Protein AF-0000000087671933 (afdb_homodimer)

Foldseek 3Di:
DFDALVRQLVLQQLLLVLLVQDNVLSNQLSCLQSLCQLLPNNVLHLVCSVQVSLLSVVVLEDRYDLWDWDDPDLAEIATERCRHEQRSNLVVVVVVNVVRCVVVQKHKYKYWLYADNRFPLVNQQVLVVVVWKKKKWKFAAFAAAAQVGQFGFGGLTKMWIWHAAPVGIFIDIGGQFPDDLVVLVVCQVVVHFADWQQAHFLVRHTGRHSVRRNNGHGYGPPGNVSSVVRVVSQCVSCVRNVFDGYNVADDHPHSPDNGGMMMMMMIGHDDPDPNPRVVVVVVQVVQQPDDDPDPVDTDHGHPPSSVVSSVVCNVGGGDDDPVSVVVSVVSSVVSVCVVVVVVD/DFDALVRQLVLQQLLLVLLVQDNVLSNQQSCLQSLCQLLPNNVLHLVCSVQVSLLSVVVLEDRYDLWDWDDPDLAEIATERCRHEQRSNLVVVVVVNVVRCVVVQKHKYKYWLYADNRFPLVNQQVLVVVVWKKKKWWFAAFAAAAQVGQFGFGGQTKMWIWHAAPVGIFIDIGGQFPDDLVVLVVCQVVVHFADWQQAHFLVRHTGRHSVRRNNGHGYGPPGNVSSVVRVVSQCVSCVRNVFDGYNVADDHPHSPDNGGMMMMMMIGHDDPDPNPRVVVVVVQVVQQPDDDPDPVDTDHGHPVSSVVSSVVCNVGGGDDDPVSVVVSVVSSVVSVVVVVVVVD

Nearest PDB structures (foldseek):
  3uoe-assembly1_A  TM=9.727E-01  e=7.923E-49  Sinorhizobium meliloti 1021
  2x06-assembly1_G  TM=9.371E-01  e=5.639E-37  Methanocaldococcus jannaschii
  1xrh-assembly1_B  TM=9.366E-01  e=4.216E-31  Escherichia coli
  4h8a-assembly1_A  TM=9.351E-01  e=3.284E-30  Escherichia coli
  1v9n-assembly1_A-2  TM=9.067E-01  e=2.152E-30  Pyrococcus horikoshii OT3

Structure (mmCIF, N/CA/C/O backbone):
data_AF-0000000087671933-model_v1
#
loop_
_entity.id
_entity.type
_entity.pdbx_description
1 polymer Dehydrogenase
#
loop_
_atom_site.group_PDB
_atom_site.id
_atom_site.type_symbol
_atom_site.label_atom_id
_atom_site.label_alt_id
_atom_site.label_comp_id
_atom_site.label_asym_id
_atom_site.label_entity_id
_atom_site.label_seq_id
_atom_site.pdbx_PDB_ins_code
_atom_site.Cartn_x
_atom_site.Cartn_y
_atom_site.Cartn_z
_atom_site.occupancy
_atom_site.B_iso_or_equiv
_atom_site.auth_seq_id
_atom_site.auth_comp_id
_atom_site.auth_asym_id
_atom_site.auth_atom_id
_atom_site.pdbx_PDB_model_num
ATOM 1 N N . MET A 1 1 ? 15.758 26.234 19.922 1 92 1 MET A N 1
ATOM 2 C CA . MET A 1 1 ? 15.648 26.047 21.359 1 92 1 MET A CA 1
ATOM 3 C C . MET A 1 1 ? 15.008 24.688 21.672 1 92 1 MET A C 1
ATOM 5 O O . MET A 1 1 ? 14.359 24.094 20.812 1 92 1 MET A O 1
ATOM 9 N N . ARG A 1 2 ? 15.109 24.281 22.906 1 95 2 ARG A N 1
ATOM 10 C CA . ARG A 1 2 ? 14.508 23.031 23.344 1 95 2 ARG A CA 1
ATOM 11 C C . ARG A 1 2 ? 13.195 23.297 24.078 1 95 2 ARG A C 1
ATOM 13 O O . ARG A 1 2 ? 13.141 24.109 25 1 95 2 ARG A O 1
ATOM 20 N N . VAL A 1 3 ? 12.203 22.641 23.641 1 97.25 3 VAL A N 1
ATOM 21 C CA . VAL A 1 3 ? 10.859 22.828 24.172 1 97.25 3 VAL A CA 1
ATOM 22 C C . VAL A 1 3 ? 10.328 21.516 24.719 1 97.25 3 VAL A C 1
ATOM 24 O O . VAL A 1 3 ? 10.531 20.453 24.125 1 97.25 3 VAL A O 1
ATOM 27 N N . SER A 1 4 ? 9.617 21.594 25.859 1 97.94 4 SER A N 1
ATOM 28 C CA . SER A 1 4 ? 9.023 20.391 26.422 1 97.94 4 SER A CA 1
ATOM 29 C C . SER A 1 4 ? 7.664 20.094 25.797 1 97.94 4 SER A C 1
ATOM 31 O O . SER A 1 4 ? 7.027 21 25.234 1 97.94 4 SER A O 1
ATOM 33 N N . GLU A 1 5 ? 7.281 18.844 25.922 1 98.25 5 GLU A N 1
ATOM 34 C CA . GLU A 1 5 ? 5.961 18.438 25.453 1 98.25 5 GLU A CA 1
ATOM 35 C C . GLU A 1 5 ? 4.863 19.281 26.094 1 98.25 5 GLU A C 1
ATOM 37 O O . GLU A 1 5 ? 3.969 19.766 25.406 1 98.25 5 GLU A O 1
ATOM 42 N N . ALA A 1 6 ? 4.91 19.547 27.344 1 98.12 6 ALA A N 1
ATOM 43 C CA . ALA A 1 6 ? 3.893 20.281 28.109 1 98.12 6 ALA A CA 1
ATOM 44 C C . ALA A 1 6 ? 3.809 21.719 27.641 1 98.12 6 ALA A C 1
ATOM 46 O O . ALA A 1 6 ? 2.713 22.266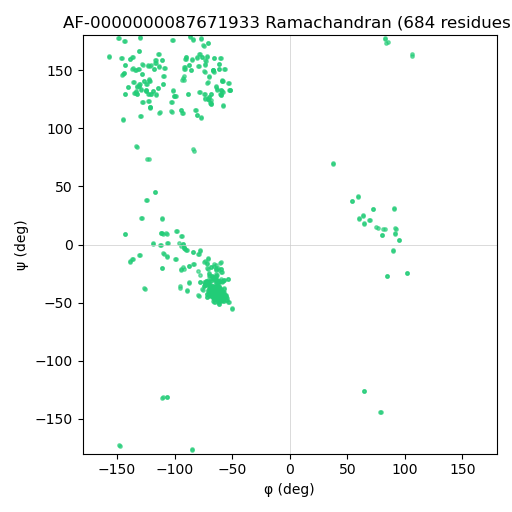 27.469 1 98.12 6 ALA A O 1
ATOM 47 N N . SER A 1 7 ? 4.961 22.375 27.453 1 97.69 7 SER A N 1
ATOM 48 C CA . SER A 1 7 ? 4.992 23.766 27.016 1 97.69 7 SER A CA 1
ATOM 49 C C . SER A 1 7 ? 4.383 23.906 25.625 1 97.69 7 SER A C 1
ATOM 51 O O . SER A 1 7 ? 3.652 24.875 25.359 1 97.69 7 SER A O 1
ATOM 53 N N . ALA A 1 8 ? 4.711 22.953 24.797 1 98.38 8 ALA A N 1
ATOM 54 C CA . ALA A 1 8 ? 4.18 22.984 23.438 1 98.38 8 ALA A CA 1
ATOM 55 C C . ALA A 1 8 ? 2.666 22.797 23.438 1 98.38 8 ALA A C 1
ATOM 57 O O . ALA A 1 8 ? 1.943 23.531 22.75 1 98.38 8 ALA A O 1
ATOM 58 N N . MET A 1 9 ? 2.195 21.828 24.203 1 98.38 9 MET A N 1
ATOM 59 C CA . MET A 1 9 ? 0.764 21.547 24.297 1 98.38 9 MET A CA 1
ATOM 60 C C . MET A 1 9 ? 0.011 22.781 24.797 1 98.38 9 MET A C 1
ATOM 62 O O . MET A 1 9 ? -1.054 23.125 24.266 1 98.38 9 MET A O 1
ATOM 66 N N . THR A 1 10 ? 0.555 23.438 25.734 1 97.81 10 THR A N 1
ATOM 67 C CA . THR A 1 10 ? -0.069 24.625 26.328 1 97.81 10 THR A CA 1
ATOM 68 C C . THR A 1 10 ? -0.134 25.75 25.312 1 97.81 10 THR A C 1
ATOM 70 O O . THR A 1 10 ? -1.18 26.391 25.156 1 97.81 10 THR A O 1
ATOM 73 N N . LEU A 1 11 ? 0.971 26.016 24.656 1 97.56 11 LEU A N 1
ATOM 74 C CA . LEU A 1 11 ? 1.036 27.109 23.688 1 97.56 11 LEU A CA 1
ATOM 75 C C . LEU A 1 11 ? 0.05 26.875 22.547 1 97.56 11 LEU A C 1
ATOM 77 O O . LEU A 1 11 ? -0.712 27.781 22.203 1 97.56 11 LEU A O 1
ATOM 81 N N . VAL A 1 12 ? 0.072 25.672 21.969 1 98.38 12 VAL A N 1
ATOM 82 C CA . VAL A 1 12 ? -0.807 25.359 20.844 1 98.38 12 VAL A CA 1
ATOM 83 C C . VAL A 1 12 ? -2.266 25.469 21.281 1 98.38 12 VAL A C 1
ATOM 85 O O . VAL A 1 12 ? -3.094 26.047 20.578 1 98.38 12 VAL A O 1
ATOM 88 N N . GLY A 1 13 ? -2.607 24.875 22.438 1 98.12 13 GLY A N 1
ATOM 89 C CA . GLY A 1 13 ? -3.961 24.953 22.953 1 98.12 13 GLY A CA 1
ATOM 90 C C . GLY A 1 13 ? -4.469 26.375 23.109 1 98.12 13 GLY A C 1
ATOM 91 O O . GLY A 1 13 ? -5.59 26.672 22.688 1 98.12 13 GLY A O 1
ATOM 92 N N . LYS A 1 14 ? -3.654 27.266 23.656 1 97.38 14 LYS A N 1
ATOM 93 C CA . LYS A 1 14 ? -4.02 28.672 23.875 1 97.38 14 LYS A CA 1
ATOM 94 C C . LYS A 1 14 ? -4.309 29.359 22.547 1 97.38 14 LYS A C 1
ATOM 96 O O . LYS A 1 14 ? -5.277 30.125 22.438 1 97.38 14 LYS A O 1
ATOM 101 N N . LEU A 1 15 ? -3.453 29.156 21.609 1 98.06 15 LEU A N 1
ATOM 102 C CA . LEU A 1 15 ? -3.592 29.797 20.312 1 98.06 15 LEU A CA 1
ATOM 103 C C . LEU A 1 15 ? -4.871 29.344 19.625 1 98.06 15 LEU A C 1
ATOM 105 O O . LEU A 1 15 ? -5.574 30.156 19.016 1 98.06 15 LEU A O 1
ATOM 109 N N . LEU A 1 16 ? -5.195 28.047 19.703 1 98.44 16 LEU A N 1
ATOM 110 C CA . LEU A 1 16 ? -6.391 27.516 19.062 1 98.44 16 LEU A CA 1
ATOM 111 C C . LEU A 1 16 ? -7.648 27.969 19.797 1 98.44 16 LEU A C 1
ATOM 113 O O . LEU A 1 16 ? -8.625 28.375 19.172 1 98.44 16 LEU A O 1
ATOM 117 N N . GLU A 1 17 ? -7.617 27.891 21.094 1 97.94 17 GLU A N 1
ATOM 118 C CA . GLU A 1 17 ? -8.766 28.328 21.891 1 97.94 17 GLU A CA 1
ATOM 119 C C . GLU A 1 17 ? -9.031 29.812 21.688 1 97.94 17 GLU A C 1
ATOM 121 O O . GLU A 1 17 ? -10.188 30.25 21.703 1 97.94 17 GLU A O 1
ATOM 126 N N . GLY A 1 18 ? -7.965 30.578 21.531 1 96.62 18 GLY A N 1
ATOM 127 C CA . GLY A 1 18 ? -8.094 31.984 21.234 1 96.62 18 GLY A CA 1
ATOM 128 C C . GLY A 1 18 ? -8.82 32.25 19.938 1 96.62 18 GLY A C 1
ATOM 129 O O . GLY A 1 18 ? -9.281 33.375 19.688 1 96.62 18 GLY A O 1
ATOM 130 N N . ARG A 1 19 ? -8.945 31.281 19.141 1 96.88 19 ARG A N 1
ATOM 131 C CA . ARG A 1 19 ? -9.656 31.375 17.859 1 96.88 19 ARG A CA 1
ATOM 132 C C . ARG A 1 19 ? -10.945 30.562 17.891 1 96.88 19 ARG A C 1
ATOM 134 O O . ARG A 1 19 ? -11.383 30.031 16.859 1 96.88 19 ARG A O 1
ATOM 141 N N . ASN A 1 20 ? -11.43 30.328 19.094 1 96.75 20 ASN A N 1
ATOM 142 C CA . ASN A 1 20 ? -12.742 29.766 19.375 1 96.75 20 ASN A CA 1
ATOM 143 C C . ASN A 1 20 ? -12.781 28.266 19.125 1 96.75 20 ASN A C 1
ATOM 145 O O . ASN A 1 20 ? -13.852 27.688 18.938 1 96.75 20 ASN A O 1
ATOM 149 N N . VAL A 1 21 ? -11.688 27.625 18.984 1 98.62 21 VAL A N 1
ATOM 150 C CA . VAL A 1 21 ? -11.68 26.156 18.984 1 98.62 21 VAL A CA 1
ATOM 151 C C . VAL A 1 21 ? -12.023 25.641 20.375 1 98.62 21 VAL A C 1
ATOM 153 O O . VAL A 1 21 ? -11.383 26.016 21.359 1 98.62 21 VAL A O 1
ATOM 156 N N . PRO A 1 22 ? -13.055 24.812 20.422 1 98.69 22 PRO A N 1
ATOM 157 C CA . PRO A 1 22 ? -13.367 24.25 21.75 1 98.69 22 PRO A CA 1
ATOM 158 C C . PRO A 1 22 ? -12.18 23.5 22.359 1 98.69 22 PRO A C 1
ATOM 160 O O . PRO A 1 22 ? -11.398 22.875 21.641 1 98.69 22 PRO A O 1
ATOM 163 N N . SER A 1 23 ? -12.062 23.453 23.641 1 98.38 23 SER A N 1
ATOM 164 C CA . SER A 1 23 ? -10.898 22.969 24.375 1 98.38 23 SER A CA 1
ATOM 165 C C . SER A 1 23 ? -10.562 21.531 24.016 1 98.38 23 SER A C 1
ATOM 167 O O . SER A 1 23 ? -9.391 21.203 23.797 1 98.38 23 SER A O 1
ATOM 169 N N . ARG A 1 24 ? -11.539 20.703 23.984 1 98.25 24 ARG A N 1
ATOM 170 C CA . ARG A 1 24 ? -11.312 19.297 23.656 1 98.25 24 ARG A CA 1
ATOM 171 C C . ARG A 1 24 ? -10.742 19.156 22.25 1 98.25 24 ARG A C 1
ATOM 173 O O . ARG A 1 24 ? -9.82 18.375 22.016 1 98.25 24 ARG A O 1
ATOM 180 N N . GLN A 1 25 ? -11.32 19.859 21.312 1 98.62 25 GLN A N 1
ATOM 181 C CA . GLN A 1 25 ? -10.867 19.844 19.938 1 98.62 25 GLN A CA 1
ATOM 182 C C . GLN A 1 25 ? -9.477 20.453 19.797 1 98.62 25 GLN A C 1
ATOM 184 O O . GLN A 1 25 ? -8.648 19.953 19.031 1 98.62 25 GLN A O 1
ATOM 189 N N . ALA A 1 26 ? -9.25 21.5 20.531 1 98.75 26 ALA A N 1
ATOM 190 C CA . ALA A 1 26 ? -7.926 22.125 20.547 1 98.75 26 ALA A CA 1
ATOM 191 C C . ALA A 1 26 ? -6.859 21.141 21.016 1 98.75 26 ALA A C 1
ATOM 193 O O . ALA A 1 26 ? -5.758 21.094 20.453 1 98.75 26 ALA A O 1
ATOM 194 N N . ARG A 1 27 ? -7.195 20.406 22.016 1 98.56 27 ARG A N 1
ATOM 195 C CA . ARG A 1 27 ? -6.266 19.406 22.516 1 98.56 27 ARG A CA 1
ATOM 196 C C . ARG A 1 27 ? -5.98 18.344 21.469 1 98.56 27 ARG A C 1
ATOM 198 O O . ARG A 1 27 ? -4.836 17.906 21.312 1 98.56 27 ARG A O 1
ATOM 205 N N . GLN A 1 28 ? -6.988 17.859 20.75 1 98.5 28 GLN A N 1
ATOM 206 C CA . GLN A 1 28 ? -6.816 16.859 19.688 1 98.5 28 GLN A CA 1
ATOM 207 C C . GLN A 1 28 ? -5.875 17.359 18.609 1 98.5 28 GLN A C 1
ATOM 209 O O . GLN A 1 28 ? -4.969 16.641 18.172 1 98.5 28 GLN A O 1
ATOM 214 N N . GLN A 1 29 ? -6.078 18.562 18.141 1 98.69 29 GLN A N 1
ATOM 215 C CA . GLN A 1 29 ? -5.211 19.172 17.141 1 98.69 29 GLN A CA 1
ATOM 216 C C . GLN A 1 29 ? -3.793 19.344 17.672 1 98.69 29 GLN A C 1
ATOM 218 O O . GLN A 1 29 ? -2.822 19.078 16.969 1 98.69 29 GLN A O 1
ATOM 223 N N . ALA A 1 30 ? -3.691 19.797 18.922 1 98.69 30 ALA A N 1
ATOM 224 C CA . ALA A 1 30 ? -2.385 20 19.547 1 98.69 30 ALA A CA 1
ATOM 225 C C . ALA A 1 30 ? -1.612 18.688 19.641 1 98.69 30 ALA A C 1
ATOM 227 O O . ALA A 1 30 ? -0.407 18.641 19.375 1 98.69 30 ALA A O 1
ATOM 228 N N . LEU A 1 31 ? -2.295 17.672 20.016 1 98.38 31 LEU A N 1
ATOM 229 C CA . LEU A 1 31 ? -1.663 16.359 20.203 1 98.38 31 LEU A CA 1
ATOM 230 C C . LEU A 1 31 ? -1.011 15.883 18.922 1 98.38 31 LEU A C 1
ATOM 232 O O . LEU A 1 31 ? 0.11 15.375 18.938 1 98.38 31 LEU A O 1
ATOM 236 N N . VAL A 1 32 ? -1.68 16.016 17.797 1 98.06 32 VAL A N 1
ATOM 237 C CA . VAL A 1 32 ? -1.145 15.531 16.531 1 98.06 32 VAL A CA 1
ATOM 238 C C . VAL A 1 32 ? 0.117 16.312 16.172 1 98.06 32 VAL A C 1
ATOM 240 O O . VAL A 1 32 ? 1.105 15.742 15.711 1 98.06 32 VAL A O 1
ATOM 243 N N . LEU A 1 33 ? 0.132 17.609 16.375 1 98.19 33 LEU A N 1
ATOM 244 C CA . LEU A 1 33 ? 1.284 18.438 16.062 1 98.19 33 LEU A CA 1
ATOM 245 C C . LEU A 1 33 ? 2.459 18.125 16.984 1 98.19 33 LEU A C 1
ATOM 247 O O . LEU A 1 33 ? 3.59 17.969 16.516 1 98.19 33 LEU A O 1
ATOM 251 N N . VAL A 1 34 ? 2.158 18 18.25 1 98.44 34 VAL A N 1
ATOM 252 C CA . VAL A 1 34 ? 3.211 17.781 19.234 1 98.44 34 VAL A CA 1
ATOM 253 C C . VAL A 1 34 ? 3.777 16.375 19.078 1 98.44 34 VAL A C 1
ATOM 255 O O . VAL A 1 34 ? 4.988 16.172 19.203 1 98.44 34 VAL A O 1
ATOM 258 N N . GLU A 1 35 ? 2.943 15.383 18.828 1 98.25 35 GLU A N 1
ATOM 259 C CA . GLU A 1 35 ? 3.406 14.023 18.578 1 98.25 35 GLU A CA 1
ATOM 260 C C . GLU A 1 35 ? 4.355 13.977 17.391 1 98.25 35 GLU A C 1
ATOM 262 O O . GLU A 1 35 ? 5.332 13.219 17.391 1 98.25 35 GLU A O 1
ATOM 267 N N . ALA A 1 36 ? 4.035 14.727 16.359 1 97.44 36 ALA A N 1
ATOM 268 C CA . ALA A 1 36 ? 4.926 14.789 15.203 1 97.44 36 ALA A CA 1
ATOM 269 C C . ALA A 1 36 ? 6.305 15.305 15.602 1 97.44 36 ALA A C 1
ATOM 271 O O . ALA A 1 36 ? 7.324 14.766 15.164 1 97.44 36 ALA A O 1
ATOM 272 N N . GLU A 1 37 ? 6.324 16.344 16.453 1 97.31 37 GLU A N 1
ATOM 273 C CA . GLU A 1 37 ? 7.59 16.844 16.969 1 97.31 37 GLU A CA 1
ATOM 274 C C . GLU A 1 37 ? 8.336 15.781 17.75 1 97.31 37 GLU A C 1
ATOM 276 O O . GLU A 1 37 ? 9.531 15.57 17.547 1 97.31 37 GLU A O 1
ATOM 281 N N . LEU A 1 38 ? 7.637 15.117 18.641 1 98.25 38 LEU A N 1
ATOM 282 C CA . LEU A 1 38 ? 8.234 14.109 19.5 1 98.25 38 LEU A CA 1
ATOM 283 C C . LEU A 1 38 ? 8.82 12.961 18.688 1 98.25 38 LEU A C 1
ATOM 285 O O . LEU A 1 38 ? 9.859 12.406 19.047 1 98.25 38 LEU A O 1
ATOM 289 N N . LYS A 1 39 ? 8.227 12.648 17.562 1 97.75 39 LYS A N 1
ATOM 290 C CA . LYS A 1 39 ? 8.648 11.523 16.734 1 97.75 39 LYS A CA 1
ATOM 291 C C . LYS A 1 39 ? 9.68 11.961 15.688 1 97.75 39 LYS A C 1
ATOM 293 O O . LYS A 1 39 ? 10.133 11.148 14.883 1 97.75 39 LYS A O 1
ATOM 298 N N . GLY A 1 40 ? 9.969 13.227 15.625 1 94.62 40 GLY A N 1
ATOM 299 C CA . GLY A 1 40 ? 11.031 13.727 14.766 1 94.62 40 GLY A CA 1
ATOM 300 C C . GLY A 1 40 ? 10.547 14.102 13.383 1 94.62 40 GLY A C 1
ATOM 301 O O . GLY A 1 40 ? 11.273 13.93 12.398 1 94.62 40 GLY A O 1
ATOM 302 N N . HIS A 1 41 ? 9.305 14.539 13.289 1 93.69 41 HIS A N 1
ATOM 303 C CA . HIS A 1 41 ? 8.742 14.984 12.016 1 93.69 41 HIS A CA 1
ATOM 304 C C . HIS A 1 41 ? 8.242 16.422 12.109 1 93.69 41 HIS A C 1
ATOM 306 O O . HIS A 1 41 ? 7.039 16.672 11.992 1 93.69 41 HIS A O 1
ATOM 312 N N . PRO A 1 42 ? 9.133 17.375 12.148 1 91.69 42 PRO A N 1
ATOM 313 C CA . PRO A 1 42 ? 8.734 18.781 12.367 1 91.69 42 PRO A CA 1
ATOM 314 C C . PRO A 1 42 ? 7.863 19.328 11.242 1 91.69 42 PRO A C 1
ATOM 316 O O . PRO A 1 42 ? 7.047 20.219 11.469 1 91.69 42 PRO A O 1
ATOM 319 N N . SER A 1 43 ? 7.984 18.797 10.008 1 88.44 43 SER A N 1
ATOM 320 C CA . SER A 1 43 ? 7.176 19.25 8.875 1 88.44 43 SER A CA 1
ATOM 321 C C . SER A 1 43 ? 5.691 19.016 9.133 1 88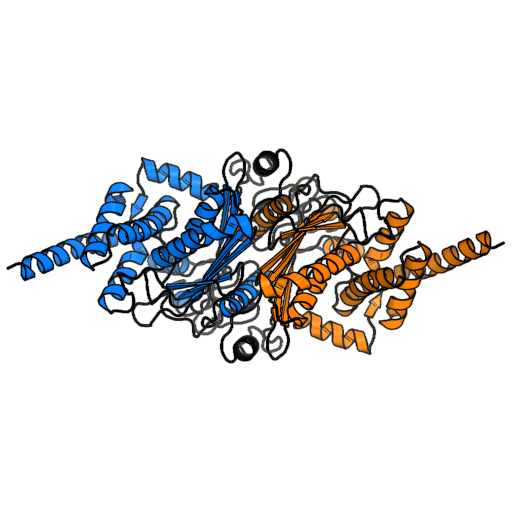.44 43 SER A C 1
ATOM 323 O O . SER A 1 43 ? 4.844 19.672 8.523 1 88.44 43 SER A O 1
ATOM 325 N N . HIS A 1 44 ? 5.367 18.109 10.031 1 93.62 44 HIS A N 1
ATOM 326 C CA . HIS A 1 44 ? 3.988 17.812 10.406 1 93.62 44 HIS A CA 1
ATOM 327 C C . HIS A 1 44 ? 3.689 18.297 11.828 1 93.62 44 HIS A C 1
ATOM 329 O O . HIS A 1 44 ? 2.648 17.953 12.391 1 93.62 44 HIS A O 1
ATOM 335 N N . GLY A 1 45 ? 4.621 19.047 12.383 1 95.44 45 GLY A N 1
ATOM 336 C CA . GLY A 1 45 ? 4.504 19.516 13.758 1 95.44 45 GLY A CA 1
ATOM 337 C C . GLY A 1 45 ? 4.172 20.984 13.852 1 95.44 45 GLY A C 1
ATOM 338 O O . GLY A 1 45 ? 3.262 21.469 13.172 1 95.44 45 GLY A O 1
ATOM 339 N N . LEU A 1 46 ? 4.918 21.703 14.672 1 96.25 46 LEU A N 1
ATOM 340 C CA . LEU A 1 46 ? 4.617 23.094 15.023 1 96.25 46 LEU A CA 1
ATOM 341 C C . LEU A 1 46 ? 4.812 24.016 13.828 1 96.25 46 LEU A C 1
ATOM 343 O O . LEU A 1 46 ? 4.258 25.109 13.789 1 96.25 46 LEU A O 1
ATOM 347 N N . GLN A 1 47 ? 5.555 23.562 12.844 1 93 47 GLN A N 1
ATOM 348 C CA . GLN A 1 47 ? 5.762 24.359 11.641 1 93 47 GLN A CA 1
ATOM 349 C C . GLN A 1 47 ? 4.453 24.547 10.875 1 93 47 GLN A C 1
ATOM 351 O O . GLN A 1 47 ? 4.324 25.5 10.094 1 93 47 GLN A O 1
ATOM 356 N N . ARG A 1 48 ? 3.506 23.734 11.148 1 94.75 48 ARG A N 1
ATOM 357 C CA . ARG A 1 48 ? 2.223 23.812 10.453 1 94.75 48 ARG A CA 1
ATOM 358 C C . ARG A 1 48 ? 1.276 24.781 11.156 1 94.75 48 ARG A C 1
ATOM 360 O O . ARG A 1 48 ? 0.28 25.219 10.578 1 94.75 48 ARG A O 1
ATOM 367 N N . LEU A 1 49 ? 1.519 25.109 12.359 1 96.94 49 LEU A N 1
ATOM 368 C CA . LEU A 1 49 ? 0.57 25.812 13.227 1 96.94 49 LEU A CA 1
ATOM 369 C C . LEU A 1 49 ? 0.245 27.188 12.68 1 96.94 49 LEU A C 1
ATOM 371 O O . LEU A 1 49 ? -0.921 27.594 12.633 1 96.94 49 LEU A O 1
ATOM 375 N N . PRO A 1 50 ? 1.233 28.047 12.188 1 95.75 50 PRO A N 1
ATOM 376 C CA . PRO A 1 50 ? 0.882 29.359 11.641 1 95.75 50 PRO A CA 1
ATOM 377 C C . PRO A 1 50 ? -0.113 29.266 10.484 1 95.75 50 PRO A C 1
ATOM 379 O O . PRO A 1 50 ? -1.028 30.094 10.383 1 95.75 50 PRO A O 1
ATOM 382 N N . ARG A 1 51 ? 0.016 28.297 9.672 1 95.69 51 ARG A N 1
ATOM 383 C CA . ARG A 1 51 ? -0.901 28.109 8.547 1 95.69 51 ARG A CA 1
ATOM 384 C C . ARG A 1 51 ? -2.293 27.719 9.039 1 95.69 51 ARG A C 1
ATOM 386 O O . ARG A 1 51 ? -3.299 28.203 8.516 1 95.69 51 ARG A O 1
ATOM 393 N N . ILE A 1 52 ? -2.328 26.828 9.992 1 97.81 52 ILE A N 1
ATOM 394 C CA . ILE A 1 52 ? -3.609 26.422 10.555 1 97.81 52 ILE A CA 1
ATOM 395 C C . ILE A 1 52 ? -4.328 27.641 11.133 1 97.81 52 ILE A C 1
ATOM 397 O O . ILE A 1 52 ? -5.512 27.859 10.867 1 97.81 52 ILE A O 1
ATOM 401 N N . LEU A 1 53 ? -3.619 28.453 11.883 1 97.75 53 LEU A N 1
ATOM 402 C CA . LEU A 1 53 ? -4.195 29.656 12.492 1 97.75 53 LEU A CA 1
ATOM 403 C C . LEU A 1 53 ? -4.68 30.625 11.422 1 97.75 53 LEU A C 1
ATOM 405 O O . LEU A 1 53 ? -5.781 31.172 11.516 1 97.75 53 LEU A O 1
ATOM 409 N N . ALA A 1 54 ? -3.877 30.844 10.391 1 97.44 54 ALA A N 1
ATOM 410 C CA . ALA A 1 54 ? -4.254 31.719 9.297 1 97.44 54 ALA A CA 1
ATOM 411 C C . ALA A 1 54 ? -5.523 31.234 8.602 1 97.44 54 ALA A C 1
ATOM 413 O O . ALA A 1 54 ? -6.379 32.031 8.219 1 97.44 54 ALA A O 1
ATOM 414 N N . ARG A 1 55 ? -5.625 29.953 8.453 1 98.38 55 ARG A N 1
ATOM 415 C CA . ARG A 1 55 ? -6.789 29.391 7.789 1 98.38 55 ARG A CA 1
ATOM 416 C C . ARG A 1 55 ? -8.039 29.547 8.641 1 98.38 55 ARG A C 1
ATOM 418 O O . ARG A 1 55 ? -9.141 29.75 8.117 1 98.38 55 ARG A O 1
ATOM 425 N N . ILE A 1 56 ? -7.934 29.453 9.945 1 98.25 56 ILE A N 1
ATOM 426 C CA . ILE A 1 56 ? -9.055 29.719 10.836 1 98.25 56 ILE A CA 1
ATOM 427 C C . ILE A 1 56 ? -9.461 31.188 10.719 1 98.25 56 ILE A C 1
ATOM 429 O O . ILE A 1 56 ? -10.641 31.5 10.523 1 98.25 56 ILE A O 1
ATOM 433 N N . ASP A 1 57 ? -8.5 32.062 10.742 1 97.38 57 ASP A N 1
ATOM 434 C CA . ASP A 1 57 ? -8.75 33.5 10.719 1 97.38 57 ASP A CA 1
ATOM 435 C C . ASP A 1 57 ? -9.43 33.906 9.414 1 97.38 57 ASP A C 1
ATOM 437 O O . ASP A 1 57 ? -10.234 34.844 9.398 1 97.38 57 ASP A O 1
ATOM 441 N N . ARG A 1 58 ? -9.148 33.188 8.367 1 97.81 58 ARG A N 1
ATOM 442 C CA . ARG A 1 58 ? -9.664 33.531 7.047 1 97.81 58 ARG A CA 1
ATOM 443 C C . ARG A 1 58 ? -10.953 32.781 6.75 1 97.81 58 ARG A C 1
ATOM 445 O O . ARG A 1 58 ? -11.484 32.875 5.641 1 97.81 58 ARG A O 1
ATOM 452 N N . GLY A 1 59 ? -11.383 31.953 7.66 1 97.94 59 GLY A N 1
ATOM 453 C CA . GLY A 1 59 ? -12.641 31.234 7.512 1 97.94 59 GLY A CA 1
ATOM 454 C C . GLY A 1 59 ? -12.531 29.984 6.664 1 97.94 59 GLY A C 1
ATOM 455 O O . GLY A 1 59 ? -13.539 29.406 6.262 1 97.94 59 GLY A O 1
ATOM 456 N N . LEU A 1 60 ? -11.352 29.516 6.367 1 98.62 60 LEU A N 1
ATOM 457 C CA . LEU A 1 60 ? -11.102 28.312 5.566 1 98.62 60 LEU A CA 1
ATOM 458 C C . LEU A 1 60 ? -11.188 27.062 6.422 1 98.62 60 LEU A C 1
ATOM 460 O O . LEU A 1 60 ? -11.32 25.953 5.895 1 98.62 60 LEU A O 1
ATOM 464 N N . ILE A 1 61 ? -11.125 27.25 7.762 1 98.75 61 ILE A N 1
ATOM 465 C CA . ILE A 1 61 ? -11.367 26.203 8.75 1 98.75 61 ILE A CA 1
ATOM 466 C C . ILE A 1 61 ? -12.492 26.641 9.688 1 98.75 61 ILE A C 1
ATOM 468 O O . ILE A 1 61 ? -12.477 27.75 10.227 1 98.75 61 ILE A O 1
ATOM 472 N N . ASP A 1 62 ? -13.508 25.844 9.773 1 98.69 62 ASP A N 1
ATOM 473 C CA . ASP A 1 62 ? -14.477 26.016 10.844 1 98.69 62 ASP A CA 1
ATOM 474 C C . ASP A 1 62 ? -13.938 25.469 12.164 1 98.69 62 ASP A C 1
ATOM 476 O O . ASP A 1 62 ? -13.828 24.25 12.344 1 98.69 62 ASP A O 1
ATOM 480 N N . PRO A 1 63 ? -13.625 26.297 13.094 1 98.06 63 PRO A N 1
ATOM 481 C CA . PRO A 1 63 ? -12.922 25.859 14.305 1 98.06 63 PRO A CA 1
ATOM 482 C C . PRO A 1 63 ? -13.812 25.031 15.234 1 98.06 63 PRO A C 1
ATOM 484 O O . PRO A 1 63 ? -13.305 24.359 16.141 1 98.06 63 PRO A O 1
ATOM 487 N N . THR A 1 64 ? -15.07 24.984 15.031 1 98.31 64 THR A N 1
ATOM 488 C CA . THR A 1 64 ? -15.945 24.438 16.062 1 98.31 64 THR A CA 1
ATOM 489 C C . THR A 1 64 ? -16.547 23.109 15.625 1 98.31 64 THR A C 1
ATOM 491 O O . THR A 1 64 ? -17 22.328 16.453 1 98.31 64 THR A O 1
ATOM 494 N N . THR A 1 65 ? -16.578 22.828 14.344 1 98.56 65 THR A N 1
ATOM 495 C CA . THR A 1 65 ? -17.297 21.656 13.859 1 98.56 65 THR A CA 1
ATOM 496 C C . THR A 1 65 ? -16.469 20.391 14.078 1 98.56 65 THR A C 1
ATOM 498 O O . THR A 1 65 ? -15.234 20.453 14.148 1 98.56 65 THR A O 1
ATOM 501 N N . MET A 1 66 ? -17.078 19.25 14.211 1 98.56 66 MET A N 1
ATOM 502 C CA . MET A 1 66 ? -16.453 17.938 14.211 1 98.56 66 MET A CA 1
ATOM 503 C C . MET A 1 66 ? -16.844 17.156 12.961 1 98.56 66 MET A C 1
ATOM 505 O O . MET A 1 66 ? -16.562 15.953 12.867 1 98.56 66 MET A O 1
ATOM 509 N N . GLY A 1 67 ? -17.469 17.844 12.062 1 98.5 67 GLY A N 1
ATOM 510 C CA . GLY A 1 67 ? -18 17.203 10.867 1 98.5 67 GLY A CA 1
ATOM 511 C C . GLY A 1 67 ? -19.344 16.547 11.086 1 98.5 67 GLY A C 1
ATOM 512 O O . GLY A 1 67 ? -19.938 16.688 12.156 1 98.5 67 GLY A O 1
ATOM 513 N N . SER A 1 68 ? -19.875 16.016 10.008 1 98.5 68 SER A N 1
ATOM 514 C CA . SER A 1 68 ? -21.094 15.227 10.008 1 98.5 68 SER A CA 1
ATOM 515 C C . SER A 1 68 ? -20.906 13.914 9.25 1 98.5 68 SER A C 1
ATOM 517 O O . SER A 1 68 ? -20.203 13.867 8.242 1 98.5 68 SER A O 1
ATOM 519 N N . SER A 1 69 ? -21.484 12.852 9.867 1 97.31 69 SER A N 1
ATOM 520 C CA . SER A 1 69 ? -21.281 11.555 9.227 1 97.31 69 SER A CA 1
ATOM 521 C C . SER A 1 69 ? -22.578 10.75 9.203 1 97.31 69 SER A C 1
ATOM 523 O O . SER A 1 69 ? -23.484 10.992 10.008 1 97.31 69 SER A O 1
ATOM 525 N N . HIS A 1 70 ? -22.734 9.906 8.242 1 96.69 70 HIS A N 1
ATOM 526 C CA . HIS A 1 70 ? -23.812 8.914 8.172 1 96.69 70 HIS A CA 1
ATOM 527 C C . HIS A 1 70 ? -23.297 7.609 7.566 1 96.69 70 HIS A C 1
ATOM 529 O O . HIS A 1 70 ? -22.328 7.605 6.809 1 96.69 70 HIS A O 1
ATOM 535 N N . TRP A 1 71 ? -23.984 6.531 7.945 1 95.31 71 TRP A N 1
ATOM 536 C CA . TRP A 1 71 ? -23.625 5.23 7.387 1 95.31 71 TRP A CA 1
ATOM 537 C C . TRP A 1 71 ? -24.219 5.059 5.992 1 95.31 71 TRP A C 1
ATOM 539 O O . TRP A 1 71 ? -25.438 4.922 5.848 1 95.31 71 TRP A O 1
ATOM 549 N N . ARG A 1 72 ? -23.359 5.047 4.984 1 92.88 72 ARG A N 1
ATOM 550 C CA . ARG A 1 72 ? -23.781 4.824 3.604 1 92.88 72 ARG A CA 1
ATOM 551 C C . ARG A 1 72 ? -24.172 3.367 3.383 1 92.88 72 ARG A C 1
ATOM 553 O O . ARG A 1 72 ? -25 3.07 2.518 1 92.88 72 ARG A O 1
ATOM 560 N N . SER A 1 73 ? -23.562 2.506 4.062 1 93.25 73 SER A N 1
ATOM 561 C CA . SER A 1 73 ? -23.797 1.067 4.086 1 93.25 73 SER A CA 1
ATOM 562 C C . SER A 1 73 ? -23.5 0.479 5.461 1 93.25 73 SER A C 1
ATOM 564 O O . SER A 1 73 ? -23.312 1.217 6.43 1 93.25 73 SER A O 1
ATOM 566 N N . GLY A 1 74 ? -23.562 -0.852 5.535 1 93.25 74 GLY A N 1
ATOM 567 C CA . GLY A 1 74 ? -23.375 -1.503 6.82 1 93.25 74 GLY A CA 1
ATOM 568 C C . GLY A 1 74 ? -22 -1.307 7.402 1 93.25 74 GLY A C 1
ATOM 569 O O . GLY A 1 74 ? -21.797 -1.421 8.617 1 93.25 74 GLY A O 1
ATOM 570 N N . ALA A 1 75 ? -21 -0.894 6.559 1 96.06 75 ALA A N 1
ATOM 571 C CA . ALA A 1 75 ? -19.641 -0.867 7.066 1 96.06 75 ALA A CA 1
ATOM 572 C C . ALA A 1 75 ? -18.859 0.33 6.512 1 96.06 75 ALA A C 1
ATOM 574 O O . ALA A 1 75 ? -17.656 0.438 6.699 1 96.06 75 ALA A O 1
ATOM 575 N N . VAL A 1 76 ? -19.562 1.251 5.832 1 96.56 76 VAL A N 1
ATOM 576 C CA . VAL A 1 76 ? -18.891 2.418 5.262 1 96.56 76 VAL A CA 1
ATOM 577 C C . VAL A 1 76 ? -19.5 3.693 5.84 1 96.56 76 VAL A C 1
ATOM 579 O O . VAL A 1 76 ? -20.688 3.959 5.66 1 96.56 76 VAL A O 1
ATOM 582 N N . LEU A 1 77 ? -18.719 4.422 6.504 1 97.38 77 LEU A N 1
ATOM 583 C CA . LEU A 1 77 ? -19.094 5.707 7.082 1 97.38 77 LEU A CA 1
ATOM 584 C C . LEU A 1 77 ? -18.734 6.852 6.141 1 97.38 77 LEU A C 1
ATOM 586 O O . LEU A 1 77 ? -17.562 7.078 5.855 1 97.38 77 LEU A O 1
ATOM 590 N N . GLU A 1 78 ? -19.703 7.57 5.641 1 97.81 78 GLU A N 1
ATOM 591 C CA . GLU A 1 78 ? -19.484 8.781 4.859 1 97.81 78 GLU A CA 1
ATOM 592 C C . GLU A 1 78 ? -19.391 10.016 5.758 1 97.81 78 GLU A C 1
ATOM 594 O O . GLU A 1 78 ? -20.266 10.234 6.598 1 97.81 78 GLU A O 1
ATOM 599 N N . VAL A 1 79 ? -18.344 10.812 5.562 1 98.62 79 VAL A N 1
ATOM 600 C CA . VAL A 1 79 ? -18.109 11.922 6.473 1 98.62 79 VAL A CA 1
ATOM 601 C C . VAL A 1 79 ? -17.938 13.219 5.68 1 98.62 79 VAL A C 1
ATOM 603 O O . VAL A 1 79 ? -17.078 13.305 4.793 1 98.62 79 VAL A O 1
ATOM 606 N N . ASP A 1 80 ? -18.75 14.18 5.957 1 98.69 80 ASP A N 1
ATOM 607 C CA . ASP A 1 80 ? -18.516 15.578 5.578 1 98.69 80 ASP A CA 1
ATOM 608 C C . ASP A 1 80 ? -17.812 16.344 6.695 1 98.69 80 ASP A C 1
ATOM 610 O O . ASP A 1 80 ? -18.391 16.578 7.754 1 98.69 80 ASP A O 1
ATOM 614 N N . GLY A 1 81 ? -16.594 16.734 6.406 1 98.81 81 GLY A N 1
ATOM 615 C CA . GLY A 1 81 ? -15.797 17.359 7.449 1 98.81 81 GLY A CA 1
ATOM 616 C C . GLY A 1 81 ? -16.266 18.766 7.793 1 98.81 81 GLY A C 1
ATOM 617 O O . GLY A 1 81 ? -15.898 19.312 8.836 1 98.81 81 GLY A O 1
ATOM 618 N N . LYS A 1 82 ? -17.094 19.391 6.91 1 98.75 82 LYS A N 1
ATOM 619 C CA . LYS A 1 82 ? -17.625 20.719 7.109 1 98.75 82 LYS A CA 1
ATOM 620 C C . LYS A 1 82 ? -16.516 21.734 7.379 1 98.75 82 LYS A C 1
ATOM 622 O O . LYS A 1 82 ? -16.625 22.547 8.289 1 98.75 82 LYS A O 1
ATOM 627 N N . LYS A 1 83 ? -15.398 21.578 6.711 1 98.69 83 LYS A N 1
ATOM 628 C CA . LYS A 1 83 ? -14.219 22.438 6.785 1 98.69 83 LYS A CA 1
ATOM 629 C C . LYS A 1 83 ? -13.602 22.406 8.18 1 98.69 83 LYS A C 1
ATOM 631 O O . LYS A 1 83 ? -12.969 23.375 8.602 1 98.69 83 LYS A O 1
ATOM 636 N N . GLY A 1 84 ? -13.805 21.375 8.922 1 98.81 84 GLY A N 1
ATOM 637 C CA . GLY A 1 84 ? -13.25 21.297 10.258 1 98.81 84 GLY A CA 1
ATOM 638 C C . GLY A 1 84 ? -11.758 21.016 10.273 1 98.81 84 GLY A C 1
ATOM 639 O O . GLY A 1 84 ? -11.164 20.75 9.227 1 98.81 84 GLY A O 1
ATOM 640 N N . LEU A 1 85 ? -11.188 21.125 11.516 1 98.81 85 LEU A N 1
ATOM 641 C CA . LEU A 1 85 ? -9.812 20.672 11.727 1 98.81 85 LEU A CA 1
ATOM 642 C C . LEU A 1 85 ? -9.68 19.188 11.398 1 98.81 85 LEU A C 1
ATOM 644 O O . LEU A 1 85 ? -10.438 18.359 11.906 1 98.81 85 LEU A O 1
ATOM 648 N N . GLY A 1 86 ? -8.68 18.828 10.547 1 98.69 86 GLY A N 1
ATOM 649 C CA . GLY A 1 86 ? -8.5 17.469 10.07 1 98.69 86 GLY A CA 1
ATOM 650 C C . GLY A 1 86 ? -8.492 16.438 11.188 1 98.69 86 GLY A C 1
ATOM 651 O O . GLY A 1 86 ? -9.281 15.492 11.172 1 98.69 86 GLY A O 1
ATOM 652 N N . PRO A 1 87 ? -7.633 16.625 12.164 1 98.75 87 PRO A N 1
ATOM 653 C CA . PRO A 1 87 ? -7.547 15.672 13.266 1 98.75 87 PRO A CA 1
ATOM 654 C C . PRO A 1 87 ? -8.867 15.531 14.031 1 98.75 87 PRO A C 1
ATOM 656 O O . PRO A 1 87 ? -9.25 14.414 14.406 1 98.75 87 PRO A O 1
ATOM 659 N N . VAL A 1 88 ? -9.586 16.594 14.242 1 98.88 88 VAL A N 1
ATOM 660 C CA . VAL A 1 88 ? -10.852 16.578 14.977 1 98.88 88 VAL A CA 1
ATOM 661 C C . VAL A 1 88 ? -11.883 15.758 14.195 1 98.88 88 VAL A C 1
ATOM 663 O O . VAL A 1 88 ? -12.547 14.883 14.758 1 98.88 88 VAL A O 1
ATOM 666 N N . VAL A 1 89 ? -11.984 16 12.914 1 98.88 89 VAL A N 1
ATOM 667 C CA . VAL A 1 89 ? -12.945 15.32 12.055 1 98.88 89 VAL A CA 1
ATOM 668 C C . VAL A 1 89 ? -12.594 13.836 11.977 1 98.88 89 VAL A C 1
ATOM 670 O O . VAL A 1 89 ? -13.469 12.977 12.109 1 98.88 89 VAL A O 1
ATOM 673 N N . ALA A 1 90 ? -11.344 13.5 11.75 1 98.88 90 ALA A N 1
ATOM 674 C CA . ALA A 1 90 ? -10.898 12.117 11.594 1 98.88 90 ALA A CA 1
ATOM 675 C C . ALA A 1 90 ? -11.117 11.32 12.875 1 98.88 90 ALA A C 1
ATOM 677 O O . ALA A 1 90 ? -11.562 10.164 12.828 1 98.88 90 ALA A O 1
ATOM 678 N N . LEU A 1 91 ? -10.797 11.914 14 1 98.44 91 LEU A N 1
ATOM 679 C CA . LEU A 1 91 ? -10.953 11.219 15.273 1 98.44 91 LEU A CA 1
ATOM 680 C C . LEU A 1 91 ? -12.43 11.016 15.602 1 98.44 91 LEU A C 1
ATOM 682 O O . LEU A 1 91 ? -12.805 10 16.188 1 98.44 91 LEU A O 1
ATOM 686 N N . ALA A 1 92 ? -13.25 11.992 15.258 1 98.31 92 ALA A N 1
ATOM 687 C CA . ALA A 1 92 ? -14.688 11.812 15.406 1 98.31 92 ALA A CA 1
ATOM 688 C C . ALA A 1 92 ? -15.188 10.641 14.562 1 98.31 92 ALA A C 1
ATOM 690 O O . ALA A 1 92 ? -16.016 9.844 15.023 1 98.31 92 ALA A O 1
ATOM 691 N N . ALA A 1 93 ? -14.68 10.531 13.383 1 98.19 93 ALA A N 1
ATOM 692 C CA . ALA A 1 93 ? -15.039 9.422 12.5 1 98.19 93 ALA A CA 1
ATOM 693 C C . ALA A 1 93 ? -14.609 8.086 13.102 1 98.19 93 ALA A C 1
ATOM 695 O O . ALA A 1 93 ? -15.375 7.125 13.109 1 98.19 93 ALA A O 1
ATOM 696 N N . LEU A 1 94 ? -13.414 8.031 13.609 1 97.38 94 LEU A N 1
ATOM 697 C CA . LEU A 1 94 ? -12.898 6.812 14.219 1 97.38 94 LEU A CA 1
ATOM 698 C C . LEU A 1 94 ? -13.766 6.391 15.406 1 97.38 94 LEU A C 1
ATOM 700 O O . LEU A 1 94 ? -14.039 5.203 15.586 1 97.38 94 LEU A O 1
ATOM 704 N N . ASN A 1 95 ? -14.078 7.375 16.172 1 96.19 95 ASN A N 1
ATOM 705 C CA . ASN A 1 95 ? -14.93 7.074 17.312 1 96.19 95 ASN A CA 1
ATOM 706 C C . ASN A 1 95 ? -16.281 6.492 16.875 1 96.19 95 ASN A C 1
ATOM 708 O O . ASN A 1 95 ? -16.781 5.547 17.5 1 96.19 95 ASN A O 1
ATOM 712 N N . ARG A 1 96 ? -16.844 7.066 15.867 1 95.75 96 ARG A N 1
ATOM 713 C CA . ARG A 1 96 ? -18.109 6.582 15.352 1 95.75 96 ARG A CA 1
ATOM 714 C C . ARG A 1 96 ? -17.969 5.172 14.789 1 95.75 96 ARG A C 1
ATOM 716 O O . ARG A 1 96 ? -18.891 4.355 14.914 1 95.75 96 ARG A O 1
ATOM 723 N N . MET A 1 97 ? -16.891 4.844 14.18 1 95.62 97 MET A N 1
ATOM 724 C CA . MET A 1 97 ? -16.641 3.543 13.562 1 95.62 97 MET A CA 1
ATOM 725 C C . MET A 1 97 ? -16.578 2.443 14.617 1 95.62 97 MET A C 1
ATOM 727 O O . MET A 1 97 ? -16.859 1.281 14.328 1 95.62 97 MET A O 1
ATOM 731 N N . ARG A 1 98 ? -16.172 2.77 15.789 1 89.88 98 ARG A N 1
ATOM 732 C CA . ARG A 1 98 ? -15.992 1.786 16.844 1 89.88 98 ARG A CA 1
ATOM 733 C C . ARG A 1 98 ? -17.297 1.044 17.141 1 89.88 98 ARG A C 1
ATOM 735 O O . ARG A 1 98 ? -17.281 -0.136 17.484 1 89.88 98 ARG A O 1
ATOM 742 N N . SER A 1 99 ? -18.375 1.72 16.969 1 82.5 99 SER A N 1
ATOM 743 C CA . SER A 1 99 ? -19.688 1.154 17.297 1 82.5 99 SER A CA 1
ATOM 744 C C . SER A 1 99 ? -20.031 0.001 16.359 1 82.5 99 SER A C 1
ATOM 746 O O . SER A 1 99 ? -20.719 -0.941 16.766 1 82.5 99 SER A O 1
ATOM 748 N N . GLU A 1 100 ? -19.5 0.093 15.133 1 84.44 100 GLU A N 1
ATOM 749 C CA . GLU A 1 100 ? -19.859 -0.917 14.141 1 84.44 100 GLU A CA 1
ATOM 750 C C . GLU A 1 100 ? -18.688 -1.88 13.891 1 84.44 100 GLU A C 1
ATOM 752 O O . GLU A 1 100 ? -18.859 -2.896 13.219 1 84.44 100 GLU A O 1
ATOM 757 N N . ALA A 1 101 ? -17.641 -1.574 14.375 1 75.62 101 ALA A N 1
ATOM 758 C CA . ALA A 1 101 ? -16.406 -2.262 13.992 1 75.62 101 ALA A CA 1
ATOM 759 C C . ALA A 1 101 ? -16.453 -3.729 14.414 1 75.62 101 ALA A C 1
ATOM 761 O O . ALA A 1 101 ? -16.078 -4.613 13.633 1 75.62 101 ALA A O 1
ATOM 762 N N . THR A 1 102 ? -17 -3.922 15.492 1 76.25 102 THR A N 1
ATOM 763 C CA . THR A 1 102 ? -17.016 -5.289 16 1 76.25 102 THR A CA 1
ATOM 764 C C . THR A 1 102 ? -18.031 -6.133 15.234 1 76.25 102 THR A C 1
ATOM 766 O O . THR A 1 102 ? -17.75 -7.273 14.859 1 76.25 102 THR A O 1
ATOM 769 N N . ALA A 1 103 ? -19.078 -5.559 14.883 1 87.44 103 ALA A N 1
ATOM 770 C CA . ALA A 1 103 ? -20.141 -6.285 14.195 1 87.44 103 ALA A CA 1
ATOM 771 C C . ALA A 1 103 ? -19.766 -6.547 12.734 1 87.44 103 ALA A C 1
ATOM 773 O O . ALA A 1 103 ? -19.969 -7.652 12.227 1 87.44 103 ALA A O 1
ATOM 774 N N . ALA A 1 104 ? -19.172 -5.672 12.109 1 93.38 104 ALA A N 1
ATOM 775 C CA . ALA A 1 104 ? -18.859 -5.781 10.688 1 93.38 104 ALA A CA 1
ATOM 776 C C . ALA A 1 104 ? -17.516 -6.488 10.469 1 93.38 104 ALA A C 1
ATOM 778 O O . ALA A 1 104 ? -17.328 -7.18 9.469 1 93.38 104 ALA A O 1
ATOM 779 N N . GLY A 1 105 ? -16.547 -6.324 11.383 1 95.94 105 GLY A N 1
ATOM 780 C CA . GLY A 1 105 ? -15.211 -6.902 11.281 1 95.94 105 GLY A CA 1
ATOM 781 C C . GLY A 1 105 ? -14.258 -6.062 10.461 1 95.94 105 GLY A C 1
ATOM 782 O O . GLY A 1 105 ? -13.039 -6.184 10.594 1 95.94 105 GLY A O 1
ATOM 783 N N . ILE A 1 106 ? -14.805 -5.289 9.523 1 97 106 ILE A N 1
ATOM 784 C CA . ILE A 1 106 ? -14.078 -4.289 8.75 1 97 106 ILE A CA 1
ATOM 785 C C . ILE A 1 106 ? -14.969 -3.07 8.516 1 97 106 ILE A C 1
ATOM 787 O O . ILE A 1 106 ? -16.141 -3.207 8.141 1 97 106 ILE A O 1
ATOM 791 N N . THR A 1 107 ? -14.43 -1.866 8.82 1 97.38 107 THR A N 1
ATOM 792 C CA . THR A 1 107 ? -15.156 -0.616 8.609 1 97.38 107 THR A CA 1
ATOM 793 C C . THR A 1 107 ? -14.258 0.421 7.941 1 97.38 107 THR A C 1
ATOM 795 O O . THR A 1 107 ? -13.031 0.36 8.055 1 97.38 107 THR A O 1
ATOM 798 N N . LEU A 1 108 ? -14.867 1.298 7.18 1 97.88 108 LEU A N 1
ATOM 799 C CA . LEU A 1 108 ? -14.18 2.33 6.414 1 97.88 108 LEU A CA 1
ATOM 800 C C . LEU A 1 108 ? -14.844 3.688 6.602 1 97.88 108 LEU A C 1
ATOM 802 O O . LEU A 1 108 ? -16.078 3.785 6.566 1 97.88 108 LEU A O 1
ATOM 806 N N . ALA A 1 109 ? -14.086 4.676 6.918 1 98.5 109 ALA A N 1
ATOM 807 C CA . ALA A 1 109 ? -14.547 6.062 6.863 1 98.5 109 ALA A CA 1
ATOM 808 C C . ALA A 1 109 ? -14.008 6.77 5.625 1 98.5 109 ALA A C 1
ATOM 810 O O . ALA A 1 109 ? -12.797 6.785 5.387 1 98.5 109 ALA A O 1
ATOM 811 N N . ALA A 1 110 ? -14.883 7.285 4.824 1 98.75 110 ALA A N 1
ATOM 812 C CA . ALA A 1 110 ? -14.539 8.141 3.686 1 98.75 110 ALA A CA 1
ATOM 813 C C . ALA A 1 110 ? -14.805 9.609 4.004 1 98.75 110 ALA A C 1
ATOM 815 O O . ALA A 1 110 ? -15.953 10.016 4.16 1 98.75 110 ALA A O 1
ATOM 816 N N . ILE A 1 111 ? -13.766 10.391 4.055 1 98.81 111 ILE A N 1
ATOM 817 C CA . ILE A 1 111 ? -13.844 11.75 4.57 1 98.81 111 ILE A CA 1
ATOM 818 C C . ILE A 1 111 ? -13.531 12.742 3.457 1 98.81 111 ILE A C 1
ATOM 820 O O . ILE A 1 111 ? -12.539 12.594 2.744 1 98.81 111 ILE A O 1
ATOM 824 N N . HIS A 1 112 ? -14.336 13.719 3.24 1 98.25 112 HIS A N 1
ATOM 825 C CA . HIS A 1 112 ? -14.094 14.852 2.355 1 98.25 112 HIS A CA 1
ATOM 826 C C . HIS A 1 112 ? -14.406 16.172 3.051 1 98.25 112 HIS A C 1
ATOM 828 O O . HIS A 1 112 ? -14.977 16.188 4.145 1 98.25 112 HIS A O 1
ATOM 834 N N . ASN A 1 113 ? -13.969 17.266 2.447 1 98.31 113 ASN A N 1
ATOM 835 C CA . ASN A 1 113 ? -14.266 18.594 2.977 1 98.31 113 ASN A CA 1
ATOM 836 C C . ASN A 1 113 ? -13.734 18.766 4.398 1 98.31 113 ASN A C 1
ATOM 838 O O . ASN A 1 113 ? -14.438 19.25 5.273 1 98.31 113 ASN A O 1
ATOM 842 N N . SER A 1 114 ? -12.531 18.234 4.582 1 98.38 114 SER A N 1
ATOM 843 C CA . SER A 1 114 ? -11.797 18.297 5.844 1 98.38 114 SER A CA 1
ATOM 844 C C . SER A 1 114 ? -10.359 18.766 5.625 1 98.38 114 SER A C 1
ATOM 846 O O . SER A 1 114 ? -9.789 18.562 4.555 1 98.38 114 SER A O 1
ATOM 848 N N . ASN A 1 115 ? -9.766 19.406 6.605 1 98.5 115 ASN A N 1
ATOM 849 C CA . ASN A 1 115 ? -8.43 19.984 6.449 1 98.5 115 ASN A CA 1
ATOM 850 C C . ASN A 1 115 ? -7.344 18.953 6.75 1 98.5 115 ASN A C 1
ATOM 852 O O . ASN A 1 115 ? -7.629 17.766 6.926 1 98.5 115 ASN A O 1
ATOM 856 N N . HIS A 1 116 ? -6.117 19.297 6.637 1 97.62 116 HIS A N 1
ATOM 857 C CA . HIS A 1 116 ? -4.926 18.469 6.68 1 97.62 116 HIS A CA 1
ATOM 858 C C . HIS A 1 116 ? -4.902 17.594 7.934 1 97.62 116 HIS A C 1
ATOM 860 O O . HIS A 1 116 ? -5.191 18.078 9.031 1 97.62 116 HIS A O 1
ATOM 866 N N . LEU A 1 117 ? -4.504 16.359 7.836 1 98.06 117 LEU A N 1
ATOM 867 C CA . LEU A 1 117 ? -4.582 15.391 8.93 1 98.06 117 LEU A CA 1
ATOM 868 C C . LEU A 1 117 ? -3.291 15.375 9.734 1 98.06 117 LEU A C 1
ATOM 870 O O . LEU A 1 117 ? -3.264 14.875 10.867 1 98.06 117 LEU A O 1
ATOM 874 N N . GLY A 1 118 ? -2.209 15.852 9.211 1 96.31 118 GLY A N 1
ATOM 875 C CA . GLY A 1 118 ? -0.913 15.609 9.828 1 96.31 118 GLY A CA 1
ATOM 876 C C . GLY A 1 118 ? -0.371 14.219 9.547 1 96.31 118 GLY A C 1
ATOM 877 O O . GLY A 1 118 ? -0.492 13.719 8.43 1 96.31 118 GLY A O 1
ATOM 878 N N . MET A 1 119 ? 0.313 13.656 10.539 1 96.44 119 MET A N 1
ATOM 879 C CA . MET A 1 119 ? 0.854 12.305 10.391 1 96.44 119 MET A CA 1
ATOM 880 C C . MET A 1 119 ? -0.263 11.266 10.398 1 96.44 119 MET A C 1
ATOM 882 O O . MET A 1 119 ? -1.026 11.18 11.367 1 96.44 119 MET A O 1
ATOM 886 N N . LEU A 1 120 ? -0.297 10.477 9.398 1 98.31 120 LEU A N 1
ATOM 887 C CA . LEU A 1 120 ? -1.332 9.445 9.328 1 98.31 120 LEU A CA 1
ATOM 888 C C . LEU A 1 120 ? -1.098 8.367 10.375 1 98.31 120 LEU A C 1
ATOM 890 O O . LEU A 1 120 ? -2.047 7.734 10.844 1 98.31 120 LEU A O 1
ATOM 894 N N . GLY A 1 121 ? 0.19 8.203 10.758 1 98.38 121 GLY A N 1
ATOM 895 C CA . GLY A 1 121 ? 0.534 7.223 11.773 1 98.38 121 GLY A CA 1
ATOM 896 C C . GLY A 1 121 ? -0.262 7.387 13.055 1 98.38 121 GLY A C 1
ATOM 897 O O . GLY A 1 121 ? -0.552 6.406 13.742 1 98.38 121 GLY A O 1
ATOM 898 N N . HIS A 1 122 ? -0.652 8.617 13.344 1 98 122 HIS A N 1
ATOM 899 C CA . HIS A 1 122 ? -1.401 8.938 14.555 1 98 122 HIS A CA 1
ATOM 900 C C . HIS A 1 122 ? -2.736 8.203 14.586 1 98 122 HIS A C 1
ATOM 902 O O . HIS A 1 122 ? -3.115 7.641 15.617 1 98 122 HIS A O 1
ATOM 908 N N . TYR A 1 123 ? -3.396 8.133 13.562 1 98.62 123 TYR A N 1
ATOM 909 C CA . TYR A 1 123 ? -4.742 7.578 13.492 1 98.62 123 TYR A CA 1
ATOM 910 C C . TYR A 1 123 ? -4.703 6.055 13.469 1 98.62 123 TYR A C 1
ATOM 912 O O . TYR A 1 123 ? -5.484 5.395 14.156 1 98.62 123 TYR A O 1
ATOM 920 N N . VAL A 1 124 ? -3.775 5.484 12.656 1 98.75 124 VAL A N 1
ATOM 921 C CA . VAL A 1 124 ? -3.723 4.031 12.562 1 98.75 124 VAL A CA 1
ATOM 922 C C . VAL A 1 124 ? -3.195 3.443 13.867 1 98.75 124 VAL A C 1
ATOM 924 O O . VAL A 1 124 ? -3.588 2.346 14.266 1 98.75 124 VAL A O 1
ATOM 927 N N . GLU A 1 125 ? -2.354 4.148 14.539 1 98.19 125 GLU A N 1
ATOM 928 C CA . GLU A 1 125 ? -1.91 3.707 15.859 1 98.19 125 GLU A CA 1
ATOM 929 C C . GLU A 1 125 ? -3.082 3.619 16.828 1 98.19 125 GLU A C 1
ATOM 931 O O . GLU A 1 125 ? -3.143 2.705 17.656 1 98.19 125 GLU A O 1
ATOM 936 N N . GLN A 1 126 ? -3.967 4.562 16.781 1 97.44 126 GLN A N 1
ATOM 937 C CA . GLN A 1 126 ? -5.145 4.531 17.641 1 97.44 126 GLN A CA 1
ATOM 938 C C . GLN A 1 126 ? -6.023 3.324 17.328 1 97.44 126 GLN A C 1
ATOM 940 O O . GLN A 1 126 ? -6.555 2.686 18.234 1 97.44 126 GLN A O 1
ATOM 945 N N . ILE A 1 127 ? -6.164 3.01 16.078 1 97.38 127 ILE A N 1
ATOM 946 C CA . ILE A 1 127 ? -6.906 1.817 15.688 1 97.38 127 ILE A CA 1
ATOM 947 C C . ILE A 1 127 ? -6.219 0.574 16.25 1 97.38 127 ILE A C 1
ATOM 949 O O . ILE A 1 127 ? -6.875 -0.309 16.797 1 97.38 127 ILE A O 1
ATOM 953 N N . ALA A 1 128 ? -4.914 0.519 16.109 1 97.88 128 ALA A N 1
ATOM 954 C CA . ALA A 1 128 ? -4.141 -0.632 16.578 1 97.88 128 ALA A CA 1
ATOM 955 C C . ALA A 1 128 ? -4.234 -0.792 18.094 1 97.88 128 ALA A C 1
ATOM 957 O O . ALA A 1 128 ? -4.215 -1.913 18.594 1 97.88 128 ALA A O 1
ATOM 958 N N . GLU A 1 129 ? -4.281 0.318 18.781 1 96.06 129 GLU A N 1
ATOM 959 C CA . GLU A 1 129 ? -4.414 0.286 20.234 1 96.06 129 GLU A CA 1
ATOM 960 C C . GLU A 1 129 ? -5.699 -0.422 20.656 1 96.06 129 GLU A C 1
ATOM 962 O O . GLU A 1 129 ? -5.793 -0.942 21.766 1 96.06 129 GLU A O 1
ATOM 967 N N . ARG A 1 130 ? -6.602 -0.486 19.797 1 92.69 130 ARG A N 1
ATOM 968 C CA . ARG A 1 130 ? -7.867 -1.163 20.062 1 92.69 130 ARG A CA 1
ATOM 969 C C . ARG A 1 130 ? -7.816 -2.619 19.609 1 92.69 130 ARG A C 1
ATOM 971 O O . ARG A 1 130 ? -8.828 -3.322 19.641 1 92.69 130 ARG A O 1
ATOM 978 N N . GLY A 1 131 ? -6.723 -3.021 19.094 1 94.25 131 GLY A N 1
ATOM 979 C CA . GLY A 1 131 ? -6.531 -4.414 18.719 1 94.25 131 GLY A CA 1
ATOM 980 C C . GLY A 1 131 ? -6.902 -4.703 17.281 1 94.25 131 GLY A C 1
ATOM 981 O O . GLY A 1 131 ? -7.09 -5.859 16.906 1 94.25 131 GLY A O 1
ATOM 982 N N . GLN A 1 132 ? -7.086 -3.68 16.484 1 96.81 132 GLN A N 1
ATOM 983 C CA . GLN A 1 132 ? -7.449 -3.84 15.07 1 96.81 132 GLN A CA 1
ATOM 984 C C . GLN A 1 132 ? -6.328 -3.363 14.156 1 96.81 132 GLN A C 1
ATOM 986 O O . GLN A 1 132 ? -5.512 -2.527 14.547 1 96.81 132 GLN A O 1
ATOM 991 N N . ILE A 1 133 ? -6.273 -3.906 12.977 1 98.38 133 ILE A N 1
ATOM 992 C CA . ILE A 1 133 ? -5.371 -3.393 11.953 1 98.38 133 ILE A CA 1
ATOM 993 C C . ILE A 1 133 ? -5.922 -2.084 11.391 1 98.38 133 ILE A C 1
ATOM 995 O O . ILE A 1 133 ? -7.109 -1.987 11.07 1 98.38 133 ILE A O 1
ATOM 999 N N . GLY A 1 134 ? -5.051 -1.064 11.359 1 98.62 134 GLY A N 1
ATOM 1000 C CA . GLY A 1 134 ? -5.445 0.223 10.805 1 98.62 134 GLY A CA 1
ATOM 1001 C C . GLY A 1 134 ? -4.77 0.538 9.484 1 98.62 134 GLY A C 1
ATOM 1002 O O . GLY A 1 134 ? -3.586 0.246 9.305 1 98.62 134 GLY A O 1
ATOM 1003 N N . ILE A 1 135 ? -5.516 1.101 8.5 1 98.94 135 ILE A N 1
ATOM 1004 C CA . ILE A 1 135 ? -5 1.631 7.242 1 98.94 135 ILE A CA 1
ATOM 1005 C C . ILE A 1 135 ? -5.527 3.047 7.023 1 98.94 135 ILE A C 1
ATOM 1007 O O . ILE A 1 135 ? -6.711 3.314 7.238 1 98.94 135 ILE A O 1
ATOM 1011 N N . ALA A 1 136 ? -4.66 3.922 6.664 1 98.94 136 ALA A N 1
ATOM 1012 C CA . ALA A 1 136 ? -5.051 5.289 6.332 1 98.94 136 ALA A CA 1
ATOM 1013 C C . ALA A 1 136 ? -4.445 5.727 5 1 98.94 136 ALA A C 1
ATOM 1015 O O . ALA A 1 136 ? -3.289 5.422 4.707 1 98.94 136 ALA A O 1
ATOM 1016 N N . LEU A 1 137 ? -5.215 6.352 4.191 1 98.88 137 LEU A N 1
ATOM 1017 C CA . LEU A 1 137 ? -4.816 6.945 2.918 1 98.88 137 LEU A CA 1
ATOM 1018 C C . LEU A 1 137 ? -5.27 8.398 2.83 1 98.88 137 LEU A C 1
ATOM 1020 O O . LEU A 1 137 ? -6.312 8.766 3.377 1 98.88 137 LEU A O 1
ATOM 1024 N N . SER A 1 138 ? -4.5 9.195 2.174 1 98.69 138 SER A N 1
ATOM 1025 C CA . SER A 1 138 ? -4.875 10.586 1.95 1 98.69 138 SER A CA 1
ATOM 1026 C C . SER A 1 138 ? -4.371 11.078 0.599 1 98.69 138 SER A C 1
ATOM 1028 O O . SER A 1 138 ? -3.549 10.422 -0.043 1 98.69 138 SER A O 1
ATOM 1030 N N . SER A 1 139 ? -4.973 12.156 0.103 1 98.31 139 SER A N 1
ATOM 1031 C CA . SER A 1 139 ? -4.512 12.828 -1.108 1 98.31 139 SER A CA 1
ATOM 1032 C C . SER A 1 139 ? -3.99 14.234 -0.802 1 98.31 139 SER A C 1
ATOM 1034 O O . SER A 1 139 ? -4.195 14.75 0.299 1 98.31 139 SER A O 1
ATOM 1036 N N . SER A 1 140 ? -3.283 14.797 -1.698 1 96.75 140 SER A N 1
ATOM 1037 C CA . SER A 1 140 ? -2.744 16.141 -1.541 1 96.75 140 SER A CA 1
ATOM 1038 C C . SER A 1 140 ? -2.633 16.859 -2.885 1 96.75 140 SER A C 1
ATOM 1040 O O . SER A 1 140 ? -2.992 16.297 -3.922 1 96.75 140 SER A O 1
ATOM 1042 N N . GLU A 1 141 ? -2.201 18.109 -2.84 1 97.44 141 GLU A N 1
ATOM 1043 C CA . GLU A 1 141 ? -1.928 18.859 -4.055 1 97.44 141 GLU A CA 1
ATOM 1044 C C . GLU A 1 141 ? -0.851 18.188 -4.898 1 97.44 141 GLU A C 1
ATOM 1046 O O . GLU A 1 141 ? -0.064 17.391 -4.387 1 97.44 141 GLU A O 1
ATOM 1051 N N . ALA A 1 142 ? -0.842 18.562 -6.152 1 98.19 142 ALA A N 1
ATOM 1052 C CA . ALA A 1 142 ? 0.115 17.984 -7.09 1 98.19 142 ALA A CA 1
ATOM 1053 C C . ALA A 1 142 ? 1.54 18.422 -6.762 1 98.19 142 ALA A C 1
ATOM 1055 O O . ALA A 1 142 ? 1.841 19.625 -6.746 1 98.19 142 ALA A O 1
ATOM 1056 N N . LEU A 1 143 ? 2.393 17.422 -6.496 1 98.38 143 LEU A N 1
ATOM 1057 C CA . LEU A 1 143 ? 3.793 17.688 -6.195 1 98.38 143 LEU A CA 1
ATOM 1058 C C . LEU A 1 143 ? 4.703 16.672 -6.875 1 98.38 143 LEU A C 1
ATOM 1060 O O . LEU A 1 143 ? 5.914 16.875 -6.969 1 98.38 143 LEU A O 1
ATOM 1064 N N . VAL A 1 144 ? 4.188 15.586 -7.355 1 98.75 144 VAL A N 1
ATOM 1065 C CA . VAL A 1 144 ? 4.98 14.453 -7.824 1 98.75 144 VAL A CA 1
ATOM 1066 C C . VAL A 1 144 ? 4.797 14.281 -9.328 1 98.75 144 VAL A C 1
ATOM 1068 O O . VAL A 1 144 ? 3.674 14.336 -9.836 1 98.75 144 VAL A O 1
ATOM 1071 N N . HIS A 1 145 ? 5.871 14.078 -10.078 1 98.69 145 HIS A N 1
ATOM 1072 C CA . HIS A 1 145 ? 5.762 13.75 -11.492 1 98.69 145 HIS A CA 1
ATOM 1073 C C . HIS A 1 145 ? 5.574 12.25 -11.695 1 98.69 145 HIS A C 1
ATOM 1075 O O . HIS A 1 145 ? 6.031 11.445 -10.875 1 98.69 145 HIS A O 1
ATOM 1081 N N . PRO A 1 146 ? 4.875 11.797 -12.766 1 98.56 146 PRO A N 1
ATOM 1082 C CA . PRO A 1 146 ? 4.789 10.367 -13.062 1 98.56 146 PRO A CA 1
ATOM 1083 C C . PRO A 1 146 ? 6.141 9.758 -13.445 1 98.56 146 PRO A C 1
ATOM 1085 O O . PRO A 1 146 ? 7.094 10.492 -13.711 1 98.56 146 PRO A O 1
ATOM 1088 N N . TYR A 1 147 ? 6.238 8.406 -13.336 1 98.44 147 TYR A N 1
ATOM 1089 C CA . TYR A 1 147 ? 7.387 7.734 -13.93 1 98.44 147 TYR A CA 1
ATOM 1090 C C . TYR A 1 147 ? 7.469 8.023 -15.43 1 98.44 147 TYR A C 1
ATOM 1092 O O . TYR A 1 147 ? 6.512 7.785 -16.172 1 98.44 147 TYR A O 1
ATOM 1100 N N . GLY A 1 148 ? 8.547 8.617 -15.82 1 97.81 148 GLY A N 1
ATOM 1101 C CA . GLY A 1 148 ? 8.719 8.992 -17.219 1 97.81 148 GLY A CA 1
ATOM 1102 C C . GLY A 1 148 ? 8.188 10.375 -17.531 1 97.81 148 GLY A C 1
ATOM 1103 O O . GLY A 1 148 ? 8.32 10.859 -18.656 1 97.81 148 GLY A O 1
ATOM 1104 N N . GLY A 1 149 ? 7.551 11.039 -16.609 1 98.38 149 GLY A N 1
ATOM 1105 C CA . GLY A 1 149 ? 7.031 12.391 -16.781 1 98.38 149 GLY A CA 1
ATOM 1106 C C . GLY A 1 149 ? 7.906 13.453 -16.156 1 98.38 149 GLY A C 1
ATOM 1107 O O . GLY A 1 149 ? 8.875 13.141 -15.461 1 98.38 149 GLY A O 1
ATOM 1108 N N . THR A 1 150 ? 7.5 14.766 -16.375 1 98.06 150 THR A N 1
ATOM 1109 C CA . THR A 1 150 ? 8.414 15.82 -15.945 1 98.06 150 THR A CA 1
ATOM 1110 C C . THR A 1 150 ? 7.68 16.859 -15.109 1 98.06 150 THR A C 1
ATOM 1112 O O . THR A 1 150 ? 8.305 17.75 -14.516 1 98.06 150 THR A O 1
ATOM 1115 N N . ARG A 1 151 ? 6.359 16.797 -15.039 1 98 151 ARG A N 1
ATOM 1116 C CA . ARG A 1 151 ? 5.562 17.797 -14.328 1 98 151 ARG A CA 1
ATOM 1117 C C . ARG A 1 151 ? 4.797 17.156 -13.172 1 98 151 ARG A C 1
ATOM 1119 O O . ARG A 1 151 ? 4.422 15.984 -13.242 1 98 151 ARG A O 1
ATOM 1126 N N . ALA A 1 152 ? 4.562 17.984 -12.156 1 98.38 152 ALA A N 1
ATOM 1127 C CA . ALA A 1 152 ? 3.779 17.5 -11.023 1 98.38 152 ALA A CA 1
ATOM 1128 C C . ALA A 1 152 ? 2.324 17.281 -11.414 1 98.38 152 ALA A C 1
ATOM 1130 O O . ALA A 1 152 ? 1.635 18.219 -11.836 1 98.38 152 ALA A O 1
ATOM 1131 N N . VAL A 1 153 ? 1.841 16.016 -11.227 1 98.12 153 VAL A N 1
ATOM 1132 C CA . VAL A 1 153 ? 0.453 15.742 -11.586 1 98.12 153 VAL A CA 1
ATOM 1133 C C . VAL A 1 153 ? -0.203 14.898 -10.492 1 98.12 153 VAL A C 1
ATOM 1135 O O . VAL A 1 153 ? -1.427 14.75 -10.469 1 98.12 153 VAL A O 1
ATOM 1138 N N . LEU A 1 154 ? 0.553 14.336 -9.562 1 98.31 154 LEU A N 1
ATOM 1139 C CA . LEU A 1 154 ? 0.048 13.539 -8.453 1 98.31 154 LEU A CA 1
ATOM 1140 C C . LEU A 1 154 ? 0.352 14.211 -7.117 1 98.31 154 LEU A C 1
ATOM 1142 O O . LEU A 1 154 ? 1.308 14.984 -7.008 1 98.31 154 LEU A O 1
ATOM 1146 N N . GLY A 1 155 ? -0.421 13.891 -6.125 1 98.19 155 GLY A N 1
ATOM 1147 C CA . GLY A 1 155 ? -0.028 14.227 -4.766 1 98.19 155 GLY A CA 1
ATOM 1148 C C . GLY A 1 155 ? 1.036 13.305 -4.207 1 98.19 155 GLY A C 1
ATOM 1149 O O . GLY A 1 155 ? 1.463 12.359 -4.883 1 98.19 155 GLY A O 1
ATOM 1150 N N . THR A 1 156 ? 1.47 13.633 -2.965 1 97.69 156 THR A N 1
ATOM 1151 C CA . THR A 1 156 ? 2.375 12.727 -2.268 1 97.69 156 THR A CA 1
ATOM 1152 C C . THR A 1 156 ? 1.63 11.492 -1.771 1 97.69 156 THR A C 1
ATOM 1154 O O . THR A 1 156 ? 2.25 10.516 -1.349 1 97.69 156 THR A O 1
ATOM 1157 N N . ASN A 1 157 ? 0.299 11.461 -1.729 1 98.12 157 ASN A N 1
ATOM 1158 C CA . ASN A 1 157 ? -0.642 10.359 -1.553 1 98.12 157 ASN A CA 1
ATOM 1159 C C . ASN A 1 157 ? -0.118 9.328 -0.557 1 98.12 157 ASN A C 1
ATOM 1161 O O . ASN A 1 157 ? 0.14 8.18 -0.923 1 98.12 157 ASN A O 1
ATOM 1165 N N . PRO A 1 158 ? -0.059 9.703 0.742 1 98.38 158 PRO A N 1
ATOM 1166 C CA . PRO A 1 158 ? 0.542 8.844 1.768 1 98.38 158 PRO A CA 1
ATOM 1167 C C . PRO A 1 158 ? -0.331 7.641 2.119 1 98.38 158 PRO A C 1
ATOM 1169 O O . PRO A 1 158 ? -1.542 7.664 1.887 1 98.38 158 PRO A O 1
ATOM 1172 N N . ILE A 1 159 ? 0.306 6.633 2.664 1 98.88 159 ILE A N 1
ATOM 1173 C CA . ILE A 1 159 ? -0.326 5.449 3.24 1 98.88 159 ILE A CA 1
ATOM 1174 C C . ILE A 1 159 ? 0.279 5.156 4.609 1 98.88 159 ILE A C 1
ATOM 1176 O O . ILE A 1 159 ? 1.491 5.285 4.801 1 98.88 159 ILE A O 1
ATOM 1180 N N . ALA A 1 160 ? -0.531 4.863 5.531 1 98.88 160 ALA A N 1
ATOM 1181 C CA . ALA A 1 160 ? -0.109 4.375 6.844 1 98.88 160 ALA A CA 1
ATOM 1182 C C . ALA A 1 160 ? -0.806 3.064 7.191 1 98.88 160 ALA A C 1
ATOM 1184 O O . ALA A 1 160 ? -1.983 2.877 6.875 1 98.88 160 ALA A O 1
ATOM 1185 N N . ILE A 1 161 ? -0.085 2.139 7.805 1 98.94 161 ILE A N 1
ATOM 1186 C CA . ILE A 1 161 ? -0.583 0.844 8.258 1 98.94 161 ILE A CA 1
ATOM 1187 C C . ILE A 1 161 ? -0.088 0.565 9.672 1 98.94 161 ILE A C 1
ATOM 1189 O O . ILE A 1 161 ? 1.092 0.759 9.977 1 98.94 161 ILE A O 1
ATOM 1193 N N . ALA A 1 162 ? -0.95 0.2 10.5 1 98.88 162 ALA A N 1
ATOM 1194 C CA . ALA A 1 162 ? -0.554 -0.272 11.828 1 98.88 162 ALA A CA 1
ATOM 1195 C C . ALA A 1 162 ? -1.114 -1.665 12.102 1 98.88 162 ALA A C 1
ATOM 1197 O O . ALA A 1 162 ? -2.293 -1.928 11.844 1 98.88 162 ALA A O 1
ATOM 1198 N N . VAL A 1 163 ? -0.311 -2.557 12.57 1 98.88 163 VAL A N 1
ATOM 1199 C CA . VAL A 1 163 ? -0.695 -3.91 12.953 1 98.88 163 VAL A CA 1
ATOM 1200 C C . VAL A 1 163 ? -0.354 -4.148 14.422 1 98.88 163 VAL A C 1
ATOM 1202 O O . VAL A 1 163 ? 0.815 -4.094 14.812 1 98.88 163 VAL A O 1
ATOM 1205 N N . PRO A 1 164 ? -1.334 -4.414 15.203 1 98.44 164 PRO A N 1
ATOM 1206 C CA . PRO A 1 164 ? -1.045 -4.664 16.609 1 98.44 164 PRO A CA 1
ATOM 1207 C C . PRO A 1 164 ? -0.348 -6 16.844 1 98.44 164 PRO A C 1
ATOM 1209 O O . PRO A 1 164 ? -0.661 -6.988 16.172 1 98.44 164 PRO A O 1
ATOM 1212 N N . THR A 1 165 ? 0.606 -6.051 17.703 1 98.5 165 THR A N 1
ATOM 1213 C CA . THR A 1 165 ? 1.275 -7.262 18.156 1 98.5 165 THR A CA 1
ATOM 1214 C C . THR A 1 165 ? 1.332 -7.301 19.688 1 98.5 165 THR A C 1
ATOM 1216 O O . THR A 1 165 ? 0.858 -6.379 20.359 1 98.5 165 THR A O 1
ATOM 1219 N N . ALA A 1 166 ? 1.898 -8.406 20.266 1 97.94 166 ALA A N 1
ATOM 1220 C CA . ALA A 1 166 ? 1.944 -8.586 21.719 1 97.94 166 ALA A CA 1
ATOM 1221 C C . ALA A 1 166 ? 2.936 -7.625 22.359 1 97.94 166 ALA A C 1
ATOM 1223 O O . ALA A 1 166 ? 2.854 -7.348 23.562 1 97.94 166 ALA A O 1
ATOM 1224 N N . ARG A 1 167 ? 3.898 -7.086 21.594 1 97.06 167 ARG A N 1
ATOM 1225 C CA . ARG A 1 167 ? 4.945 -6.23 22.141 1 97.06 167 ARG A CA 1
ATOM 1226 C C . ARG A 1 167 ? 4.977 -4.879 21.438 1 97.06 167 ARG A C 1
ATOM 1228 O O . ARG A 1 167 ? 6.051 -4.355 21.125 1 97.06 167 ARG A O 1
ATOM 1235 N N . GLY A 1 168 ? 3.73 -4.383 21.125 1 96.62 168 GLY A N 1
ATOM 1236 C CA . GLY A 1 168 ? 3.627 -3.105 20.438 1 96.62 168 GLY A CA 1
ATOM 1237 C C . GLY A 1 168 ? 3.242 -3.244 18.984 1 96.62 168 GLY A C 1
ATOM 1238 O O . GLY A 1 168 ? 3.373 -4.324 18.406 1 96.62 168 GLY A O 1
ATOM 1239 N N . SER A 1 169 ? 2.82 -2.156 18.391 1 98.25 169 SER A N 1
ATOM 1240 C CA . SER A 1 169 ? 2.328 -2.213 17.016 1 98.25 169 SER A CA 1
ATOM 1241 C C . SER A 1 169 ? 3.436 -1.895 16.016 1 98.25 169 SER A C 1
ATOM 1243 O O . SER A 1 169 ? 4.324 -1.092 16.297 1 98.25 169 SER A O 1
ATOM 1245 N N . LEU A 1 170 ? 3.449 -2.586 14.906 1 98.81 170 LEU A N 1
ATOM 1246 C CA . LEU A 1 170 ? 4.129 -2.062 13.727 1 98.81 170 LEU A CA 1
ATOM 1247 C C . LEU A 1 170 ? 3.395 -0.85 13.172 1 98.81 170 LEU A C 1
ATOM 1249 O O . LEU A 1 170 ? 2.18 -0.893 12.969 1 98.81 170 LEU A O 1
ATOM 1253 N N . VAL A 1 171 ? 4.074 0.228 12.938 1 98.75 171 VAL A N 1
ATOM 1254 C CA . VAL A 1 171 ? 3.453 1.429 12.391 1 98.75 171 VAL A CA 1
ATOM 1255 C C . VAL A 1 171 ? 4.258 1.925 11.188 1 98.75 171 VAL A C 1
ATOM 1257 O O . VAL A 1 171 ? 5.402 2.363 11.336 1 98.75 171 VAL A O 1
ATOM 1260 N N . LEU A 1 172 ? 3.693 1.805 10.062 1 98.75 172 LEU A N 1
ATOM 1261 C CA . LEU A 1 172 ? 4.223 2.354 8.82 1 98.75 172 LEU A CA 1
ATOM 1262 C C . LEU A 1 172 ? 3.498 3.641 8.438 1 98.75 172 LEU A C 1
ATOM 1264 O O . LEU A 1 172 ? 2.268 3.701 8.484 1 98.75 172 LEU A O 1
ATOM 1268 N N . ASP A 1 173 ? 4.156 4.641 8.102 1 98.25 173 ASP A N 1
ATOM 1269 C CA . ASP A 1 173 ? 3.631 5.91 7.609 1 98.25 173 ASP A CA 1
ATOM 1270 C C . ASP A 1 173 ? 4.559 6.516 6.559 1 98.25 173 ASP A C 1
ATOM 1272 O O . ASP A 1 173 ? 5.645 7 6.883 1 98.25 173 ASP A O 1
ATOM 1276 N N . LEU A 1 174 ? 4.141 6.48 5.277 1 97.94 174 LEU A N 1
ATOM 1277 C CA . LEU A 1 174 ? 5.047 6.965 4.242 1 97.94 174 LEU A CA 1
ATOM 1278 C C . LEU A 1 174 ? 4.273 7.68 3.137 1 97.94 174 LEU A C 1
ATOM 1280 O O . LEU A 1 174 ? 3.141 7.305 2.824 1 97.94 174 LEU A O 1
ATOM 1284 N N . ALA A 1 175 ? 4.891 8.664 2.559 1 98 175 ALA A N 1
ATOM 1285 C CA . ALA A 1 175 ? 4.438 9.234 1.294 1 98 175 ALA A CA 1
ATOM 1286 C C . ALA A 1 175 ? 4.895 8.383 0.113 1 98 175 ALA A C 1
ATOM 1288 O O . ALA A 1 175 ? 5.82 7.582 0.239 1 98 175 ALA A O 1
ATOM 1289 N N . THR A 1 176 ? 4.262 8.531 -1.048 1 98.38 176 THR A N 1
ATOM 1290 C CA . THR A 1 176 ? 4.68 7.777 -2.225 1 98.38 176 THR A CA 1
ATOM 1291 C C . THR A 1 176 ? 5.66 8.594 -3.068 1 98.38 176 THR A C 1
ATOM 1293 O O . THR A 1 176 ? 5.938 8.242 -4.215 1 98.38 176 THR A O 1
ATOM 1296 N N . SER A 1 177 ? 6.082 9.719 -2.561 1 98.31 177 SER A N 1
ATOM 1297 C CA . SER A 1 177 ? 7.203 10.461 -3.125 1 98.31 177 SER A CA 1
ATOM 1298 C C . SER A 1 177 ? 8.523 10.031 -2.494 1 98.31 177 SER A C 1
ATOM 1300 O O . SER A 1 177 ? 8.539 9.5 -1.382 1 98.31 177 SER A O 1
ATOM 1302 N N . ILE A 1 178 ? 9.602 10.305 -3.17 1 97.44 178 ILE A N 1
ATOM 1303 C CA . ILE A 1 178 ? 10.922 9.883 -2.717 1 97.44 178 ILE A CA 1
ATOM 1304 C C . ILE A 1 178 ? 11.359 10.734 -1.525 1 97.44 178 ILE A C 1
ATOM 1306 O O . ILE A 1 178 ? 11.977 10.227 -0.585 1 97.44 178 ILE A O 1
ATOM 1310 N N . VAL A 1 179 ? 10.961 11.961 -1.58 1 95 179 VAL A N 1
ATOM 1311 C CA . VAL A 1 179 ? 11.195 12.922 -0.509 1 95 179 VAL A CA 1
ATOM 1312 C C . VAL A 1 179 ? 9.953 13.773 -0.295 1 95 179 VAL A C 1
ATOM 1314 O O . VAL A 1 179 ? 9.062 13.812 -1.147 1 95 179 VAL A O 1
ATOM 1317 N N . SER A 1 180 ? 9.875 14.367 0.865 1 91.19 180 SER A N 1
ATOM 1318 C CA . SER A 1 180 ? 8.766 15.281 1.099 1 91.19 180 SER A CA 1
ATOM 1319 C C . SER A 1 180 ? 9.109 16.703 0.638 1 91.19 180 SER A C 1
ATOM 1321 O O . SER A 1 180 ? 10.281 17.078 0.589 1 91.19 180 SER A O 1
ATOM 1323 N N . MET A 1 181 ? 8.117 17.453 0.31 1 90.31 181 MET A N 1
ATOM 1324 C CA . MET A 1 181 ? 8.344 18.859 -0.029 1 90.31 181 MET A CA 1
ATOM 1325 C C . MET A 1 181 ? 8.883 19.625 1.174 1 90.31 181 MET A C 1
ATOM 1327 O O . MET A 1 181 ? 9.688 20.547 1.021 1 90.31 181 MET A O 1
ATOM 1331 N N . GLY A 1 182 ? 8.461 19.25 2.367 1 87.25 182 GLY A N 1
ATOM 1332 C CA . GLY A 1 182 ? 9.023 19.828 3.574 1 87.25 182 GLY A CA 1
ATOM 1333 C C . GLY A 1 182 ? 10.531 19.656 3.666 1 87.25 182 GLY A C 1
ATOM 1334 O O . GLY A 1 182 ? 11.242 20.594 4.07 1 87.25 182 GLY A O 1
ATOM 1335 N N . LYS A 1 183 ? 10.977 18.5 3.283 1 90 183 LYS A N 1
ATOM 1336 C CA . LYS A 1 183 ? 12.414 18.25 3.275 1 90 183 LYS A CA 1
ATOM 1337 C C . LYS A 1 183 ? 13.109 19.109 2.217 1 90 183 LYS A C 1
ATOM 1339 O O . LYS A 1 183 ? 14.211 19.609 2.441 1 90 183 LYS A O 1
ATOM 1344 N N . VAL A 1 184 ? 12.508 19.266 1.103 1 94.62 184 VAL A N 1
ATOM 1345 C CA . VAL A 1 184 ? 13.055 20.125 0.057 1 94.62 184 VAL A CA 1
ATOM 1346 C C . VAL A 1 184 ? 13.188 21.547 0.58 1 94.62 184 VAL A C 1
ATOM 1348 O O . VAL A 1 184 ? 14.227 22.188 0.4 1 94.62 184 VAL A O 1
ATOM 1351 N N . HIS A 1 185 ? 12.188 22.016 1.22 1 91.81 185 HIS A N 1
ATOM 1352 C CA . HIS A 1 185 ? 12.211 23.359 1.793 1 91.81 185 HIS A CA 1
ATOM 1353 C C . HIS A 1 185 ? 13.305 23.484 2.85 1 91.81 185 HIS A C 1
ATOM 1355 O O . HIS A 1 185 ? 13.984 24.516 2.922 1 91.81 185 HIS A O 1
ATOM 1361 N N . HIS A 1 186 ? 13.406 22.484 3.668 1 88.62 186 HIS A N 1
ATOM 1362 C CA . HIS A 1 186 ? 14.461 22.453 4.676 1 88.62 186 HIS A CA 1
ATOM 1363 C C . HIS A 1 186 ? 15.836 22.562 4.035 1 88.62 186 HIS A C 1
ATOM 1365 O O . HIS A 1 186 ? 16.688 23.312 4.492 1 88.62 186 HIS A O 1
ATOM 1371 N N . HIS A 1 187 ? 16.078 21.75 2.998 1 94.31 187 HIS A N 1
ATOM 1372 C CA . HIS A 1 187 ? 17.328 21.781 2.266 1 94.31 187 HIS A CA 1
ATOM 1373 C C . HIS A 1 187 ? 17.578 23.172 1.672 1 94.31 187 HIS A C 1
ATOM 1375 O O . HIS A 1 187 ? 18.703 23.688 1.735 1 94.31 187 HIS A O 1
ATOM 1381 N N . ALA A 1 188 ? 16.547 23.75 1.151 1 95 188 ALA A N 1
ATOM 1382 C CA . ALA A 1 188 ? 16.672 25.078 0.562 1 95 188 ALA A CA 1
ATOM 1383 C C . ALA A 1 188 ? 17.047 26.125 1.619 1 95 188 ALA A C 1
ATOM 1385 O O . ALA A 1 188 ? 17.922 26.953 1.396 1 95 188 ALA A O 1
ATOM 1386 N N . ALA A 1 189 ? 16.422 26.062 2.738 1 90.12 189 ALA A N 1
ATOM 1387 C CA . ALA A 1 189 ? 16.656 27 3.826 1 90.12 189 ALA A CA 1
ATOM 1388 C C . ALA A 1 189 ? 18.078 26.891 4.363 1 90.12 189 ALA A C 1
ATOM 1390 O O . ALA A 1 189 ? 18.641 27.875 4.859 1 90.12 189 ALA A O 1
ATOM 1391 N N . ASN A 1 190 ? 18.672 25.75 4.195 1 92.56 190 ASN A N 1
ATOM 1392 C CA . ASN A 1 190 ? 19.969 25.5 4.805 1 92.56 190 ASN A CA 1
ATOM 1393 C C . ASN A 1 190 ? 21.062 25.375 3.748 1 92.56 190 ASN A C 1
ATOM 1395 O O . ASN A 1 190 ? 22.219 25.062 4.07 1 92.56 190 ASN A O 1
ATOM 1399 N N . GLY A 1 191 ? 20.719 25.484 2.576 1 94.25 191 GLY A N 1
ATOM 1400 C CA . GLY A 1 191 ? 21.688 25.469 1.488 1 94.25 191 GLY A CA 1
ATOM 1401 C C . GLY A 1 191 ? 22.281 24.094 1.248 1 94.25 191 GLY A C 1
ATOM 1402 O O . GLY A 1 191 ? 23.453 23.969 0.92 1 94.25 191 GLY A O 1
ATOM 1403 N N . ILE A 1 192 ? 21.578 23.062 1.485 1 96.69 192 ILE A N 1
ATOM 1404 C CA . ILE A 1 192 ? 22.016 21.688 1.29 1 96.69 192 ILE A CA 1
ATOM 1405 C C . ILE A 1 192 ? 21.469 21.156 -0.035 1 96.69 192 ILE A C 1
ATOM 1407 O O . ILE A 1 192 ? 20.266 21.219 -0.288 1 96.69 192 ILE A O 1
ATOM 1411 N N . PRO A 1 193 ? 22.328 20.625 -0.855 1 97.88 193 PRO A N 1
ATOM 1412 C CA . PRO A 1 193 ? 21.844 20.078 -2.121 1 97.88 193 PRO A CA 1
ATOM 1413 C C . PRO A 1 193 ? 20.953 18.859 -1.925 1 97.88 193 PRO A C 1
ATOM 1415 O O . PRO A 1 193 ? 21.094 18.141 -0.935 1 97.88 193 PRO A O 1
ATOM 1418 N N . LEU A 1 194 ? 20.047 18.703 -2.854 1 98.19 194 LEU A N 1
ATOM 1419 C CA . LEU A 1 194 ? 19.266 17.469 -2.889 1 98.19 194 LEU A CA 1
ATOM 1420 C C . LEU A 1 194 ? 20.094 16.312 -3.467 1 98.19 194 LEU A C 1
ATOM 1422 O O . LEU A 1 194 ? 21.109 16.547 -4.109 1 98.19 194 LEU A O 1
ATOM 1426 N N . GLN A 1 195 ? 19.703 15.133 -3.244 1 97 195 GLN A N 1
ATOM 1427 C CA . GLN A 1 195 ? 20.297 13.984 -3.926 1 97 195 GLN A CA 1
ATOM 1428 C C . GLN A 1 195 ? 19.844 13.922 -5.383 1 97 195 GLN A C 1
ATOM 1430 O O . GLN A 1 195 ? 18.75 14.383 -5.723 1 97 195 GLN A O 1
ATOM 1435 N N . PRO A 1 196 ? 20.656 13.297 -6.18 1 96.38 196 PRO A N 1
ATOM 1436 C CA . PRO A 1 196 ? 20.219 13.117 -7.57 1 96.38 196 PRO A CA 1
ATOM 1437 C C . PRO A 1 196 ? 18.906 12.344 -7.688 1 96.38 196 PRO A C 1
ATOM 1439 O O . PRO A 1 196 ? 18.656 11.43 -6.906 1 96.38 196 PRO A O 1
ATOM 1442 N N . ASN A 1 197 ? 18.031 12.734 -8.625 1 95.56 197 ASN A N 1
ATOM 1443 C CA . ASN A 1 197 ? 16.812 12.055 -9.039 1 95.56 197 ASN A CA 1
ATOM 1444 C C . ASN A 1 197 ? 15.664 12.328 -8.062 1 95.56 197 ASN A C 1
ATOM 1446 O O . ASN A 1 197 ? 14.562 11.805 -8.234 1 95.56 197 ASN A O 1
ATOM 1450 N N . TRP A 1 198 ? 15.938 13.266 -7.117 1 97.88 198 TRP A N 1
ATOM 1451 C CA . TRP A 1 198 ? 14.883 13.57 -6.152 1 97.88 198 TRP A CA 1
ATOM 1452 C C . TRP A 1 198 ? 13.836 14.484 -6.766 1 97.88 198 TRP A C 1
ATOM 1454 O O . TRP A 1 198 ? 12.656 14.406 -6.418 1 97.88 198 TRP A O 1
ATOM 1464 N N . ALA A 1 199 ? 14.359 15.359 -7.695 1 98.56 199 ALA A N 1
ATOM 1465 C CA . ALA A 1 199 ? 13.422 16.406 -8.094 1 98.56 199 ALA A CA 1
ATOM 1466 C C . ALA A 1 199 ? 13.781 16.969 -9.469 1 98.56 199 ALA A C 1
ATOM 1468 O O . ALA A 1 199 ? 14.867 16.719 -9.984 1 98.56 199 ALA A O 1
ATOM 1469 N N . ARG A 1 200 ? 12.828 17.594 -10.023 1 98.31 200 ARG A N 1
ATOM 1470 C CA . ARG A 1 200 ? 12.961 18.375 -11.25 1 98.31 200 ARG A CA 1
ATOM 1471 C C . ARG A 1 200 ? 12.578 19.828 -11.016 1 98.31 200 ARG A C 1
ATOM 1473 O O . ARG A 1 200 ? 11.781 20.125 -10.125 1 98.31 200 ARG A O 1
ATOM 1480 N N . ASP A 1 201 ? 13.148 20.719 -11.852 1 98.12 201 ASP A N 1
ATOM 1481 C CA . ASP A 1 201 ? 12.797 22.125 -11.742 1 98.12 201 ASP A CA 1
ATOM 1482 C C . ASP A 1 201 ? 11.523 22.438 -12.523 1 98.12 201 ASP A C 1
ATOM 1484 O O . ASP A 1 201 ? 10.883 21.531 -13.062 1 98.12 201 ASP A O 1
ATOM 1488 N N . ALA A 1 202 ? 11.133 23.734 -12.562 1 97.38 202 ALA A N 1
ATOM 1489 C CA . ALA A 1 202 ? 9.875 24.156 -13.164 1 97.38 202 ALA A CA 1
ATOM 1490 C C . ALA A 1 202 ? 9.859 23.875 -14.656 1 97.38 202 ALA A C 1
ATOM 1492 O O . ALA A 1 202 ? 8.789 23.734 -15.258 1 97.38 202 ALA A O 1
ATOM 1493 N N . SER A 1 203 ? 11.031 23.719 -15.273 1 97 203 SER A N 1
ATOM 1494 C CA . SER A 1 203 ? 11.141 23.453 -16.703 1 97 203 SER A CA 1
ATOM 1495 C C . SER A 1 203 ? 11.18 21.953 -16.984 1 97 203 SER A C 1
ATOM 1497 O O . SER A 1 203 ? 11.242 21.531 -18.141 1 97 203 SER A O 1
ATOM 1499 N N . GLY A 1 204 ? 11.18 21.125 -15.906 1 97.31 204 GLY A N 1
ATOM 1500 C CA . GLY A 1 204 ? 11.148 19.688 -16.062 1 97.31 204 GLY A CA 1
ATOM 1501 C C . GLY A 1 204 ? 12.523 19.047 -16.109 1 97.31 204 GLY A C 1
ATOM 1502 O O . GLY A 1 204 ? 12.664 17.859 -16.406 1 97.31 204 GLY A O 1
ATOM 1503 N N . ASN A 1 205 ? 13.562 19.812 -15.828 1 97.62 205 ASN A N 1
ATOM 1504 C CA . ASN A 1 205 ? 14.922 19.281 -15.828 1 97.62 205 ASN A CA 1
ATOM 1505 C C . ASN A 1 205 ? 15.328 18.781 -14.445 1 97.62 205 ASN A C 1
ATOM 1507 O O . ASN A 1 205 ? 14.953 19.375 -13.43 1 97.62 205 ASN A O 1
ATOM 1511 N N . PRO A 1 206 ? 16.125 17.688 -14.484 1 97.88 206 PRO A N 1
ATOM 1512 C CA . PRO A 1 206 ? 16.625 17.234 -13.18 1 97.88 206 PRO A CA 1
ATOM 1513 C C . PRO A 1 206 ? 17.438 18.312 -12.461 1 97.88 206 PRO A C 1
ATOM 1515 O O . PRO A 1 206 ? 18.172 19.062 -13.102 1 97.88 206 PRO A O 1
ATOM 1518 N N . THR A 1 207 ? 17.266 18.406 -11.164 1 98.38 207 THR A N 1
ATOM 1519 C CA . THR A 1 207 ? 18.031 19.406 -10.414 1 98.38 207 THR A CA 1
ATOM 1520 C C . THR A 1 207 ? 18.391 18.875 -9.031 1 98.38 207 THR A C 1
ATOM 1522 O O . THR A 1 207 ? 17.641 18.109 -8.438 1 98.38 207 THR A O 1
ATOM 1525 N N . THR A 1 208 ? 19.531 19.266 -8.539 1 98.38 208 THR A N 1
ATOM 1526 C CA . THR A 1 208 ? 19.922 19.016 -7.156 1 98.38 208 THR A CA 1
ATOM 1527 C C . THR A 1 208 ? 19.844 20.297 -6.34 1 98.38 208 THR A C 1
ATOM 1529 O O . THR A 1 208 ? 20.219 20.312 -5.164 1 98.38 208 THR A O 1
ATOM 1532 N N . ASP A 1 209 ? 19.422 21.375 -7.031 1 98.25 209 ASP A N 1
ATOM 1533 C CA . ASP A 1 209 ? 19.203 22.656 -6.359 1 98.25 209 ASP A CA 1
ATOM 1534 C C . ASP A 1 209 ? 17.844 22.688 -5.68 1 98.25 209 ASP A C 1
ATOM 1536 O O . ASP A 1 209 ? 16.812 22.734 -6.352 1 98.25 209 ASP A O 1
ATOM 1540 N N . PRO A 1 210 ? 17.828 22.781 -4.367 1 97.94 210 PRO A N 1
ATOM 1541 C CA . PRO A 1 210 ? 16.547 22.734 -3.676 1 97.94 210 PRO A CA 1
ATOM 1542 C C . PRO A 1 210 ? 15.672 23.969 -3.967 1 97.94 210 PRO A C 1
ATOM 1544 O O . PRO A 1 210 ? 14.438 23.875 -3.928 1 97.94 210 PRO A O 1
ATOM 1547 N N . THR A 1 211 ? 16.188 25.047 -4.27 1 97.69 211 THR A N 1
ATOM 1548 C CA . THR A 1 211 ? 15.414 26.25 -4.566 1 97.69 211 THR A CA 1
ATOM 1549 C C . THR A 1 211 ? 14.672 26.109 -5.887 1 97.69 211 THR A C 1
ATOM 1551 O O . THR A 1 211 ? 13.508 26.516 -6 1 97.69 211 THR A O 1
ATOM 1554 N N . LEU A 1 212 ? 15.328 25.5 -6.797 1 97.69 212 LEU A N 1
ATOM 1555 C CA . LEU A 1 212 ? 14.68 25.266 -8.086 1 97.69 212 LEU A CA 1
ATOM 1556 C C . LEU A 1 212 ? 13.617 24.188 -7.965 1 97.69 212 LEU A C 1
ATOM 1558 O O . LEU A 1 212 ? 12.602 24.219 -8.672 1 97.69 212 LEU A O 1
ATOM 1562 N N . ALA A 1 213 ? 13.875 23.312 -7.105 1 97.75 213 ALA A N 1
ATOM 1563 C CA . ALA A 1 213 ? 12.977 22.172 -6.93 1 97.75 213 ALA A CA 1
ATOM 1564 C C . ALA A 1 213 ? 11.656 22.594 -6.297 1 97.75 213 ALA A C 1
ATOM 1566 O O . ALA A 1 213 ? 10.625 21.969 -6.508 1 97.75 213 ALA A O 1
ATOM 1567 N N . LYS A 1 214 ? 11.609 23.672 -5.559 1 95.75 214 LYS A N 1
ATOM 1568 C CA . LYS A 1 214 ? 10.422 24.125 -4.852 1 95.75 214 LYS A CA 1
ATOM 1569 C C . LYS A 1 214 ? 9.266 24.391 -5.82 1 95.75 214 LYS A C 1
ATOM 1571 O O . LYS A 1 214 ? 8.102 24.25 -5.457 1 95.75 214 LYS A O 1
ATOM 1576 N N . ASN A 1 215 ? 9.617 24.766 -7.035 1 94.31 215 ASN A N 1
ATOM 1577 C CA . ASN A 1 215 ? 8.602 25.141 -8.016 1 94.31 215 ASN A CA 1
ATOM 1578 C C . ASN A 1 215 ? 8.453 24.062 -9.094 1 94.31 215 ASN A C 1
ATOM 1580 O O . ASN A 1 215 ? 7.84 24.297 -10.133 1 94.31 215 ASN A O 1
ATOM 1584 N N . GLY A 1 216 ? 9.055 22.953 -8.883 1 97.44 216 GLY A N 1
ATOM 1585 C CA . GLY A 1 216 ? 9.016 21.859 -9.852 1 97.44 216 GLY A CA 1
ATOM 1586 C C . GLY A 1 216 ? 8.211 20.672 -9.375 1 97.44 216 GLY A C 1
ATOM 1587 O O . GLY A 1 216 ? 7.066 20.812 -8.945 1 97.44 216 GLY A O 1
ATOM 1588 N N . ALA A 1 217 ? 8.875 19.469 -9.539 1 98.38 217 ALA A N 1
ATOM 1589 C CA . ALA A 1 217 ? 8.203 18.234 -9.164 1 98.38 217 ALA A CA 1
ATOM 1590 C C . ALA A 1 217 ? 9.18 17.266 -8.492 1 98.38 217 ALA A C 1
ATOM 1592 O O . ALA A 1 217 ? 10.328 17.141 -8.914 1 98.38 217 ALA A O 1
ATOM 1593 N N . ILE A 1 218 ? 8.719 16.688 -7.426 1 98.56 218 ILE A N 1
ATOM 1594 C CA . ILE A 1 218 ? 9.539 15.664 -6.785 1 98.56 218 ILE A CA 1
ATOM 1595 C C . ILE A 1 218 ? 9.203 14.297 -7.375 1 98.56 218 ILE A C 1
ATOM 1597 O O . ILE A 1 218 ? 8.148 14.109 -7.984 1 98.56 218 ILE A O 1
ATOM 1601 N N . ALA A 1 219 ? 10.062 13.312 -7.223 1 98.69 219 ALA A N 1
ATOM 1602 C CA . ALA A 1 219 ? 9.969 12.008 -7.875 1 98.69 219 ALA A CA 1
ATOM 1603 C C . ALA A 1 219 ? 9.195 11.016 -7.008 1 98.69 219 ALA A C 1
ATOM 1605 O O . ALA A 1 219 ? 9.156 11.148 -5.785 1 98.69 219 ALA A O 1
ATOM 1606 N N . PRO A 1 220 ? 8.508 10.016 -7.68 1 98.56 220 PRO A N 1
ATOM 1607 C CA . PRO A 1 220 ? 7.996 8.898 -6.895 1 98.56 220 PRO A CA 1
ATOM 1608 C C . PRO A 1 220 ? 9.109 8.031 -6.305 1 98.56 220 PRO A C 1
ATOM 1610 O O . PRO A 1 220 ? 10.18 7.91 -6.902 1 98.56 220 PRO A O 1
ATOM 1613 N N . PHE A 1 221 ? 8.828 7.434 -5.164 1 98.19 221 PHE A N 1
ATOM 1614 C CA . PHE A 1 221 ? 9.836 6.512 -4.641 1 98.19 221 PHE A CA 1
ATOM 1615 C C . PHE A 1 221 ? 9.852 5.219 -5.445 1 98.19 221 PHE A C 1
ATOM 1617 O O . PHE A 1 221 ? 8.828 4.816 -6.008 1 98.19 221 PHE A O 1
ATOM 1624 N N . GLY A 1 222 ? 10.992 4.602 -5.559 1 97.5 222 GLY A N 1
ATOM 1625 C CA . GLY A 1 222 ? 11.031 3.285 -6.176 1 97.5 222 GLY A CA 1
ATOM 1626 C C . GLY A 1 222 ? 10.625 3.297 -7.637 1 97.5 222 GLY A C 1
ATOM 1627 O O . GLY A 1 222 ? 10.094 2.309 -8.148 1 97.5 222 GLY A O 1
ATOM 1628 N N . ASP A 1 223 ? 10.641 4.422 -8.297 1 96.44 223 ASP A N 1
ATOM 1629 C CA . ASP A 1 223 ? 10.43 4.547 -9.734 1 96.44 223 ASP A CA 1
ATOM 1630 C C . ASP A 1 223 ? 9.008 4.125 -10.109 1 96.44 223 ASP A C 1
ATOM 1632 O O . ASP A 1 223 ? 8.039 4.59 -9.516 1 96.44 223 ASP A O 1
ATOM 1636 N N . ALA A 1 224 ? 8.883 3.223 -11.023 1 97.81 224 ALA A N 1
ATOM 1637 C CA . ALA A 1 224 ? 7.586 2.855 -11.586 1 97.81 224 ALA A CA 1
ATOM 1638 C C . ALA A 1 224 ? 6.676 2.256 -10.516 1 97.81 224 ALA A C 1
ATOM 1640 O O . ALA A 1 224 ? 5.457 2.461 -10.539 1 97.81 224 ALA A O 1
ATOM 1641 N N . LYS A 1 225 ? 7.258 1.526 -9.633 1 98.25 225 LYS A N 1
ATOM 1642 C CA . LYS A 1 225 ? 6.434 0.848 -8.633 1 98.25 225 LYS A CA 1
ATOM 1643 C C . LYS A 1 225 ? 5.84 1.845 -7.641 1 98.25 225 LYS A C 1
ATOM 1645 O O . LYS A 1 225 ? 4.645 1.79 -7.34 1 98.25 225 LYS A O 1
ATOM 1650 N N . GLY A 1 226 ? 6.672 2.791 -7.184 1 98.56 226 GLY A N 1
ATOM 1651 C CA . GLY A 1 226 ? 6.145 3.832 -6.316 1 98.56 226 GLY A CA 1
ATOM 1652 C C . GLY A 1 226 ? 5.164 4.754 -7.016 1 98.56 226 GLY A C 1
ATOM 1653 O O . GLY A 1 226 ? 4.156 5.16 -6.434 1 98.56 226 GLY A O 1
ATOM 1654 N N . TYR A 1 227 ? 5.465 5.086 -8.328 1 98.75 227 TYR A N 1
ATOM 1655 C CA . TYR A 1 227 ? 4.52 5.832 -9.148 1 98.75 227 TYR A CA 1
ATOM 1656 C C . TYR A 1 227 ? 3.186 5.098 -9.25 1 98.75 227 TYR A C 1
ATOM 1658 O O . TYR A 1 227 ? 2.125 5.695 -9.055 1 98.75 227 TYR A O 1
ATOM 1666 N N . GLY A 1 228 ? 3.23 3.799 -9.508 1 98.88 228 GLY A N 1
ATOM 1667 C CA . GLY A 1 228 ? 2.025 2.992 -9.594 1 98.88 228 GLY A CA 1
ATOM 1668 C C . GLY A 1 228 ? 1.194 3.014 -8.328 1 98.88 228 GLY A C 1
ATOM 1669 O O . GLY A 1 228 ? -0.027 3.174 -8.383 1 98.88 228 GLY A O 1
ATOM 1670 N N . LEU A 1 229 ? 1.864 2.854 -7.191 1 98.81 229 LEU A N 1
ATOM 1671 C CA . LEU A 1 229 ? 1.165 2.9 -5.91 1 98.81 229 LEU A CA 1
ATOM 1672 C C . LEU A 1 229 ? 0.531 4.27 -5.688 1 98.81 229 LEU A C 1
ATOM 1674 O O . LEU A 1 229 ? -0.628 4.359 -5.277 1 98.81 229 LEU A O 1
ATOM 1678 N N . GLY A 1 230 ? 1.289 5.328 -6.008 1 98.81 230 GLY A N 1
ATOM 1679 C CA . GLY A 1 230 ? 0.813 6.688 -5.809 1 98.81 230 GLY A CA 1
ATOM 1680 C C . GLY A 1 230 ? -0.444 7 -6.598 1 98.81 230 GLY A C 1
ATOM 1681 O O . GLY A 1 230 ? -1.39 7.582 -6.062 1 98.81 230 GLY A O 1
ATOM 1682 N N . ILE A 1 231 ? -0.457 6.645 -7.832 1 98.88 231 ILE A N 1
ATOM 1683 C CA . ILE A 1 231 ? -1.605 6.984 -8.664 1 98.88 231 ILE A CA 1
ATOM 1684 C C . ILE A 1 231 ? -2.787 6.086 -8.305 1 98.88 231 ILE A C 1
ATOM 1686 O O . ILE A 1 231 ? -3.941 6.52 -8.344 1 98.88 231 ILE A O 1
ATOM 1690 N N . ALA A 1 232 ? -2.533 4.824 -7.898 1 98.88 232 ALA A N 1
ATOM 1691 C CA . ALA A 1 232 ? -3.615 3.971 -7.41 1 98.88 232 ALA A CA 1
ATOM 1692 C C . ALA A 1 232 ? -4.277 4.578 -6.176 1 98.88 232 ALA A C 1
ATOM 1694 O O . ALA A 1 232 ? -5.504 4.594 -6.066 1 98.88 232 ALA A O 1
ATOM 1695 N N . ILE A 1 233 ? -3.492 5.09 -5.27 1 98.88 233 ILE A N 1
ATOM 1696 C CA . ILE A 1 233 ? -4.023 5.707 -4.055 1 98.88 233 ILE A CA 1
ATOM 1697 C C . ILE A 1 233 ? -4.801 6.969 -4.414 1 98.88 233 ILE A C 1
ATOM 1699 O O . ILE A 1 233 ? -5.852 7.242 -3.836 1 98.88 233 ILE A O 1
ATOM 1703 N N . GLU A 1 234 ? -4.301 7.766 -5.406 1 98.88 234 GLU A N 1
ATOM 1704 C CA . GLU A 1 234 ? -5.004 8.953 -5.887 1 98.88 234 GLU A CA 1
ATOM 1705 C C . GLU A 1 234 ? -6.434 8.617 -6.297 1 98.88 234 GLU A C 1
ATOM 1707 O O . GLU A 1 234 ? -7.383 9.25 -5.828 1 98.88 234 GLU A O 1
ATOM 1712 N N . LEU A 1 235 ? -6.574 7.602 -7.082 1 98.88 235 LEU A N 1
ATOM 1713 C CA . LEU A 1 235 ? -7.887 7.215 -7.582 1 98.88 235 LEU A CA 1
ATOM 1714 C C . LEU A 1 235 ? -8.734 6.598 -6.473 1 98.88 235 LEU A C 1
ATOM 1716 O O . LEU A 1 235 ? -9.938 6.836 -6.395 1 98.88 235 LEU A O 1
ATOM 1720 N N . LEU A 1 236 ? -8.102 5.758 -5.684 1 98.81 236 LEU A N 1
ATOM 1721 C CA . LEU A 1 236 ? -8.805 5.078 -4.598 1 98.81 236 LEU A CA 1
ATOM 1722 C C . LEU A 1 236 ? -9.422 6.086 -3.639 1 98.81 236 LEU A C 1
ATOM 1724 O O . LEU A 1 236 ? -10.602 5.98 -3.295 1 98.81 236 LEU A O 1
ATOM 1728 N N . VAL A 1 237 ? -8.664 7.07 -3.246 1 98.81 237 VAL A N 1
ATOM 1729 C CA . VAL A 1 237 ? -9.141 8.07 -2.299 1 98.81 237 VAL A CA 1
ATOM 1730 C C . VAL A 1 237 ? -10.281 8.875 -2.93 1 98.81 237 VAL A C 1
ATOM 1732 O O . VAL A 1 237 ? -11.344 9.039 -2.328 1 98.81 237 VAL A O 1
ATOM 1735 N N . ALA A 1 238 ? -10.047 9.359 -4.141 1 98.69 238 ALA A N 1
ATOM 1736 C CA . ALA A 1 238 ? -11.094 10.102 -4.828 1 98.69 238 ALA A CA 1
ATOM 1737 C C . ALA A 1 238 ? -12.32 9.234 -5.062 1 98.69 238 ALA A C 1
ATOM 1739 O O . ALA A 1 238 ? -13.453 9.703 -4.934 1 98.69 238 ALA A O 1
ATOM 1740 N N . GLY A 1 239 ? -12.125 7.992 -5.418 1 98.62 239 GLY A N 1
ATOM 1741 C CA . GLY A 1 239 ? -13.211 7.059 -5.68 1 98.62 239 GLY A CA 1
ATOM 1742 C C . GLY A 1 239 ? -14.055 6.766 -4.453 1 98.62 239 GLY A C 1
ATOM 1743 O O . GLY A 1 239 ? -15.258 6.516 -4.566 1 98.62 239 GLY A O 1
ATOM 1744 N N . LEU A 1 240 ? -13.477 6.816 -3.295 1 98.56 240 LEU A N 1
ATOM 1745 C CA . LEU A 1 240 ? -14.172 6.449 -2.066 1 98.56 240 LEU A CA 1
ATOM 1746 C C . LEU A 1 240 ? -14.758 7.684 -1.385 1 98.56 240 LEU A C 1
ATOM 1748 O O . LEU A 1 240 ? -15.844 7.621 -0.803 1 98.56 240 LEU A O 1
ATOM 1752 N N . ALA A 1 241 ? -14.031 8.789 -1.446 1 98.25 241 ALA A N 1
ATOM 1753 C CA . ALA A 1 241 ? -14.438 9.977 -0.698 1 98.25 241 ALA A CA 1
ATOM 1754 C C . ALA A 1 241 ? -15.18 10.961 -1.594 1 98.25 241 ALA A C 1
ATOM 1756 O O . ALA A 1 241 ? -15.781 11.922 -1.106 1 98.25 241 ALA A O 1
ATOM 1757 N N . GLY A 1 242 ? -15.109 10.734 -2.908 1 97.62 242 GLY A N 1
ATOM 1758 C CA . GLY A 1 242 ? -15.688 11.688 -3.84 1 97.62 242 GLY A CA 1
ATOM 1759 C C . GLY A 1 242 ? -14.93 13 -3.896 1 97.62 242 GLY A C 1
ATOM 1760 O O . GLY A 1 242 ? -15.492 14.031 -4.254 1 97.62 242 GLY A O 1
ATOM 1761 N N . SER A 1 243 ? -13.703 13.047 -3.508 1 97.69 243 SER A N 1
ATOM 1762 C CA . SER A 1 243 ? -12.867 14.242 -3.404 1 97.69 243 SER A CA 1
ATOM 1763 C C . SER A 1 243 ? -12.234 14.594 -4.746 1 97.69 243 SER A C 1
ATOM 1765 O O . SER A 1 243 ? -12.461 13.898 -5.742 1 97.69 243 SER A O 1
ATOM 1767 N N . ALA A 1 244 ? -11.523 15.711 -4.766 1 97.81 244 ALA A N 1
ATOM 1768 C CA . ALA A 1 244 ? -10.836 16.156 -5.969 1 97.81 244 ALA A CA 1
ATOM 1769 C C . ALA A 1 244 ? -9.617 15.273 -6.262 1 97.81 244 ALA A C 1
ATOM 1771 O O . ALA A 1 244 ? -9.18 14.508 -5.402 1 97.81 244 ALA A O 1
ATOM 1772 N N . LEU A 1 245 ? -9.18 15.352 -7.477 1 98.25 245 LEU A N 1
ATOM 1773 C CA . LEU A 1 245 ? -7.926 14.742 -7.906 1 98.25 245 LEU A CA 1
ATOM 1774 C C . LEU A 1 245 ? -6.875 15.805 -8.195 1 98.25 245 LEU A C 1
ATOM 1776 O O . LEU A 1 245 ? -7.203 16.891 -8.68 1 98.25 245 LEU A O 1
ATOM 1780 N N . ALA A 1 246 ? -5.641 15.492 -7.898 1 97.5 246 ALA A N 1
ATOM 1781 C CA . ALA A 1 246 ? -4.562 16.406 -8.258 1 97.5 246 ALA A CA 1
ATOM 1782 C C . ALA A 1 246 ? -4.523 16.641 -9.766 1 97.5 246 ALA A C 1
ATOM 1784 O O . ALA A 1 246 ? -4.695 15.703 -10.555 1 97.5 246 ALA A O 1
ATOM 1785 N N . PRO A 1 247 ? -4.414 17.875 -10.227 1 97.31 247 PRO A N 1
ATOM 1786 C CA . PRO A 1 247 ? -3.934 19.078 -9.547 1 97.31 247 PRO A CA 1
ATOM 1787 C C . PRO A 1 247 ? -5.07 19.953 -9.008 1 97.31 247 PRO A C 1
ATOM 1789 O O . PRO A 1 247 ? -4.836 21.078 -8.555 1 97.31 247 PRO A O 1
ATOM 1792 N N . ALA A 1 248 ? -6.23 19.453 -9.008 1 97.94 248 ALA A N 1
ATOM 1793 C CA . ALA A 1 248 ? -7.375 20.234 -8.539 1 97.94 248 ALA A CA 1
ATOM 1794 C C . ALA A 1 248 ? -7.512 20.156 -7.023 1 97.94 248 ALA A C 1
ATOM 1796 O O . ALA A 1 248 ? -8.383 20.797 -6.438 1 97.94 248 ALA A O 1
ATOM 1797 N N . VAL A 1 249 ? -6.715 19.344 -6.387 1 98.12 249 VAL A N 1
ATOM 1798 C CA . VAL A 1 249 ? -6.672 19.344 -4.926 1 98.12 249 VAL A CA 1
ATOM 1799 C C . VAL A 1 249 ? -6.012 20.625 -4.426 1 98.12 249 VAL A C 1
ATOM 1801 O O . VAL A 1 249 ? -4.883 20.938 -4.809 1 98.12 249 VAL A O 1
ATOM 1804 N N . LEU A 1 250 ? -6.66 21.297 -3.566 1 97.69 250 LEU A N 1
ATOM 1805 C CA . LEU A 1 250 ? -6.195 22.578 -3.025 1 97.69 250 LEU A CA 1
ATOM 1806 C C . LEU A 1 250 ? -6.41 22.641 -1.518 1 97.69 250 LEU A C 1
ATOM 1808 O O . LEU A 1 250 ? -7.164 21.828 -0.96 1 97.69 250 LEU A O 1
ATOM 1812 N N . GLY A 1 251 ? -5.699 23.547 -0.872 1 96 251 GLY A N 1
ATOM 1813 C CA . GLY A 1 251 ? -6.016 23.906 0.501 1 96 251 GLY A CA 1
ATOM 1814 C C . GLY A 1 251 ? -5.207 23.125 1.522 1 96 251 GLY A C 1
ATOM 1815 O O . GLY A 1 251 ? -5.43 23.266 2.729 1 96 251 GLY A O 1
ATOM 1816 N N . THR A 1 252 ? -4.289 22.297 1.054 1 92.75 252 THR A N 1
ATOM 1817 C CA . THR A 1 252 ? -3.443 21.594 2.002 1 92.75 252 THR A CA 1
ATOM 1818 C C . THR A 1 252 ? -2.139 22.344 2.236 1 92.75 252 THR A C 1
ATOM 1820 O O . THR A 1 252 ? -1.499 22.172 3.277 1 92.75 252 THR A O 1
ATOM 1823 N N . LEU A 1 253 ? -1.74 23.219 1.324 1 88.94 253 LEU A N 1
ATOM 1824 C CA . LEU A 1 253 ? -0.407 23.812 1.345 1 88.94 253 LEU A CA 1
ATOM 1825 C C . LEU A 1 253 ? -0.486 25.328 1.492 1 88.94 253 LEU A C 1
ATOM 1827 O O . LEU A 1 253 ? 0.543 26 1.581 1 88.94 253 LEU A O 1
ATOM 1831 N N . ASP A 1 254 ? -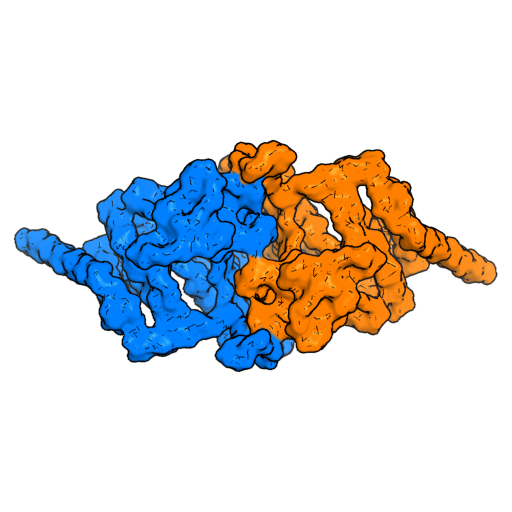1.66 25.844 1.591 1 90 254 ASP A N 1
ATOM 1832 C CA . ASP A 1 254 ? -1.817 27.297 1.607 1 90 254 ASP A CA 1
ATOM 1833 C C . ASP A 1 254 ? -2.943 27.703 2.551 1 90 254 ASP A C 1
ATOM 1835 O O . ASP A 1 254 ? -3.58 26.859 3.18 1 90 254 ASP A O 1
ATOM 1839 N N . ALA A 1 255 ? -3.062 28.953 2.682 1 96.19 255 ALA A N 1
ATOM 1840 C CA . ALA A 1 255 ? -4.184 29.531 3.42 1 96.19 255 ALA A CA 1
ATOM 1841 C C . ALA A 1 255 ? -5.055 30.391 2.508 1 96.19 255 ALA A C 1
ATOM 1843 O O . ALA A 1 255 ? -5.438 31.5 2.877 1 96.19 255 ALA A O 1
ATOM 1844 N N . GLU A 1 256 ? -5.32 29.828 1.33 1 96.56 256 GLU A N 1
ATOM 1845 C CA . GLU A 1 256 ? -6.055 30.609 0.345 1 96.56 256 GLU A CA 1
ATOM 1846 C C . GLU A 1 256 ? -7.289 29.875 -0.154 1 96.56 256 GLU A C 1
ATOM 1848 O O . GLU A 1 256 ? -8.344 30.469 -0.35 1 96.56 256 GLU A O 1
ATOM 1853 N N . ALA A 1 257 ? -7.156 28.625 -0.324 1 97.69 257 ALA A N 1
ATOM 1854 C CA . ALA A 1 257 ? -8.242 27.844 -0.92 1 97.69 257 ALA A CA 1
ATOM 1855 C C . ALA A 1 257 ? -8.914 26.953 0.12 1 97.69 257 ALA A C 1
ATOM 1857 O O . ALA A 1 257 ? -8.273 26.531 1.091 1 97.69 257 ALA A O 1
ATOM 1858 N N . VAL A 1 258 ? -10.195 26.672 -0.122 1 98.06 258 VAL A N 1
ATOM 1859 C CA . VAL A 1 258 ? -10.875 25.656 0.668 1 98.06 258 VAL A CA 1
ATOM 1860 C C . VAL A 1 258 ? -10.227 24.281 0.43 1 98.06 258 VAL A C 1
ATOM 1862 O O . VAL A 1 258 ? -9.883 23.953 -0.704 1 98.06 258 VAL A O 1
ATOM 1865 N N . CYS A 1 259 ? -10.031 23.594 1.499 1 98.44 259 CYS A N 1
ATOM 1866 C CA . CYS A 1 259 ? -9.414 22.281 1.365 1 98.44 259 CYS A CA 1
ATOM 1867 C C . CYS A 1 259 ? -10.398 21.281 0.777 1 98.44 259 CYS A C 1
ATOM 1869 O O . CYS A 1 259 ? -11.492 21.078 1.314 1 98.44 259 CYS A O 1
ATOM 1871 N N . ASN A 1 260 ? -10.016 20.594 -0.329 1 98.31 260 ASN A N 1
ATOM 1872 C CA . ASN A 1 260 ? -10.945 19.688 -0.996 1 98.31 260 ASN A CA 1
ATOM 1873 C C . ASN A 1 260 ? -10.32 18.312 -1.218 1 98.31 260 ASN A C 1
ATOM 1875 O O . ASN A 1 260 ? -10.742 17.562 -2.107 1 98.31 260 ASN A O 1
ATOM 1879 N N . LYS A 1 261 ? -9.281 17.969 -0.409 1 98.31 261 LYS A N 1
ATOM 1880 C CA . LYS A 1 261 ? -8.648 16.641 -0.443 1 98.31 261 LYS A CA 1
ATOM 1881 C C . LYS A 1 261 ? -9.57 15.578 0.143 1 98.31 261 LYS A C 1
ATOM 1883 O O . LYS A 1 261 ? -10.656 15.891 0.625 1 98.31 261 LYS A O 1
ATOM 1888 N N . GLY A 1 262 ? -9.172 14.273 0.057 1 98.69 262 GLY A N 1
ATOM 1889 C CA . GLY A 1 262 ? -9.875 13.156 0.665 1 98.69 262 GLY A CA 1
ATOM 1890 C C . GLY A 1 262 ? -9.008 12.352 1.611 1 98.69 262 GLY A C 1
ATOM 1891 O O . GLY A 1 262 ? -7.781 12.359 1.503 1 98.69 262 GLY A O 1
ATOM 1892 N N . ASP A 1 263 ? -9.68 11.703 2.586 1 98.88 263 ASP A N 1
ATOM 1893 C CA . ASP A 1 263 ? -9.023 10.812 3.541 1 98.88 263 ASP A CA 1
ATOM 1894 C C . ASP A 1 263 ? -9.82 9.523 3.727 1 98.88 263 ASP A C 1
ATOM 1896 O O . ASP A 1 263 ? -11.055 9.547 3.77 1 98.88 263 ASP A O 1
ATOM 1900 N N . ILE A 1 264 ? -9.086 8.422 3.812 1 98.94 264 ILE A N 1
ATOM 1901 C CA . ILE A 1 264 ? -9.688 7.121 4.062 1 98.94 264 ILE A CA 1
ATOM 1902 C C . ILE A 1 264 ? -9.078 6.504 5.324 1 98.94 264 ILE A C 1
ATOM 1904 O O . ILE A 1 264 ? -7.859 6.484 5.484 1 98.94 264 ILE A O 1
ATOM 1908 N N . LEU A 1 265 ? -9.891 6.059 6.223 1 98.75 265 LEU A N 1
ATOM 1909 C CA . LEU A 1 265 ? -9.492 5.273 7.387 1 98.75 265 LEU A CA 1
ATOM 1910 C C . LEU A 1 265 ? -10.18 3.912 7.383 1 98.75 265 LEU A C 1
ATOM 1912 O O . LEU A 1 265 ? -11.398 3.83 7.219 1 98.75 265 LEU A O 1
ATOM 1916 N N . ILE A 1 266 ? -9.445 2.867 7.543 1 98.56 266 ILE A N 1
ATOM 1917 C CA . ILE A 1 266 ? -9.984 1.513 7.582 1 98.56 266 ILE A CA 1
ATOM 1918 C C . ILE A 1 266 ? -9.547 0.822 8.875 1 98.56 266 ILE A C 1
ATOM 1920 O O . ILE A 1 266 ? -8.383 0.907 9.266 1 98.56 266 ILE A O 1
ATOM 1924 N N . ALA A 1 267 ? -10.422 0.215 9.531 1 98.06 267 ALA A N 1
ATOM 1925 C CA . ALA A 1 267 ? -10.164 -0.626 10.703 1 98.06 267 ALA A CA 1
ATOM 1926 C C . ALA A 1 267 ? -10.609 -2.064 10.445 1 98.06 267 ALA A C 1
ATOM 1928 O O . ALA A 1 267 ? -11.727 -2.303 9.984 1 98.06 267 ALA A O 1
ATOM 1929 N N . ILE A 1 268 ? -9.75 -3.053 10.75 1 97.81 268 ILE A N 1
ATOM 1930 C CA . ILE A 1 268 ? -10.039 -4.445 10.43 1 97.81 268 ILE A CA 1
ATOM 1931 C C . ILE A 1 268 ? -9.734 -5.324 11.641 1 97.81 268 ILE A C 1
ATOM 1933 O O . ILE A 1 268 ? -8.641 -5.273 12.203 1 97.81 268 ILE A O 1
ATOM 1937 N N . ASP A 1 269 ? -10.641 -6.176 11.969 1 96.69 269 ASP A N 1
ATOM 1938 C CA . ASP A 1 269 ? -10.406 -7.133 13.047 1 96.69 269 ASP A CA 1
ATOM 1939 C C . ASP A 1 269 ? -9.375 -8.18 12.641 1 96.69 269 ASP A C 1
ATOM 1941 O O . ASP A 1 269 ? -9.383 -8.656 11.5 1 96.69 269 ASP A O 1
ATOM 1945 N N . MET A 1 270 ? -8.609 -8.586 13.539 1 95.94 270 MET A N 1
ATOM 1946 C CA . MET A 1 270 ? -7.633 -9.641 13.273 1 95.94 270 MET A CA 1
ATOM 1947 C C . MET A 1 270 ? -8.297 -11.008 13.281 1 95.94 270 MET A C 1
ATOM 1949 O O . MET A 1 270 ? -9.406 -11.164 13.797 1 95.94 270 MET A O 1
ATOM 1953 N N . ALA A 1 271 ? -7.562 -11.984 12.719 1 94.19 271 ALA A N 1
ATOM 1954 C CA . ALA A 1 271 ? -8.031 -13.367 12.758 1 94.19 271 ALA A CA 1
ATOM 1955 C C . ALA A 1 271 ? -8.047 -13.898 14.188 1 94.19 271 ALA A C 1
ATOM 1957 O O . ALA A 1 271 ? -7.266 -13.453 15.031 1 94.19 271 ALA A O 1
ATOM 1958 N N . ALA A 1 272 ? -9.008 -14.805 14.391 1 87.25 272 ALA A N 1
ATOM 1959 C CA . ALA A 1 272 ? -9 -15.523 15.664 1 87.25 272 ALA A CA 1
ATOM 1960 C C . ALA A 1 272 ? -8.055 -16.719 15.609 1 87.25 272 ALA A C 1
ATOM 1962 O O . ALA A 1 272 ? -8.406 -17.766 15.07 1 87.25 272 ALA A O 1
ATOM 1963 N N . ALA A 1 273 ? -6.875 -16.562 15.781 1 88.19 273 ALA A N 1
ATOM 1964 C CA . ALA A 1 273 ? -5.879 -17.641 15.781 1 88.19 273 ALA A CA 1
ATOM 1965 C C . ALA A 1 273 ? -5.109 -17.672 17.094 1 88.19 273 ALA A C 1
ATOM 1967 O O . ALA A 1 273 ? -4.84 -16.625 17.703 1 88.19 273 ALA A O 1
ATOM 1968 N N . PRO A 1 274 ? -4.836 -18.875 17.516 1 88.69 274 PRO A N 1
ATOM 1969 C CA . PRO A 1 274 ? -4.086 -18.969 18.766 1 88.69 274 PRO A CA 1
ATOM 1970 C C . PRO A 1 274 ? -2.736 -18.25 18.703 1 88.69 274 PRO A C 1
ATOM 1972 O O . PRO A 1 274 ? -2.01 -18.391 17.719 1 88.69 274 PRO A O 1
ATOM 1975 N N . ASP A 1 275 ? -2.42 -17.438 19.672 1 95.44 275 ASP A N 1
ATOM 1976 C CA . ASP A 1 275 ? -1.126 -16.797 19.891 1 95.44 275 ASP A CA 1
ATOM 1977 C C . ASP A 1 275 ? -0.738 -15.922 18.703 1 95.44 275 ASP A C 1
ATOM 1979 O O . ASP A 1 275 ? 0.446 -15.766 18.391 1 95.44 275 ASP A O 1
ATOM 1983 N N . LEU A 1 276 ? -1.717 -15.523 17.969 1 97.31 276 LEU A N 1
ATOM 1984 C CA . LEU A 1 276 ? -1.445 -14.734 16.766 1 97.31 276 LEU A CA 1
ATOM 1985 C C . LEU A 1 276 ? -0.613 -13.5 17.109 1 97.31 276 LEU A C 1
ATOM 1987 O O . LEU A 1 276 ? 0.417 -13.25 16.484 1 97.31 276 LEU A O 1
ATOM 1991 N N . SER A 1 277 ? -0.998 -12.734 18.156 1 97.56 277 SER A N 1
ATOM 1992 C CA . SER A 1 277 ? -0.305 -11.508 18.547 1 97.56 277 SER A CA 1
ATOM 1993 C C . SER A 1 277 ? 1.146 -11.789 18.922 1 97.56 277 SER A C 1
ATOM 1995 O O . SER A 1 277 ? 2.037 -10.992 18.625 1 97.56 277 SER A O 1
ATOM 1997 N N . GLU A 1 278 ? 1.39 -12.906 19.562 1 98.25 278 GLU A N 1
ATOM 1998 C CA . GLU A 1 278 ? 2.74 -13.305 19.938 1 98.25 278 GLU A CA 1
ATOM 1999 C C . GLU A 1 278 ? 3.566 -13.695 18.719 1 98.25 278 GLU A C 1
ATOM 2001 O O . GLU A 1 278 ? 4.746 -13.344 18.625 1 98.25 278 GLU A O 1
ATOM 2006 N N . ARG A 1 279 ? 2.943 -14.43 17.828 1 98.25 279 ARG A N 1
ATOM 2007 C CA . ARG A 1 279 ? 3.631 -14.844 16.609 1 98.25 279 ARG A CA 1
ATOM 2008 C C . ARG A 1 279 ? 4.07 -13.633 15.797 1 98.25 279 ARG A C 1
ATOM 2010 O O . ARG A 1 279 ? 5.168 -13.617 15.234 1 98.25 279 ARG A O 1
ATOM 2017 N N . LEU A 1 280 ? 3.195 -12.641 15.758 1 98.75 280 LEU A N 1
ATOM 2018 C CA . LEU A 1 280 ? 3.539 -11.422 15.039 1 98.75 280 LEU A CA 1
ATOM 2019 C C . LEU A 1 280 ? 4.695 -10.695 15.719 1 98.75 280 LEU A C 1
ATOM 2021 O O . LEU A 1 280 ? 5.613 -10.219 15.047 1 98.75 280 LEU A O 1
ATOM 2025 N N . ALA A 1 281 ? 4.664 -10.617 17 1 98.69 281 ALA A N 1
ATOM 2026 C CA . ALA A 1 281 ? 5.742 -9.984 17.766 1 98.69 281 ALA A CA 1
ATOM 2027 C C . ALA A 1 281 ? 7.059 -10.734 17.578 1 98.69 281 ALA A C 1
ATOM 2029 O O . ALA A 1 281 ? 8.109 -10.117 17.375 1 98.69 281 ALA A O 1
ATOM 2030 N N . ASP A 1 282 ? 6.988 -12.07 17.641 1 98.69 282 ASP A N 1
ATOM 2031 C CA . ASP A 1 282 ? 8.172 -12.914 17.469 1 98.69 282 ASP A CA 1
ATOM 2032 C C . ASP A 1 282 ? 8.781 -12.711 16.078 1 98.69 282 ASP A C 1
ATOM 2034 O O . ASP A 1 282 ? 10.008 -12.695 15.93 1 98.69 282 ASP A O 1
ATOM 2038 N N . TYR A 1 283 ? 7.953 -12.586 15.156 1 98.75 283 TYR A N 1
ATOM 2039 C CA . TYR A 1 283 ? 8.43 -12.367 13.797 1 98.75 283 TYR A CA 1
ATOM 2040 C C . TYR A 1 283 ? 9.203 -11.055 13.695 1 98.75 283 TYR A C 1
ATOM 2042 O O . TYR A 1 283 ? 10.258 -10.992 13.062 1 98.75 283 TYR A O 1
ATOM 2050 N N . LEU A 1 284 ? 8.633 -9.969 14.25 1 98.88 284 LEU A N 1
ATOM 2051 C CA . LEU A 1 284 ? 9.32 -8.68 14.227 1 98.88 284 LEU A CA 1
ATOM 2052 C C . LEU A 1 284 ? 10.664 -8.766 14.938 1 98.88 284 LEU A C 1
ATOM 2054 O O . LEU A 1 284 ? 11.656 -8.188 14.477 1 98.88 284 LEU A O 1
ATOM 2058 N N . ASP A 1 285 ? 10.75 -9.477 16.047 1 98.75 285 ASP A N 1
ATOM 2059 C CA . ASP A 1 285 ? 12.016 -9.688 16.75 1 98.75 285 ASP A CA 1
ATOM 2060 C C . ASP A 1 285 ? 13 -10.461 15.875 1 98.75 285 ASP A C 1
ATOM 2062 O O . ASP A 1 285 ? 14.195 -10.148 15.852 1 98.75 285 ASP A O 1
ATOM 2066 N N . PHE A 1 286 ? 12.484 -11.508 15.219 1 98.75 286 PHE A N 1
ATOM 2067 C CA . PHE A 1 286 ? 13.281 -12.297 14.297 1 98.75 286 PHE A CA 1
ATOM 2068 C C . PHE A 1 286 ? 13.891 -11.414 13.211 1 98.75 286 PHE A C 1
ATOM 2070 O O . PHE A 1 286 ? 15.086 -11.5 12.93 1 98.75 286 PHE A O 1
ATOM 2077 N N . VAL A 1 287 ? 13.117 -10.484 12.656 1 98.75 287 VAL A N 1
ATOM 2078 C CA . VAL A 1 287 ? 13.586 -9.586 11.602 1 98.75 287 VAL A CA 1
ATOM 2079 C C . VAL A 1 287 ? 14.648 -8.648 12.164 1 98.75 287 VAL A C 1
ATOM 2081 O O . VAL A 1 287 ? 15.688 -8.43 11.531 1 98.75 287 VAL A O 1
ATOM 2084 N N . ARG A 1 288 ? 14.406 -8.086 13.328 1 98.31 288 ARG A N 1
ATOM 2085 C CA . ARG A 1 288 ? 15.359 -7.188 13.977 1 98.31 288 ARG A CA 1
ATOM 2086 C C . ARG A 1 288 ? 16.703 -7.875 14.18 1 98.31 288 ARG A C 1
ATOM 2088 O O . ARG A 1 288 ? 17.75 -7.223 14.156 1 98.31 288 ARG A O 1
ATOM 2095 N N . SER A 1 289 ? 16.703 -9.156 14.359 1 97.81 289 SER A N 1
ATOM 2096 C CA . SER A 1 289 ? 17.906 -9.914 14.703 1 97.81 289 SER A CA 1
ATOM 2097 C C . SER A 1 289 ? 18.641 -10.375 13.453 1 97.81 289 SER A C 1
ATOM 2099 O O . SER A 1 289 ? 19.719 -10.984 13.547 1 97.81 289 SER A O 1
ATOM 2101 N N . SER A 1 290 ? 18.094 -10.141 12.305 1 97.56 290 SER A N 1
ATOM 2102 C CA . SER A 1 290 ? 18.75 -10.57 11.07 1 97.56 290 SER A CA 1
ATOM 2103 C C . SER A 1 290 ? 20.109 -9.898 10.898 1 97.56 290 SER A C 1
ATOM 2105 O O . SER A 1 290 ? 20.312 -8.773 11.359 1 97.56 290 SER A O 1
ATOM 2107 N N . PRO A 1 291 ? 21.094 -10.586 10.195 1 97.56 291 PRO A N 1
ATOM 2108 C CA . PRO A 1 291 ? 22.406 -9.977 9.984 1 97.56 291 PRO A CA 1
ATOM 2109 C C . PRO A 1 291 ? 22.344 -8.656 9.227 1 97.56 291 PRO A C 1
ATOM 2111 O O . PRO A 1 291 ? 21.734 -8.594 8.156 1 97.56 291 PRO A O 1
ATOM 2114 N N . ALA A 1 292 ? 22.984 -7.664 9.789 1 98 292 ALA A N 1
ATOM 2115 C CA . ALA A 1 292 ? 22.969 -6.328 9.203 1 98 292 ALA A CA 1
ATOM 2116 C C . ALA A 1 292 ? 24.156 -6.137 8.258 1 98 292 ALA A C 1
ATOM 2118 O O . ALA A 1 292 ? 25.203 -6.777 8.43 1 98 292 ALA A O 1
ATOM 2119 N N . ILE A 1 293 ? 23.984 -5.262 7.285 1 96.69 293 ILE A N 1
ATOM 2120 C CA . ILE A 1 293 ? 25.078 -4.859 6.414 1 96.69 293 ILE A CA 1
ATOM 2121 C C . ILE A 1 293 ? 26.188 -4.227 7.246 1 96.69 293 ILE A C 1
ATOM 2123 O O . ILE A 1 293 ? 27.359 -4.547 7.062 1 96.69 293 ILE A O 1
ATOM 2127 N N . ASP A 1 294 ? 25.828 -3.328 8.125 1 95.81 294 ASP A N 1
ATOM 2128 C CA . ASP A 1 294 ? 26.703 -2.674 9.102 1 95.81 294 ASP A CA 1
ATOM 2129 C C . ASP A 1 294 ? 26.328 -3.092 10.523 1 95.81 294 ASP A C 1
ATOM 2131 O O . ASP A 1 294 ? 25.281 -2.688 11.047 1 95.81 294 ASP A O 1
ATOM 2135 N N . PRO A 1 295 ? 27.188 -3.783 11.133 1 93.19 295 PRO A N 1
ATOM 2136 C CA . PRO A 1 295 ? 26.875 -4.25 12.484 1 93.19 295 PRO A CA 1
ATOM 2137 C C . PRO A 1 295 ? 26.578 -3.104 13.445 1 93.19 295 PRO A C 1
ATOM 2139 O O . PRO A 1 295 ? 25.875 -3.297 14.438 1 93.19 295 PRO A O 1
ATOM 2142 N N . GLY A 1 296 ? 27.062 -1.963 13.164 1 95 296 GLY A N 1
ATOM 2143 C CA . GLY A 1 296 ? 26.812 -0.798 14 1 95 296 GLY A CA 1
ATOM 2144 C C . GLY A 1 296 ? 25.438 -0.191 13.773 1 95 296 GLY A C 1
ATOM 2145 O O . GLY A 1 296 ? 25.016 0.691 14.523 1 95 296 GLY A O 1
ATOM 2146 N N . ARG A 1 297 ? 24.703 -0.702 12.828 1 96.12 297 ARG A N 1
ATOM 2147 C CA . ARG A 1 297 ? 23.344 -0.267 12.508 1 96.12 297 ARG A CA 1
ATOM 2148 C C . ARG A 1 297 ? 22.422 -1.461 12.344 1 96.12 297 ARG A C 1
ATOM 2150 O O . ARG A 1 297 ? 22.078 -1.848 11.227 1 96.12 297 ARG A O 1
ATOM 2157 N N . PRO A 1 298 ? 21.938 -1.904 13.406 1 97.25 298 PRO A N 1
ATOM 2158 C CA . PRO A 1 298 ? 21.078 -3.082 13.359 1 97.25 298 PRO A CA 1
ATOM 2159 C C . PRO A 1 298 ? 19.812 -2.861 12.516 1 97.25 298 PRO A C 1
ATOM 2161 O O . PRO A 1 298 ? 19.375 -1.722 12.359 1 97.25 298 PRO A O 1
ATOM 2164 N N . VAL A 1 299 ? 19.266 -3.969 12.016 1 98.38 299 VAL A N 1
ATOM 2165 C CA . VAL A 1 299 ? 18.031 -3.934 11.242 1 98.38 299 VAL A CA 1
ATOM 2166 C C . VAL A 1 299 ? 16.891 -3.428 12.117 1 98.38 299 VAL A C 1
ATOM 2168 O O . VAL A 1 299 ? 16.766 -3.818 13.281 1 98.38 299 VAL A O 1
ATOM 2171 N N . ALA A 1 300 ? 16.141 -2.51 11.578 1 98.5 300 ALA A N 1
ATOM 2172 C CA . ALA A 1 300 ? 14.977 -1.97 12.273 1 98.5 300 ALA A CA 1
ATOM 2173 C C . ALA A 1 300 ? 13.695 -2.303 11.516 1 98.5 300 ALA A C 1
ATOM 2175 O O . ALA A 1 300 ? 13.734 -2.645 10.328 1 98.5 300 ALA A O 1
ATOM 2176 N N . VAL A 1 301 ? 12.594 -2.277 12.203 1 98.56 301 VAL A N 1
ATOM 2177 C CA . VAL A 1 301 ? 11.281 -2.395 11.57 1 98.56 301 VAL A CA 1
ATOM 2178 C C . VAL A 1 301 ? 10.547 -1.06 11.664 1 98.56 301 VAL A C 1
ATOM 2180 O O . VAL A 1 301 ? 10.875 -0.217 12.5 1 98.56 301 VAL A O 1
ATOM 2183 N N . PRO A 1 302 ? 9.562 -0.85 10.797 1 98.25 302 PRO A N 1
ATOM 2184 C CA . PRO A 1 302 ? 8.82 0.414 10.82 1 98.25 302 PRO A CA 1
ATOM 2185 C C . PRO A 1 302 ? 8.281 0.754 12.203 1 98.25 302 PRO A C 1
ATOM 2187 O O . PRO A 1 302 ? 7.676 -0.096 12.859 1 98.25 302 PRO A O 1
ATOM 2190 N N . GLY A 1 303 ? 8.5 1.988 12.602 1 97.44 303 GLY A N 1
ATOM 2191 C CA . GLY A 1 303 ? 8.039 2.445 13.906 1 97.44 303 GLY A CA 1
ATOM 2192 C C . GLY A 1 303 ? 9.148 2.51 14.938 1 97.44 303 GLY A C 1
ATOM 2193 O O . GLY A 1 303 ? 9.047 3.254 15.914 1 97.44 303 GLY A O 1
ATOM 2194 N N . ASP A 1 304 ? 10.25 1.727 14.797 1 98 304 ASP A N 1
ATOM 2195 C CA . ASP A 1 304 ? 11.328 1.663 15.773 1 98 304 ASP A CA 1
ATOM 2196 C C . ASP A 1 304 ? 12 3.025 15.945 1 98 304 ASP A C 1
ATOM 2198 O O . ASP A 1 304 ? 12.172 3.5 17.062 1 98 304 ASP A O 1
ATOM 2202 N N . GLY A 1 305 ? 12.391 3.633 14.812 1 97.12 305 GLY A N 1
ATOM 2203 C CA . GLY A 1 305 ? 13.039 4.93 14.875 1 97.12 305 GLY A CA 1
ATOM 2204 C C . GLY A 1 305 ? 12.18 5.996 15.531 1 97.12 305 GLY A C 1
ATOM 2205 O O . GLY A 1 305 ? 12.656 6.738 16.391 1 97.12 305 GLY A O 1
ATOM 2206 N N . ALA A 1 306 ? 10.945 6.07 15.141 1 97.38 306 ALA A N 1
ATOM 2207 C CA . ALA A 1 306 ? 10.016 7.051 15.703 1 97.38 306 ALA A CA 1
ATOM 2208 C C . ALA A 1 306 ? 9.836 6.84 17.203 1 97.38 306 ALA A C 1
ATOM 2210 O O . ALA A 1 306 ? 9.781 7.805 17.969 1 97.38 306 ALA A O 1
ATOM 2211 N N . ARG A 1 307 ? 9.68 5.617 17.625 1 97.12 307 ARG A N 1
ATOM 2212 C CA . ARG A 1 307 ? 9.508 5.305 19.047 1 97.12 307 ARG A CA 1
ATOM 2213 C C . ARG A 1 307 ? 10.711 5.762 19.859 1 97.12 307 ARG A C 1
ATOM 2215 O O . ARG A 1 307 ? 10.547 6.344 20.938 1 97.12 307 ARG A O 1
ATOM 2222 N N . LYS A 1 308 ? 11.852 5.465 19.359 1 97.44 308 LYS A N 1
ATOM 2223 C CA . LYS A 1 308 ? 13.078 5.863 20.047 1 97.44 308 LYS A CA 1
ATOM 2224 C C . LYS A 1 308 ? 13.18 7.379 20.156 1 97.44 308 LYS A C 1
ATOM 2226 O O . LYS A 1 308 ? 13.508 7.906 21.234 1 97.44 308 LYS A O 1
ATOM 2231 N N . ARG A 1 309 ? 12.906 8.07 19.062 1 97.88 309 ARG A N 1
ATOM 2232 C CA . ARG A 1 309 ? 12.945 9.531 19.062 1 97.88 309 ARG A CA 1
ATOM 2233 C C . ARG A 1 309 ? 11.906 10.094 20.031 1 97.88 309 ARG A C 1
ATOM 2235 O O . ARG A 1 309 ? 12.188 11.047 20.766 1 97.88 309 ARG A O 1
ATOM 2242 N N . ARG A 1 310 ? 10.773 9.547 20 1 98.06 310 ARG A N 1
ATOM 2243 C CA . ARG A 1 310 ? 9.688 10.008 20.859 1 98.06 310 ARG A CA 1
ATOM 2244 C C . ARG A 1 310 ? 10.07 9.898 22.328 1 98.06 310 ARG A C 1
ATOM 2246 O O . ARG A 1 310 ? 9.844 10.82 23.109 1 98.06 310 ARG A O 1
ATOM 2253 N N . GLU A 1 311 ? 10.578 8.773 22.703 1 97.81 311 GLU A N 1
ATOM 2254 C CA . GLU A 1 311 ? 10.992 8.539 24.078 1 97.81 311 GLU A CA 1
ATOM 2255 C C . GLU A 1 311 ? 12.047 9.547 24.531 1 97.81 311 GLU A C 1
ATOM 2257 O O . GLU A 1 311 ? 11.953 10.102 25.625 1 97.81 311 GLU A O 1
ATOM 2262 N N . CYS A 1 312 ? 12.977 9.789 23.688 1 97.94 312 CYS A N 1
ATOM 2263 C CA . CYS A 1 312 ? 14.031 10.75 24 1 97.94 312 CYS A CA 1
ATOM 2264 C C . CYS A 1 312 ? 13.469 12.164 24.125 1 97.94 312 CYS A C 1
ATOM 2266 O O . CYS A 1 312 ? 13.797 12.883 25.062 1 97.94 312 CYS A O 1
ATOM 2268 N N . ALA A 1 313 ? 12.648 12.508 23.234 1 98.06 313 ALA A N 1
ATOM 2269 C CA . ALA A 1 313 ? 12.078 13.852 23.203 1 98.06 313 ALA A CA 1
ATOM 2270 C C . ALA A 1 313 ? 11.141 14.078 24.375 1 98.06 313 ALA A C 1
ATOM 2272 O O . ALA A 1 313 ? 11.047 15.188 24.906 1 98.06 313 ALA A O 1
ATOM 2273 N N . ALA A 1 314 ? 10.414 13.086 24.766 1 97.44 314 ALA A N 1
ATOM 2274 C CA . ALA A 1 314 ? 9.508 13.203 25.906 1 97.44 314 ALA A CA 1
ATOM 2275 C C . ALA A 1 314 ? 10.281 13.539 27.172 1 97.44 314 ALA A C 1
ATOM 2277 O O . ALA A 1 314 ? 9.766 14.258 28.047 1 97.44 314 ALA A O 1
ATOM 2278 N N . LEU A 1 315 ? 11.484 13.078 27.25 1 97.12 315 LEU A N 1
ATOM 2279 C CA . LEU A 1 315 ? 12.305 13.273 28.438 1 97.12 315 LEU A CA 1
ATOM 2280 C C . LEU A 1 315 ? 13.102 14.57 28.344 1 97.12 315 LEU A C 1
ATOM 2282 O O . LEU A 1 315 ? 13.211 15.312 29.312 1 97.12 315 LEU A O 1
ATOM 2286 N N . LYS A 1 316 ? 13.625 14.867 27.172 1 97.5 316 LYS A N 1
ATOM 2287 C CA . LYS A 1 316 ? 14.609 15.938 27.031 1 97.5 316 LYS A CA 1
ATOM 2288 C C . LYS A 1 316 ? 14.016 17.141 26.297 1 97.5 316 LYS A C 1
ATOM 2290 O O . LYS A 1 316 ? 14.648 18.188 26.219 1 97.5 316 LYS A O 1
ATOM 2295 N N . GLY A 1 317 ? 12.883 16.938 25.812 1 97.88 317 GLY A N 1
ATOM 2296 C CA . GLY A 1 317 ? 12.328 17.953 24.922 1 97.88 317 GLY A CA 1
ATOM 2297 C C . GLY A 1 317 ? 12.781 17.797 23.484 1 97.88 317 GLY A C 1
ATOM 2298 O O . GLY A 1 317 ? 13.523 16.875 23.156 1 97.88 317 GLY A O 1
ATOM 2299 N N . PHE A 1 318 ? 12.242 18.578 22.625 1 97.88 318 PHE A N 1
ATOM 2300 C CA . PHE A 1 318 ? 12.609 18.547 21.219 1 97.88 318 PHE A CA 1
ATOM 2301 C C . PHE A 1 318 ? 12.961 19.953 20.719 1 97.88 318 PHE A C 1
ATOM 2303 O O . PHE A 1 318 ? 12.578 20.953 21.344 1 97.88 318 PHE A O 1
ATOM 2310 N N . ASP A 1 319 ? 13.75 20.047 19.688 1 96.06 319 ASP A N 1
ATOM 2311 C CA . ASP A 1 319 ? 14.227 21.312 19.141 1 96.06 319 ASP A CA 1
ATOM 2312 C C . ASP A 1 319 ? 13.156 21.984 18.281 1 96.06 319 ASP A C 1
ATOM 2314 O O . ASP A 1 319 ? 12.492 21.312 17.484 1 96.06 319 ASP A O 1
ATOM 2318 N N . VAL A 1 320 ? 12.93 23.203 18.5 1 95.69 320 VAL A N 1
ATOM 2319 C CA . VAL A 1 320 ? 12.07 24.062 17.672 1 95.69 320 VAL A CA 1
ATOM 2320 C C . VAL A 1 320 ? 12.852 25.281 17.203 1 95.69 320 VAL A C 1
ATOM 2322 O O . VAL A 1 320 ? 13.68 25.828 17.953 1 95.69 320 VAL A O 1
ATOM 2325 N N . ASP A 1 321 ? 12.656 25.625 15.961 1 91.94 321 ASP A N 1
ATOM 2326 C CA . ASP A 1 321 ? 13.266 26.844 15.453 1 91.94 321 ASP A CA 1
ATOM 2327 C C . ASP A 1 321 ? 12.93 28.031 16.359 1 91.94 321 ASP A C 1
ATOM 2329 O O . ASP A 1 321 ? 11.758 28.266 16.672 1 91.94 321 ASP A O 1
ATOM 2333 N N . ASP A 1 322 ? 13.922 28.875 16.734 1 94.12 322 ASP A N 1
ATOM 2334 C CA . ASP A 1 322 ? 13.734 30 17.641 1 94.12 322 ASP A CA 1
ATOM 2335 C C . ASP A 1 322 ? 12.758 31.031 17.078 1 94.12 322 ASP A C 1
ATOM 2337 O O . ASP A 1 322 ? 11.93 31.578 17.797 1 94.12 322 ASP A O 1
ATOM 2341 N N . ARG A 1 323 ? 12.898 31.281 15.883 1 94.12 323 ARG A N 1
ATOM 2342 C CA . ARG A 1 323 ? 12.039 32.281 15.242 1 94.12 323 ARG A CA 1
ATOM 2343 C C . ARG A 1 323 ? 10.578 31.828 15.266 1 94.12 323 ARG A C 1
ATOM 2345 O O . ARG A 1 323 ? 9.688 32.625 15.547 1 94.12 323 ARG A O 1
ATOM 2352 N N . LEU A 1 324 ? 10.391 30.578 14.984 1 93.94 324 LEU A N 1
ATOM 2353 C CA . LEU A 1 324 ? 9.031 30.031 15 1 93.94 324 LEU A CA 1
ATOM 2354 C C . LEU A 1 324 ? 8.438 30.125 16.406 1 93.94 324 LEU A C 1
ATOM 2356 O O . LEU A 1 324 ? 7.293 30.547 16.562 1 93.94 324 LEU A O 1
ATOM 2360 N N . TRP A 1 325 ? 9.156 29.734 17.391 1 95.5 325 TRP A N 1
ATOM 2361 C CA . TRP A 1 325 ? 8.68 29.734 18.766 1 95.5 325 TRP A CA 1
ATOM 2362 C C . TRP A 1 325 ? 8.312 31.141 19.234 1 95.5 325 TRP A C 1
ATOM 2364 O O . TRP A 1 325 ? 7.277 31.344 19.859 1 95.5 325 TRP A O 1
ATOM 2374 N N . THR A 1 326 ? 9.133 32.062 18.906 1 94.69 326 THR A N 1
ATOM 2375 C CA . THR A 1 326 ? 8.898 33.469 19.266 1 94.69 326 THR A CA 1
ATOM 2376 C C . THR A 1 326 ? 7.652 34 18.562 1 94.69 326 THR A C 1
ATOM 2378 O O . THR A 1 326 ? 6.816 34.656 19.188 1 94.69 326 THR A O 1
ATOM 2381 N N . GLU A 1 327 ? 7.602 33.688 17.328 1 93.88 327 GLU A N 1
ATOM 2382 C CA . GLU A 1 327 ? 6.441 34.125 16.547 1 93.88 327 GLU A CA 1
ATOM 2383 C C . GLU A 1 327 ? 5.145 33.562 17.156 1 93.88 327 GLU A C 1
ATOM 2385 O O . GLU A 1 327 ? 4.164 34.312 17.281 1 93.88 327 GLU A O 1
ATOM 2390 N N . LEU A 1 328 ? 5.105 32.375 17.516 1 95.25 328 LEU A N 1
ATOM 2391 C CA . LEU A 1 328 ? 3.916 31.734 18.078 1 95.25 328 LEU A CA 1
ATOM 2392 C C . LEU A 1 328 ? 3.562 32.344 19.438 1 95.25 328 LEU A C 1
ATOM 2394 O O . LEU A 1 328 ? 2.385 32.531 19.75 1 95.25 328 LEU A O 1
ATOM 2398 N N . ASN A 1 329 ? 4.547 32.688 20.188 1 93.94 329 ASN A N 1
ATOM 2399 C CA . ASN A 1 329 ? 4.305 33.312 21.484 1 93.94 329 ASN A CA 1
ATOM 2400 C C . ASN A 1 329 ? 3.77 34.719 21.328 1 93.94 329 ASN A C 1
ATOM 2402 O O . ASN A 1 329 ? 2.961 35.188 22.141 1 93.94 329 ASN A O 1
ATOM 2406 N N . GLU A 1 330 ? 4.215 35.344 20.328 1 92.5 330 GLU A N 1
ATOM 2407 C CA . GLU A 1 330 ? 3.746 36.719 20.078 1 92.5 330 GLU A CA 1
ATOM 2408 C C . GLU A 1 330 ? 2.283 36.719 19.641 1 92.5 330 GLU A C 1
ATOM 2410 O O . GLU A 1 330 ? 1.542 37.656 19.969 1 92.5 330 GLU A O 1
ATOM 2415 N N . LEU A 1 331 ? 1.921 35.75 18.922 1 90.06 331 LEU A N 1
ATOM 2416 C CA . LEU A 1 331 ? 0.529 35.625 18.484 1 90.06 331 LEU A CA 1
ATOM 2417 C C . LEU A 1 331 ? -0.391 35.438 19.688 1 90.06 331 LEU A C 1
ATOM 2419 O O . LEU A 1 331 ? -1.537 35.906 19.688 1 90.06 331 LEU A O 1
ATOM 2423 N N . THR A 1 332 ? 0.009 34.844 20.688 1 82.5 332 THR A N 1
ATOM 2424 C CA . THR A 1 332 ? -0.767 34.625 21.906 1 82.5 332 THR A CA 1
ATOM 2425 C C . THR A 1 332 ? -0.983 35.938 22.656 1 82.5 332 THR A C 1
ATOM 2427 O O . THR A 1 332 ? -2.084 36.219 23.141 1 82.5 332 THR A O 1
ATOM 2430 N N . ALA A 1 333 ? 0.059 36.75 22.734 1 74.81 333 ALA A N 1
ATOM 2431 C CA . ALA A 1 333 ? -0.009 38.031 23.422 1 74.81 333 ALA A CA 1
ATOM 2432 C C . ALA A 1 333 ? -0.966 38.969 22.719 1 74.81 333 ALA A C 1
ATOM 2434 O O . ALA A 1 333 ? -1.727 39.688 23.359 1 74.81 333 ALA A O 1
ATOM 2435 N N . ALA A 1 334 ? -0.932 38.906 21.469 1 73.44 334 ALA A N 1
ATOM 2436 C CA . ALA A 1 334 ? -1.812 39.75 20.672 1 73.44 334 ALA A CA 1
ATOM 2437 C C . ALA A 1 334 ? -3.273 39.344 20.844 1 73.44 334 ALA A C 1
ATOM 2439 O O . ALA A 1 334 ? -4.156 40.219 20.938 1 73.44 334 ALA A O 1
ATOM 2440 N N . SER A 1 335 ? -3.398 38.031 20.875 1 69.06 335 SER A N 1
ATOM 2441 C CA . SER A 1 335 ? -4.758 37.531 21.047 1 69.06 335 SER A CA 1
ATOM 2442 C C . SER A 1 335 ? -5.312 37.875 22.406 1 69.06 335 SER A C 1
ATOM 2444 O O . SER A 1 335 ? -6.484 38.25 22.547 1 69.06 335 SER A O 1
ATOM 2446 N N . GLN A 1 336 ? -4.441 37.844 23.359 1 59.5 336 GLN A N 1
ATOM 2447 C CA . GLN A 1 336 ? -4.84 38.219 24.703 1 59.5 336 GLN A CA 1
ATOM 2448 C C . GLN A 1 336 ? -5.117 39.719 24.797 1 59.5 336 GLN A C 1
ATOM 2450 O O . GLN A 1 336 ? -6.082 40.156 25.438 1 59.5 336 GLN A O 1
ATOM 2455 N N . ALA A 1 337 ? -4.301 40.438 24.047 1 57.88 337 ALA A N 1
ATOM 2456 C CA . ALA A 1 337 ? -4.48 41.906 24.031 1 57.88 337 ALA A CA 1
ATOM 2457 C C . ALA A 1 337 ? -5.777 42.281 23.328 1 57.88 337 ALA A C 1
ATOM 2459 O O . ALA A 1 337 ? -6.496 43.156 23.781 1 57.88 337 ALA A O 1
ATOM 2460 N N . PHE A 1 338 ? -5.934 41.469 22.359 1 55.78 338 PHE A N 1
ATOM 2461 C CA . PHE A 1 338 ? -7.168 41.719 21.609 1 55.78 338 PHE A CA 1
ATOM 2462 C C . PHE A 1 338 ? -8.383 41.344 22.453 1 55.78 338 PHE A C 1
ATOM 2464 O O . PHE A 1 338 ? -9.383 42.062 22.453 1 55.78 338 PHE A O 1
ATOM 2471 N N . GLN A 1 339 ? -8.273 40.25 23.156 1 54.47 339 GLN A N 1
ATOM 2472 C CA . GLN A 1 339 ? -9.367 39.844 24.016 1 54.47 339 GLN A CA 1
ATOM 2473 C C . GLN A 1 339 ? -9.555 40.812 25.172 1 54.47 339 GLN A C 1
ATOM 2475 O O . GLN A 1 339 ? -10.688 41.125 25.562 1 54.47 339 GLN A O 1
ATOM 2480 N N . GLN A 1 340 ? -8.43 41.312 25.688 1 53.66 340 GLN A N 1
ATOM 2481 C CA . GLN A 1 340 ? -8.508 42.281 26.766 1 53.66 340 GLN A CA 1
ATOM 2482 C C . GLN A 1 340 ? -8.977 43.656 26.25 1 53.66 340 GLN A C 1
ATOM 2484 O O . GLN A 1 340 ? -9.688 44.375 26.953 1 53.66 340 GLN A O 1
ATOM 2489 N N . GLY A 1 341 ? -8.508 43.812 25.031 1 50.97 341 GLY A N 1
ATOM 2490 C CA . GLY A 1 341 ? -8.977 45.062 24.453 1 50.97 341 GLY A CA 1
ATOM 2491 C C . GLY A 1 341 ? -10.461 45.062 24.156 1 50.97 341 GLY A C 1
ATOM 2492 O O . GLY A 1 341 ? -11.125 46.094 24.281 1 50.97 341 GLY A O 1
ATOM 2493 N N . TYR A 1 342 ? -11 43.969 23.844 1 51.59 342 TYR A N 1
ATOM 2494 C CA . TYR A 1 342 ? -12.445 43.906 23.625 1 51.59 342 TYR A CA 1
ATOM 2495 C C . TYR A 1 342 ? -13.195 43.844 24.938 1 51.59 342 TYR A C 1
ATOM 2497 O O . TYR A 1 342 ? -14.414 44.031 24.984 1 51.59 342 TYR A O 1
ATOM 2505 N N . MET A 1 343 ? -12.547 43.406 25.938 1 45.91 343 MET A N 1
ATOM 2506 C CA . MET A 1 343 ? -13.195 43.375 27.234 1 45.91 343 MET A CA 1
ATOM 2507 C C . MET A 1 343 ? -13.172 44.781 27.891 1 45.91 343 MET A C 1
ATOM 2509 O O . MET A 1 343 ? -13.844 45 28.891 1 45.91 343 MET A O 1
ATOM 2513 N N . GLN A 1 344 ? -12.438 45.75 27.281 1 40.25 344 GLN A N 1
ATOM 2514 C CA . GLN A 1 344 ? -12.523 47.094 27.797 1 40.25 344 GLN A CA 1
ATOM 2515 C C . GLN A 1 344 ? -13.5 47.938 26.984 1 40.25 344 GLN A C 1
ATOM 2517 O O . GLN A 1 344 ? -13.539 47.844 25.766 1 40.25 344 GLN A O 1
ATOM 2522 N N . MET B 1 1 ? 8.484 -21.062 -29.516 1 91.38 1 MET B N 1
ATOM 2523 C CA . MET B 1 1 ? 7.434 -21.109 -30.531 1 91.38 1 MET B CA 1
ATOM 2524 C C . MET B 1 1 ? 6.285 -20.172 -30.172 1 91.38 1 MET B C 1
ATOM 2526 O O . MET B 1 1 ? 6.148 -19.766 -29.031 1 91.38 1 MET B O 1
ATOM 2530 N N . ARG B 1 2 ? 5.449 -19.938 -31.109 1 94.44 2 ARG B N 1
ATOM 2531 C CA . ARG B 1 2 ? 4.277 -19.094 -30.891 1 94.44 2 ARG B CA 1
ATOM 2532 C C . ARG B 1 2 ? 3.025 -19.938 -30.688 1 94.44 2 ARG B C 1
ATOM 2534 O O . ARG B 1 2 ? 2.721 -20.812 -31.484 1 94.44 2 ARG B O 1
ATOM 2541 N N . VAL B 1 3 ? 2.352 -19.672 -29.656 1 97.5 3 VAL B N 1
ATOM 2542 C CA . VAL B 1 3 ? 1.183 -20.453 -29.25 1 97.5 3 VAL B CA 1
ATOM 2543 C C . VAL B 1 3 ? -0.037 -19.531 -29.156 1 97.5 3 VAL B C 1
ATOM 2545 O O . VAL B 1 3 ? 0.061 -18.406 -28.672 1 97.5 3 VAL B O 1
ATOM 2548 N N . SER B 1 4 ? -1.192 -20.078 -29.609 1 98 4 SER B N 1
ATOM 2549 C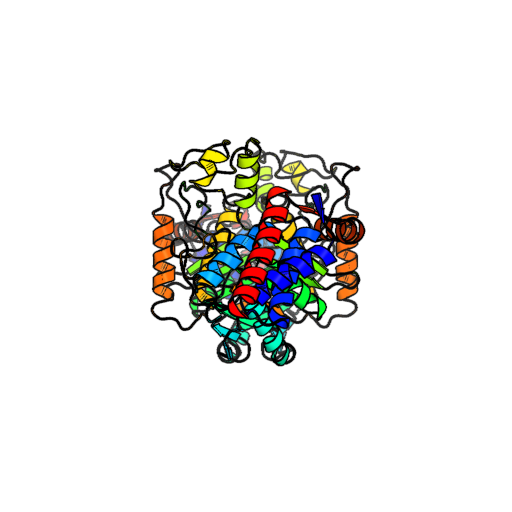 CA . SER B 1 4 ? -2.42 -19.297 -29.5 1 98 4 SER B CA 1
ATOM 2550 C C . SER B 1 4 ? -3.068 -19.453 -28.125 1 98 4 SER B C 1
ATOM 2552 O O . SER B 1 4 ? -2.809 -20.438 -27.438 1 98 4 SER B O 1
ATOM 2554 N N . GLU B 1 5 ? -3.895 -18.484 -27.828 1 98.25 5 GLU B N 1
ATOM 2555 C CA . GLU B 1 5 ? -4.676 -18.547 -26.594 1 98.25 5 GLU B CA 1
ATOM 2556 C C . GLU B 1 5 ? -5.484 -19.844 -26.516 1 98.25 5 GLU B C 1
ATOM 2558 O O . GLU B 1 5 ? -5.48 -20.531 -25.5 1 98.25 5 GLU B O 1
ATOM 2563 N N . ALA B 1 6 ? -6.125 -20.234 -27.562 1 98.19 6 ALA B N 1
ATOM 2564 C CA . ALA B 1 6 ? -7 -21.406 -27.609 1 98.19 6 ALA B CA 1
ATOM 2565 C C . ALA B 1 6 ? -6.203 -22.688 -27.406 1 98.19 6 ALA B C 1
ATOM 2567 O O . ALA B 1 6 ? -6.637 -23.594 -26.688 1 98.19 6 ALA B O 1
ATOM 2568 N N . SER B 1 7 ? -5.055 -22.812 -28.078 1 97.69 7 SER B N 1
ATOM 2569 C CA . SER B 1 7 ? -4.219 -24 -27.953 1 97.69 7 SER B CA 1
ATOM 2570 C C . SER B 1 7 ? -3.717 -24.172 -26.516 1 97.69 7 SER B C 1
ATOM 2572 O O . SER B 1 7 ? -3.68 -25.281 -26 1 97.69 7 SER B O 1
ATOM 2574 N N . ALA B 1 8 ? -3.361 -23.047 -25.953 1 98.38 8 ALA B N 1
ATOM 2575 C CA . ALA B 1 8 ? -2.869 -23.094 -24.578 1 98.38 8 ALA B CA 1
ATOM 2576 C C . ALA B 1 8 ? -3.975 -23.5 -23.609 1 98.38 8 ALA B C 1
ATOM 2578 O O . ALA B 1 8 ? -3.764 -24.359 -22.75 1 98.38 8 ALA B O 1
ATOM 2579 N N . MET B 1 9 ? -5.145 -22.906 -23.781 1 98.38 9 MET B N 1
ATOM 2580 C CA . MET B 1 9 ? -6.285 -23.234 -22.922 1 98.38 9 MET B CA 1
ATOM 2581 C C . MET B 1 9 ? -6.625 -24.719 -23.016 1 98.38 9 MET B C 1
ATOM 2583 O O . MET B 1 9 ? -6.898 -25.359 -22 1 98.38 9 MET B O 1
ATOM 2587 N N . THR B 1 10 ? -6.59 -25.234 -24.188 1 97.88 10 THR B N 1
ATOM 2588 C CA . THR B 1 10 ? -6.918 -26.641 -24.422 1 97.88 10 THR B CA 1
ATOM 2589 C C . THR B 1 10 ? -5.895 -27.562 -23.766 1 97.88 10 THR B C 1
ATOM 2591 O O . THR B 1 10 ? -6.258 -28.516 -23.078 1 97.88 10 THR B O 1
ATOM 2594 N N . LEU B 1 11 ? -4.637 -27.266 -23.969 1 97.62 11 LEU B N 1
ATOM 2595 C CA . LEU B 1 11 ? -3.572 -28.094 -23.422 1 97.62 11 LEU B CA 1
ATOM 2596 C C . LEU B 1 11 ? -3.627 -28.109 -21.891 1 97.62 11 LEU B C 1
ATOM 2598 O O . LEU B 1 11 ? -3.578 -29.172 -21.281 1 97.62 11 LEU B O 1
ATOM 2602 N N . VAL B 1 12 ? -3.717 -26.906 -21.281 1 98.38 12 VAL B N 1
ATOM 2603 C CA . VAL B 1 12 ? -3.746 -26.812 -19.828 1 98.38 12 VAL B CA 1
ATOM 2604 C C . VAL B 1 12 ? -4.973 -27.531 -19.281 1 98.38 12 VAL B C 1
ATOM 2606 O O . VAL B 1 12 ? -4.875 -28.281 -18.312 1 98.38 12 VAL B O 1
ATOM 2609 N N . GLY B 1 13 ? -6.141 -27.297 -19.875 1 98.12 13 GLY B N 1
ATOM 2610 C CA . GLY B 1 13 ? -7.363 -27.969 -19.453 1 98.12 13 GLY B CA 1
ATOM 2611 C C . GLY B 1 13 ? -7.246 -29.484 -19.453 1 98.12 13 GLY B C 1
ATOM 2612 O O . GLY B 1 13 ? -7.633 -30.141 -18.484 1 98.12 13 GLY B O 1
ATOM 2613 N N . LYS B 1 14 ? -6.684 -30.047 -20.516 1 97.38 14 LYS B N 1
ATOM 2614 C CA . LYS B 1 14 ? -6.516 -31.5 -20.656 1 97.38 14 LYS B CA 1
ATOM 2615 C C . LYS B 1 14 ? -5.625 -32.062 -19.547 1 97.38 14 LYS B C 1
ATOM 2617 O O . LYS B 1 14 ? -5.926 -33.094 -18.969 1 97.38 14 LYS B O 1
ATOM 2622 N N . LEU B 1 15 ? -4.551 -31.391 -19.328 1 98.12 15 LEU B N 1
ATOM 2623 C CA . LEU B 1 15 ? -3.592 -31.844 -18.328 1 98.12 15 LEU B CA 1
ATOM 2624 C C . LEU B 1 15 ? -4.215 -31.828 -16.938 1 98.12 15 LEU B C 1
ATOM 2626 O O . LEU B 1 15 ? -4.004 -32.75 -16.141 1 98.12 15 LEU B O 1
ATOM 2630 N N . LEU B 1 16 ? -4.988 -30.797 -16.625 1 98.44 16 LEU B N 1
ATOM 2631 C CA . LEU B 1 16 ? -5.625 -30.688 -15.312 1 98.44 16 LEU B CA 1
ATOM 2632 C C . LEU B 1 16 ? -6.758 -31.688 -15.164 1 98.44 16 LEU B C 1
ATOM 2634 O O . LEU B 1 16 ? -6.879 -32.344 -14.133 1 98.44 16 LEU B O 1
ATOM 2638 N N . GLU B 1 17 ? -7.566 -31.781 -16.172 1 97.94 17 GLU B N 1
ATOM 2639 C CA . GLU B 1 17 ? -8.664 -32.75 -16.141 1 97.94 17 GLU B CA 1
ATOM 2640 C C . GLU B 1 17 ? -8.148 -34.188 -16.031 1 97.94 17 GLU B C 1
ATOM 2642 O O . GLU B 1 17 ? -8.781 -35.031 -15.406 1 97.94 17 GLU B O 1
ATOM 2647 N N . GLY B 1 18 ? -7.027 -34.438 -16.688 1 96.62 18 GLY B N 1
ATOM 2648 C CA . GLY B 1 18 ? -6.375 -35.719 -16.578 1 96.62 18 GLY B CA 1
ATOM 2649 C C . GLY B 1 18 ? -5.961 -36.062 -15.156 1 96.62 18 GLY B C 1
ATOM 2650 O O . GLY B 1 18 ? -5.688 -37.219 -14.844 1 96.62 18 GLY B O 1
ATOM 2651 N N . ARG B 1 19 ? -5.945 -35.125 -14.32 1 96.81 19 ARG B N 1
ATOM 2652 C CA . ARG B 1 19 ? -5.609 -35.281 -12.914 1 96.81 19 ARG B CA 1
ATOM 2653 C C . ARG B 1 19 ? -6.824 -35.062 -12.023 1 96.81 19 ARG B C 1
ATOM 2655 O O . ARG B 1 19 ? -6.691 -34.594 -10.883 1 96.81 19 ARG B O 1
ATOM 2662 N N . ASN B 1 20 ? -7.988 -35.219 -12.617 1 96.75 20 ASN B N 1
ATOM 2663 C CA . ASN B 1 20 ? -9.281 -35.25 -11.945 1 96.75 20 ASN B CA 1
ATOM 2664 C C . ASN B 1 20 ? -9.727 -33.844 -11.508 1 96.75 20 ASN B C 1
ATOM 2666 O O . ASN B 1 20 ? -10.57 -33.719 -10.617 1 96.75 20 ASN B O 1
ATOM 2670 N N . VAL B 1 21 ? -9.148 -32.812 -12 1 98.62 21 VAL B N 1
ATOM 2671 C CA . VAL B 1 21 ? -9.711 -31.5 -11.789 1 98.62 21 VAL B CA 1
ATOM 2672 C C . VAL B 1 21 ? -11.008 -31.344 -12.578 1 98.62 21 VAL B C 1
ATOM 2674 O O . VAL B 1 21 ? -11.031 -31.578 -13.789 1 98.62 21 VAL B O 1
ATOM 2677 N N . PRO B 1 22 ? -12.078 -31 -11.859 1 98.69 22 PRO B N 1
ATOM 2678 C CA . PRO B 1 22 ? -13.32 -30.797 -12.602 1 98.69 22 PRO B CA 1
ATOM 2679 C C . PRO B 1 22 ? -13.18 -29.75 -13.711 1 98.69 22 PRO B C 1
ATOM 2681 O O . PRO B 1 22 ? -12.445 -28.766 -13.547 1 98.69 22 PRO B O 1
ATOM 2684 N N . SER B 1 23 ? -13.914 -29.844 -14.758 1 98.38 23 SER B N 1
ATOM 2685 C CA . SER B 1 23 ? -13.758 -29.062 -15.977 1 98.38 23 SER B CA 1
ATOM 2686 C C . SER B 1 23 ? -13.859 -27.562 -15.703 1 98.38 23 SER B C 1
ATOM 2688 O O . SER B 1 23 ? -13.055 -26.781 -16.219 1 98.38 23 SER B O 1
ATOM 2690 N N . ARG B 1 24 ? -14.828 -27.188 -14.953 1 98.31 24 ARG B N 1
ATOM 2691 C CA . ARG B 1 24 ? -15.016 -25.781 -14.641 1 98.31 24 ARG B CA 1
ATOM 2692 C C . ARG B 1 24 ? -13.812 -25.219 -13.883 1 98.31 24 ARG B C 1
ATOM 2694 O O . ARG B 1 24 ? -13.344 -24.125 -14.164 1 98.31 24 ARG B O 1
ATOM 2701 N N . GLN B 1 25 ? -13.359 -25.953 -12.914 1 98.69 25 GLN B N 1
ATOM 2702 C CA . GLN B 1 25 ? -12.203 -25.562 -12.117 1 98.69 25 GLN B CA 1
ATOM 2703 C C . GLN B 1 25 ? -10.938 -25.562 -12.969 1 98.69 25 GLN B C 1
ATOM 2705 O O . GLN B 1 25 ? -10.086 -24.672 -12.82 1 98.69 25 GLN B O 1
ATOM 2710 N N . ALA B 1 26 ? -10.828 -26.531 -13.836 1 98.75 26 ALA B N 1
ATOM 2711 C CA . ALA B 1 26 ? -9.695 -26.594 -14.75 1 98.75 26 ALA B CA 1
ATOM 2712 C C . ALA B 1 26 ? -9.633 -25.344 -15.625 1 98.75 26 ALA B C 1
ATOM 2714 O O . ALA B 1 26 ? -8.555 -24.797 -15.875 1 98.75 26 ALA B O 1
ATOM 2715 N N . ARG B 1 27 ? -10.758 -24.953 -16.078 1 98.56 27 ARG B N 1
ATOM 2716 C CA . ARG B 1 27 ? -10.828 -23.75 -16.906 1 98.56 27 ARG B CA 1
ATOM 2717 C C . ARG B 1 27 ? -10.391 -22.516 -16.109 1 98.56 27 ARG B C 1
ATOM 2719 O O . ARG B 1 27 ? -9.68 -21.656 -16.641 1 98.56 27 ARG B O 1
ATOM 2726 N N . GLN B 1 28 ? -10.82 -22.359 -14.859 1 98.5 28 GLN B N 1
ATOM 2727 C CA . GLN B 1 28 ? -10.445 -21.234 -14.016 1 98.5 28 GLN B CA 1
ATOM 2728 C C . GLN B 1 28 ? -8.93 -21.172 -13.828 1 98.5 28 GLN B C 1
ATOM 2730 O O . GLN B 1 28 ? -8.328 -20.109 -13.953 1 98.5 28 GLN B O 1
ATOM 2735 N N . GLN B 1 29 ? -8.32 -22.281 -13.516 1 98.69 29 GLN B N 1
ATOM 2736 C CA . GLN B 1 29 ? -6.875 -22.344 -13.359 1 98.69 29 GLN B CA 1
ATOM 2737 C C . GLN B 1 29 ? -6.164 -22.031 -14.672 1 98.69 29 GLN B C 1
ATOM 2739 O O . GLN B 1 29 ? -5.168 -21.312 -14.688 1 98.69 29 GLN B O 1
ATOM 2744 N N . ALA B 1 30 ? -6.699 -22.578 -15.766 1 98.69 30 ALA B N 1
ATOM 2745 C CA . ALA B 1 30 ? -6.105 -22.344 -17.078 1 98.69 30 ALA B CA 1
ATOM 2746 C C . ALA B 1 30 ? -6.145 -20.859 -17.453 1 98.69 30 ALA B C 1
ATOM 2748 O O . ALA B 1 30 ? -5.176 -20.328 -17.984 1 98.69 30 ALA B O 1
ATOM 2749 N N . LEU B 1 31 ? -7.242 -20.266 -17.172 1 98.44 31 LEU B N 1
ATOM 2750 C CA . LEU B 1 31 ? -7.43 -18.859 -17.531 1 98.44 31 LEU B CA 1
ATOM 2751 C C . LEU B 1 31 ? -6.375 -17.984 -16.859 1 98.44 31 LEU B C 1
ATOM 2753 O O . LEU B 1 31 ? -5.816 -17.094 -17.5 1 98.44 31 LEU B O 1
ATOM 2757 N N . VAL B 1 32 ? -6.09 -18.203 -15.609 1 98.06 32 VAL B N 1
ATOM 2758 C CA . VAL B 1 32 ? -5.121 -17.391 -14.883 1 98.06 32 VAL B CA 1
ATOM 2759 C C . VAL B 1 32 ? -3.736 -17.562 -15.508 1 98.06 32 VAL B C 1
ATOM 2761 O O . VAL B 1 32 ? -3.002 -16.578 -15.68 1 98.06 32 VAL B O 1
ATOM 2764 N N . LEU B 1 33 ? -3.357 -18.75 -15.859 1 98.25 33 LEU B N 1
ATOM 2765 C CA . LEU B 1 33 ? -2.051 -19.016 -16.453 1 98.25 33 LEU B CA 1
ATOM 2766 C C . LEU B 1 33 ? -1.941 -18.406 -17.844 1 98.25 33 LEU B C 1
ATOM 2768 O O . LEU B 1 33 ? -0.94 -17.75 -18.156 1 98.25 33 LEU B O 1
ATOM 2772 N N . VAL B 1 34 ? -2.977 -18.594 -18.609 1 98.5 34 VAL B N 1
ATOM 2773 C CA . VAL B 1 34 ? -2.951 -18.125 -20 1 98.5 34 VAL B CA 1
ATOM 2774 C C . VAL B 1 34 ? -3.018 -16.594 -20.031 1 98.5 34 VAL B C 1
ATOM 2776 O O . VAL B 1 34 ? -2.344 -15.953 -20.844 1 98.5 34 VAL B O 1
ATOM 2779 N N . GLU B 1 35 ? -3.814 -15.992 -19.156 1 98.25 35 GLU B N 1
ATOM 2780 C CA . GLU B 1 35 ? -3.871 -14.531 -19.062 1 98.25 35 GLU B CA 1
ATOM 2781 C C . GLU B 1 35 ? -2.502 -13.953 -18.719 1 98.25 35 GLU B C 1
ATOM 2783 O O . GLU B 1 35 ? -2.133 -12.891 -19.234 1 98.25 35 GLU B O 1
ATOM 2788 N N . ALA B 1 36 ? -1.794 -14.609 -17.844 1 97.44 36 ALA B N 1
ATOM 2789 C CA . ALA B 1 36 ? -0.446 -14.156 -17.5 1 97.44 36 ALA B CA 1
ATOM 2790 C C . ALA B 1 36 ? 0.453 -14.148 -18.734 1 97.44 36 ALA B C 1
ATOM 2792 O O . ALA B 1 36 ? 1.213 -13.203 -18.953 1 97.44 36 ALA B O 1
ATOM 2793 N N . GLU B 1 37 ? 0.333 -15.195 -19.562 1 97.31 37 GLU B N 1
ATOM 2794 C CA . GLU B 1 37 ? 1.081 -15.242 -20.812 1 97.31 37 GLU B CA 1
ATOM 2795 C C . GLU B 1 37 ? 0.686 -14.094 -21.734 1 97.31 37 GLU B C 1
ATOM 2797 O O . GLU B 1 37 ? 1.549 -13.406 -22.281 1 97.31 37 GLU B O 1
ATOM 2802 N N . LEU B 1 38 ? -0.59 -13.891 -21.891 1 98.31 38 LEU B N 1
ATOM 2803 C CA . LEU B 1 38 ? -1.11 -12.867 -22.781 1 98.31 38 LEU B CA 1
ATOM 2804 C C . LEU B 1 38 ? -0.652 -11.477 -22.344 1 98.31 38 LEU B C 1
ATOM 2806 O O . LEU B 1 38 ? -0.373 -10.617 -23.188 1 98.31 38 LEU B O 1
ATOM 2810 N N . LYS B 1 39 ? -0.474 -11.258 -21.062 1 97.75 39 LYS B N 1
ATOM 2811 C CA . LYS B 1 39 ? -0.112 -9.953 -20.531 1 97.75 39 LYS B CA 1
ATOM 2812 C C . LYS B 1 39 ? 1.402 -9.805 -20.422 1 97.75 39 LYS B C 1
ATOM 2814 O O . LYS B 1 39 ? 1.897 -8.773 -19.953 1 97.75 39 LYS B O 1
ATOM 2819 N N . GLY B 1 40 ? 2.129 -10.828 -20.734 1 94.62 40 GLY B N 1
ATOM 2820 C CA . GLY B 1 40 ? 3.58 -10.75 -20.797 1 94.62 40 GLY B CA 1
ATOM 2821 C C . GLY B 1 40 ? 4.254 -11.078 -19.484 1 94.62 40 GLY B C 1
ATOM 2822 O O . GLY B 1 40 ? 5.293 -10.508 -19.156 1 94.62 40 GLY B O 1
ATOM 2823 N N . HIS B 1 41 ? 3.641 -11.953 -18.719 1 93.69 41 HIS B N 1
ATOM 2824 C CA . HIS B 1 41 ? 4.211 -12.391 -17.453 1 93.69 41 HIS B CA 1
ATOM 2825 C C . HIS B 1 41 ? 4.371 -13.906 -17.406 1 93.69 41 HIS B C 1
ATOM 2827 O O . HIS B 1 41 ? 3.717 -14.586 -16.609 1 93.69 41 HIS B O 1
ATOM 2833 N N . PRO B 1 42 ? 5.332 -14.438 -18.125 1 91.69 42 PRO B N 1
ATOM 2834 C CA . PRO B 1 42 ? 5.461 -15.898 -18.25 1 91.69 42 PRO B CA 1
ATOM 2835 C C . PRO B 1 42 ? 5.773 -16.562 -16.906 1 91.69 42 PRO B C 1
ATOM 2837 O O . PRO B 1 42 ? 5.426 -17.734 -16.703 1 91.69 42 PRO B O 1
ATOM 2840 N N . SER B 1 43 ? 6.41 -15.867 -15.953 1 88.5 43 SER B N 1
ATOM 2841 C CA . SER B 1 43 ? 6.738 -16.438 -14.648 1 88.5 43 SER B CA 1
ATOM 2842 C C . SER B 1 43 ? 5.477 -16.828 -13.891 1 88.5 43 SER B C 1
ATOM 2844 O O . SER B 1 43 ? 5.527 -17.672 -12.984 1 88.5 43 SER B O 1
ATOM 2846 N N . HIS B 1 44 ? 4.344 -16.266 -14.258 1 93.69 44 HIS B N 1
ATOM 2847 C CA . HIS B 1 44 ? 3.055 -16.578 -13.656 1 93.69 44 HIS B CA 1
ATOM 2848 C C . HIS B 1 44 ? 2.156 -17.328 -14.633 1 93.69 44 HIS B C 1
ATOM 2850 O O . HIS B 1 44 ? 0.961 -17.5 -14.383 1 93.69 44 HIS B O 1
ATOM 2856 N N . GLY B 1 45 ? 2.742 -17.734 -15.742 1 95.44 45 GLY B N 1
ATOM 2857 C CA . GLY B 1 45 ? 1.999 -18.406 -16.797 1 95.44 45 GLY B CA 1
ATOM 2858 C C . GLY B 1 45 ? 2.291 -19.891 -16.875 1 95.44 45 GLY B C 1
ATOM 2859 O O . GLY B 1 45 ? 2.27 -20.594 -15.859 1 95.44 45 GLY B O 1
ATOM 2860 N N . LEU B 1 46 ? 2.572 -20.375 -18.078 1 96.31 46 LEU B N 1
ATOM 2861 C CA . LEU B 1 46 ? 2.688 -21.797 -18.359 1 96.31 46 LEU B CA 1
ATOM 2862 C C . LEU B 1 46 ? 3.924 -22.391 -17.688 1 96.31 46 LEU B C 1
ATOM 2864 O O . LEU B 1 46 ? 4 -23.594 -17.469 1 96.31 46 LEU B O 1
ATOM 2868 N N . GLN B 1 47 ? 4.859 -21.547 -17.328 1 93.06 47 GLN B N 1
ATOM 2869 C CA . GLN B 1 47 ? 6.059 -22 -16.625 1 93.06 47 GLN B CA 1
ATOM 2870 C C . GLN B 1 47 ? 5.711 -22.578 -15.258 1 93.06 47 GLN B C 1
ATOM 2872 O O . GLN B 1 47 ? 6.473 -23.375 -14.703 1 93.06 47 GLN B O 1
ATOM 2877 N N . ARG B 1 48 ? 4.582 -22.25 -14.758 1 94.75 48 ARG B N 1
ATOM 2878 C CA . ARG B 1 48 ? 4.16 -22.719 -13.438 1 94.75 48 ARG B CA 1
ATOM 2879 C C . ARG B 1 48 ? 3.455 -24.078 -13.539 1 94.75 48 ARG B C 1
ATOM 2881 O O . ARG B 1 48 ? 3.299 -24.766 -12.531 1 94.75 48 ARG B O 1
ATOM 2888 N N . LEU B 1 49 ? 3.006 -24.453 -14.664 1 97 49 LEU B N 1
ATOM 2889 C CA . LEU B 1 49 ? 2.092 -25.578 -14.844 1 97 49 LEU B CA 1
ATOM 2890 C C . LEU B 1 49 ? 2.748 -26.891 -14.414 1 97 49 LEU B C 1
ATOM 2892 O O . LEU B 1 49 ? 2.133 -27.688 -13.711 1 97 49 LEU B O 1
ATOM 2896 N N . PRO B 1 50 ? 4.055 -27.203 -14.773 1 95.75 50 PRO B N 1
ATOM 2897 C CA . PRO B 1 50 ? 4.664 -28.469 -14.312 1 95.75 50 PRO B CA 1
ATOM 2898 C C . PRO B 1 50 ? 4.66 -28.594 -12.797 1 95.75 50 PRO B C 1
ATOM 2900 O O . PRO B 1 50 ? 4.418 -29.688 -12.266 1 95.75 50 PRO B O 1
ATOM 2903 N N . ARG B 1 51 ? 4.879 -27.547 -12.109 1 95.62 51 ARG B N 1
ATOM 2904 C CA . ARG B 1 51 ? 4.867 -27.578 -10.648 1 95.62 51 ARG B CA 1
ATOM 2905 C C . ARG B 1 51 ? 3.463 -27.828 -10.117 1 95.62 51 ARG B C 1
ATOM 2907 O O . ARG B 1 51 ? 3.287 -28.594 -9.164 1 95.62 51 ARG B O 1
ATOM 2914 N N . ILE B 1 52 ? 2.514 -27.172 -10.695 1 97.81 52 ILE B N 1
ATOM 2915 C CA . ILE B 1 52 ? 1.129 -27.391 -10.281 1 97.81 52 ILE B CA 1
ATOM 2916 C C . ILE B 1 52 ? 0.754 -28.859 -10.461 1 97.81 52 ILE B C 1
ATOM 2918 O O . ILE B 1 52 ? 0.192 -29.469 -9.547 1 97.81 52 ILE B O 1
ATOM 2922 N N . LEU B 1 53 ? 1.085 -29.422 -11.594 1 97.75 53 LEU B N 1
ATOM 2923 C CA . LEU B 1 53 ? 0.781 -30.828 -11.883 1 97.75 53 LEU B CA 1
ATOM 2924 C C . LEU B 1 53 ? 1.49 -31.75 -10.898 1 97.75 53 LEU B C 1
ATOM 2926 O O . LEU B 1 53 ? 0.885 -32.688 -10.367 1 97.75 53 LEU B O 1
ATOM 2930 N N . ALA B 1 54 ? 2.758 -31.484 -10.625 1 97.38 54 ALA B N 1
ATOM 2931 C CA . ALA B 1 54 ? 3.523 -32.281 -9.672 1 97.38 54 ALA B CA 1
ATOM 2932 C C . ALA B 1 54 ? 2.891 -32.219 -8.281 1 97.38 54 ALA B C 1
ATOM 2934 O O . ALA B 1 54 ? 2.855 -33.25 -7.574 1 97.38 54 ALA B O 1
ATOM 2935 N N . ARG B 1 55 ? 2.418 -31.094 -7.918 1 98.38 55 ARG B N 1
ATOM 2936 C CA . ARG B 1 55 ? 1.812 -30.922 -6.602 1 98.38 55 ARG B CA 1
ATOM 2937 C C . ARG B 1 55 ? 0.49 -31.688 -6.512 1 98.38 55 ARG B C 1
ATOM 2939 O O . ARG B 1 55 ? 0.151 -32.219 -5.457 1 98.38 55 ARG B O 1
ATOM 2946 N N . ILE B 1 56 ? -0.283 -31.734 -7.57 1 98.25 56 ILE B N 1
ATOM 2947 C CA . ILE B 1 56 ? -1.496 -32.531 -7.602 1 98.25 56 ILE B CA 1
ATOM 2948 C C . ILE B 1 56 ? -1.134 -34.031 -7.473 1 98.25 56 ILE B C 1
ATOM 2950 O O . ILE B 1 56 ? -1.697 -34.75 -6.641 1 98.25 56 ILE B O 1
ATOM 2954 N N . ASP B 1 57 ? -0.152 -34.438 -8.211 1 97.31 57 ASP B N 1
ATOM 2955 C CA . ASP B 1 57 ? 0.259 -35.844 -8.25 1 97.31 57 ASP B CA 1
ATOM 2956 C C . ASP B 1 57 ? 0.758 -36.312 -6.879 1 97.31 57 ASP B C 1
ATOM 2958 O O . ASP B 1 57 ? 0.588 -37.469 -6.512 1 97.31 57 ASP B O 1
ATOM 2962 N N . ARG B 1 58 ? 1.317 -35.375 -6.137 1 97.75 58 ARG B N 1
ATOM 2963 C CA . ARG B 1 58 ? 1.913 -35.719 -4.848 1 97.75 58 ARG B CA 1
ATOM 2964 C C . ARG B 1 58 ? 0.921 -35.469 -3.711 1 97.75 58 ARG B C 1
ATOM 2966 O O . ARG B 1 58 ? 1.276 -35.594 -2.535 1 97.75 58 ARG B O 1
ATOM 2973 N N . GLY B 1 59 ? -0.26 -35.031 -4.027 1 97.88 59 GLY B N 1
ATOM 2974 C CA . GLY B 1 59 ? -1.308 -34.844 -3.035 1 97.88 59 GLY B CA 1
ATOM 2975 C C . GLY B 1 59 ? -1.192 -33.562 -2.271 1 97.88 59 GLY B C 1
ATOM 2976 O O . GLY B 1 59 ? -1.861 -33.375 -1.254 1 97.88 59 GLY B O 1
ATOM 2977 N N . LEU B 1 60 ? -0.388 -32.625 -2.701 1 98.62 60 LEU B N 1
ATOM 2978 C CA . LEU B 1 60 ? -0.185 -31.328 -2.062 1 98.62 60 LEU B CA 1
ATOM 2979 C C . LEU B 1 60 ? -1.263 -30.328 -2.488 1 98.62 60 LEU B C 1
ATOM 2981 O O . LEU B 1 60 ? -1.453 -29.297 -1.843 1 98.62 60 LEU B O 1
ATOM 2985 N N . ILE B 1 61 ? -1.969 -30.672 -3.596 1 98.75 61 ILE B N 1
ATOM 2986 C CA . ILE B 1 61 ? -3.152 -29.953 -4.062 1 98.75 61 ILE B CA 1
ATOM 2987 C C . ILE B 1 61 ? -4.336 -30.922 -4.148 1 98.75 61 ILE B C 1
ATOM 2989 O O . ILE B 1 61 ? -4.227 -32 -4.738 1 98.75 61 ILE B O 1
ATOM 2993 N N . ASP B 1 62 ? -5.391 -30.594 -3.467 1 98.69 62 ASP B N 1
ATOM 2994 C CA . ASP B 1 62 ? -6.656 -31.266 -3.725 1 98.69 62 ASP B CA 1
ATOM 2995 C C . ASP B 1 62 ? -7.312 -30.75 -5 1 98.69 62 ASP B C 1
ATOM 2997 O O . ASP B 1 62 ? -7.816 -29.625 -5.027 1 98.69 62 ASP B O 1
ATOM 3001 N N . PRO B 1 63 ? -7.352 -31.516 -6.031 1 98 63 PRO B N 1
ATOM 3002 C CA . PRO B 1 63 ? -7.789 -31.031 -7.34 1 98 63 PRO B CA 1
ATOM 3003 C C . PRO B 1 63 ? -9.289 -30.75 -7.391 1 98 63 PRO B C 1
ATOM 3005 O O . PRO B 1 63 ? -9.766 -30.062 -8.305 1 98 63 PRO B O 1
ATOM 3008 N N . THR B 1 64 ? -10.047 -31.172 -6.445 1 98.31 64 THR B N 1
ATOM 3009 C CA . THR B 1 64 ? -11.492 -31.156 -6.621 1 98.31 64 THR B CA 1
ATOM 3010 C C . THR B 1 64 ? -12.141 -30.125 -5.719 1 98.31 64 THR B C 1
ATOM 3012 O O . THR B 1 64 ? -13.273 -29.703 -5.965 1 98.31 64 THR B O 1
ATOM 3015 N N . THR B 1 65 ? -11.484 -29.688 -4.668 1 98.56 65 THR B N 1
ATOM 3016 C CA . THR B 1 65 ? -12.133 -28.828 -3.688 1 98.56 65 THR B CA 1
ATOM 3017 C C . THR B 1 65 ? -12.188 -27.391 -4.195 1 98.56 65 THR B C 1
ATOM 3019 O O . THR B 1 65 ? -11.367 -26.969 -5.012 1 98.56 65 THR B O 1
ATOM 3022 N N . MET B 1 66 ? -13.125 -26.609 -3.758 1 98.5 66 MET B N 1
ATOM 3023 C CA . MET B 1 66 ? -13.211 -25.172 -3.961 1 98.5 66 MET B CA 1
ATOM 3024 C C . MET B 1 66 ? -13.008 -24.422 -2.645 1 98.5 66 MET B C 1
ATOM 3026 O O . MET B 1 66 ? -13.242 -23.203 -2.572 1 98.5 66 MET B O 1
ATOM 3030 N N . GLY B 1 67 ? -12.609 -25.156 -1.651 1 98.5 67 GLY B N 1
ATOM 3031 C CA . GLY B 1 67 ? -12.477 -24.609 -0.311 1 98.5 67 GLY B CA 1
ATOM 3032 C C . GLY B 1 67 ? -13.789 -24.578 0.45 1 98.5 67 GLY B C 1
ATOM 3033 O O . GLY B 1 67 ? -14.805 -25.078 -0.033 1 98.5 67 GLY B O 1
ATOM 3034 N N . SER B 1 68 ? -13.688 -24.141 1.682 1 98.5 68 SER B N 1
ATOM 3035 C CA . SER B 1 68 ? -14.836 -23.891 2.553 1 98.5 68 SER B CA 1
ATOM 3036 C C . SER B 1 68 ? -14.75 -22.516 3.203 1 98.5 68 SER B C 1
ATOM 3038 O O . SER B 1 68 ? -13.656 -22.062 3.566 1 98.5 68 SER B O 1
ATOM 3040 N N . SER B 1 69 ? -15.93 -21.859 3.23 1 97.38 69 SER B N 1
ATOM 3041 C CA . SER B 1 69 ? -15.898 -20.516 3.793 1 97.38 69 SER B CA 1
ATOM 3042 C C . SER B 1 69 ? -17.078 -20.281 4.727 1 97.38 69 SER B C 1
ATOM 3044 O O . SER B 1 69 ? -18.109 -20.953 4.625 1 97.38 69 SER B O 1
ATOM 3046 N N . HIS B 1 70 ? -16.922 -19.438 5.684 1 96.69 70 HIS B N 1
ATOM 3047 C CA . HIS B 1 70 ? -18 -18.938 6.539 1 96.69 70 HIS B CA 1
ATOM 3048 C C . HIS B 1 70 ? -17.781 -17.453 6.879 1 96.69 70 HIS B C 1
ATOM 3050 O O . HIS B 1 70 ? -16.656 -16.969 6.855 1 96.69 70 HIS B O 1
ATOM 3056 N N . TRP B 1 71 ? -18.891 -16.797 7.172 1 95.31 71 TRP B N 1
ATOM 3057 C CA . TRP B 1 71 ? -18.797 -15.398 7.574 1 95.31 71 TRP B CA 1
ATOM 3058 C C . TRP B 1 71 ? -18.406 -15.273 9.039 1 95.31 71 TRP B C 1
ATOM 3060 O O . TRP B 1 71 ? -19.203 -15.609 9.93 1 95.31 71 TRP B O 1
ATOM 3070 N N . ARG B 1 72 ? -17.203 -14.781 9.281 1 92.94 72 ARG B N 1
ATOM 3071 C CA . ARG B 1 72 ? -16.719 -14.547 10.641 1 92.94 72 ARG B CA 1
ATOM 3072 C C . ARG B 1 72 ? -17.422 -13.344 11.266 1 92.94 72 ARG B C 1
ATOM 3074 O O . ARG B 1 72 ? -17.562 -13.266 12.492 1 92.94 72 ARG B O 1
ATOM 3081 N N . SER B 1 73 ? -17.766 -12.414 10.484 1 93.31 73 SER B N 1
ATOM 3082 C CA . SER B 1 73 ? -18.5 -11.203 10.82 1 93.31 73 SER B CA 1
ATOM 3083 C C . SER B 1 73 ? -19.375 -10.75 9.664 1 93.31 73 SER B C 1
ATOM 3085 O O . SER B 1 73 ? -19.562 -11.484 8.695 1 93.31 73 SER B O 1
ATOM 3087 N N . GLY B 1 74 ? -19.969 -9.562 9.828 1 93.25 74 GLY B N 1
ATOM 3088 C CA . GLY B 1 74 ? -20.906 -9.086 8.812 1 93.25 74 GLY B CA 1
ATOM 3089 C C . GLY B 1 74 ? -20.234 -8.805 7.48 1 93.25 74 GLY B C 1
ATOM 3090 O O . GLY B 1 74 ? -20.906 -8.789 6.441 1 93.25 74 GLY B O 1
ATOM 3091 N N . ALA B 1 75 ? -18.891 -8.68 7.457 1 96.06 75 ALA B N 1
ATOM 3092 C CA . ALA B 1 75 ? -18.25 -8.242 6.215 1 96.06 75 ALA B CA 1
ATOM 3093 C C . ALA B 1 75 ? -16.922 -8.953 5.992 1 96.06 75 ALA B C 1
ATOM 3095 O O . ALA B 1 75 ? -16.172 -8.617 5.074 1 96.06 75 ALA B O 1
ATOM 3096 N N . VAL B 1 76 ? -16.625 -9.969 6.816 1 96.56 76 VAL B N 1
ATOM 3097 C CA . VAL B 1 76 ? -15.359 -10.688 6.676 1 96.56 76 VAL B CA 1
ATOM 3098 C C . VAL B 1 76 ? -15.641 -12.172 6.426 1 96.56 76 VAL B C 1
ATOM 3100 O O . VAL B 1 76 ? -16.234 -12.852 7.266 1 96.56 76 VAL B O 1
ATOM 3103 N N . LEU B 1 77 ? -15.227 -12.625 5.316 1 97.44 77 LEU B N 1
ATOM 3104 C CA . LEU B 1 77 ? -15.344 -14.023 4.93 1 97.44 77 LEU B CA 1
ATOM 3105 C C . LEU B 1 77 ? -14.07 -14.797 5.27 1 97.44 77 LEU B C 1
ATOM 3107 O O . LEU B 1 77 ? -13 -14.5 4.73 1 97.44 77 LEU B O 1
ATOM 3111 N N . GLU B 1 78 ? -14.141 -15.758 6.16 1 97.88 78 GLU B N 1
ATOM 3112 C CA . GLU B 1 78 ? -13.039 -16.656 6.457 1 97.88 78 GLU B CA 1
ATOM 3113 C C . GLU B 1 78 ? -13.055 -17.875 5.535 1 97.88 78 GLU B C 1
ATOM 3115 O O . GLU B 1 78 ? -14.086 -18.547 5.398 1 97.88 78 GLU B O 1
ATOM 3120 N N . VAL B 1 79 ? -11.906 -18.156 4.918 1 98.62 79 VAL B N 1
ATOM 3121 C CA . VAL B 1 79 ? -11.875 -19.219 3.904 1 98.62 79 VAL B CA 1
ATOM 3122 C C . VAL B 1 79 ? -10.773 -20.219 4.234 1 98.62 79 VAL B C 1
ATOM 3124 O O . VAL B 1 79 ? -9.602 -19.828 4.379 1 98.62 79 VAL B O 1
ATOM 3127 N N . ASP B 1 80 ? -11.117 -21.453 4.375 1 98.69 80 ASP B N 1
ATOM 3128 C CA . ASP B 1 80 ? -10.188 -22.578 4.332 1 98.69 80 ASP B CA 1
ATOM 3129 C C . ASP B 1 80 ? -10.094 -23.156 2.924 1 98.69 80 ASP B C 1
ATOM 3131 O O . ASP B 1 80 ? -11.055 -23.75 2.432 1 98.69 80 ASP B O 1
ATOM 3135 N N . GLY B 1 81 ? -8.93 -23 2.336 1 98.81 81 GLY B N 1
ATOM 3136 C CA . GLY B 1 81 ? -8.789 -23.406 0.951 1 98.81 81 GLY B CA 1
ATOM 3137 C C . GLY B 1 81 ? -8.781 -24.922 0.78 1 98.81 81 GLY B C 1
ATOM 3138 O O . GLY B 1 81 ? -8.961 -25.422 -0.331 1 98.81 81 GLY B O 1
ATOM 3139 N N . LYS B 1 82 ? -8.555 -25.672 1.878 1 98.75 82 LYS B N 1
ATOM 3140 C CA . LYS B 1 82 ? -8.531 -27.141 1.869 1 98.75 82 LYS B CA 1
ATOM 3141 C C . LYS B 1 82 ? -7.551 -27.672 0.829 1 98.75 82 LYS B C 1
ATOM 3143 O O . LYS B 1 82 ? -7.871 -28.578 0.073 1 98.75 82 LYS B O 1
ATOM 3148 N N . LYS B 1 83 ? -6.434 -27 0.672 1 98.69 83 LYS B N 1
ATOM 3149 C CA . LYS B 1 83 ? -5.344 -27.328 -0.237 1 98.69 83 LYS B CA 1
ATOM 3150 C C . LYS B 1 83 ? -5.801 -27.266 -1.691 1 98.69 83 LYS B C 1
ATOM 3152 O O . LYS B 1 83 ? -5.258 -27.969 -2.551 1 98.69 83 LYS B O 1
ATOM 3157 N N . GLY B 1 84 ? -6.789 -26.516 -1.988 1 98.81 84 GLY B N 1
ATOM 3158 C CA . GLY B 1 84 ? -7.277 -26.406 -3.354 1 98.81 84 GLY B CA 1
ATOM 3159 C C . GLY B 1 84 ? -6.371 -25.578 -4.25 1 98.81 84 GLY B C 1
ATOM 3160 O O . GLY B 1 84 ? -5.422 -24.953 -3.773 1 98.81 84 GLY B O 1
ATOM 3161 N N . LEU B 1 85 ? -6.711 -25.641 -5.582 1 98.81 85 LEU B N 1
ATOM 3162 C CA . LEU B 1 85 ? -6.082 -24.719 -6.527 1 98.81 85 LEU B CA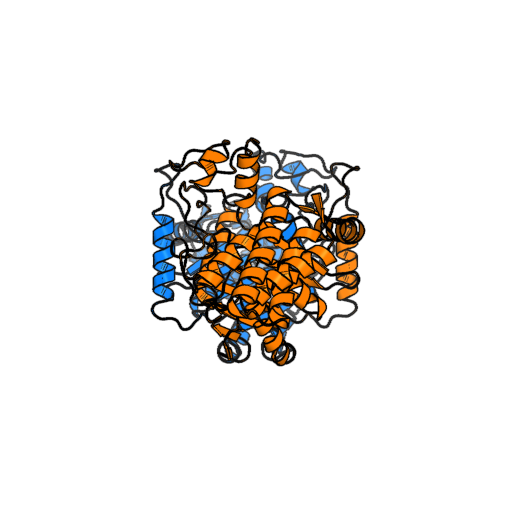 1
ATOM 3163 C C . LEU B 1 85 ? -6.363 -23.266 -6.148 1 98.81 85 LEU B C 1
ATOM 3165 O O . LEU B 1 85 ? -7.52 -22.891 -5.957 1 98.81 85 LEU B O 1
ATOM 3169 N N . GLY B 1 86 ? -5.293 -22.438 -6.066 1 98.69 86 GLY B N 1
ATOM 3170 C CA . GLY B 1 86 ? -5.402 -21.047 -5.617 1 98.69 86 GLY B CA 1
ATOM 3171 C C . GLY B 1 86 ? -6.492 -20.281 -6.336 1 98.69 86 GLY B C 1
ATOM 3172 O O . GLY B 1 86 ? -7.387 -19.719 -5.699 1 98.69 86 GLY B O 1
ATOM 3173 N N . PRO B 1 87 ? -6.43 -20.25 -7.652 1 98.75 87 PRO B N 1
ATOM 3174 C CA . PRO B 1 87 ? -7.43 -19.5 -8.414 1 98.75 87 PRO B CA 1
ATOM 3175 C C . PRO B 1 87 ? -8.852 -20 -8.172 1 98.75 87 PRO B C 1
ATOM 3177 O O . PRO B 1 87 ? -9.781 -19.188 -8.062 1 98.75 87 PRO B O 1
ATOM 3180 N N . VAL B 1 88 ? -9.062 -21.281 -8.039 1 98.88 88 VAL B N 1
ATOM 3181 C CA . VAL B 1 88 ? -10.383 -21.859 -7.812 1 98.88 88 VAL B CA 1
ATOM 3182 C C . VAL B 1 88 ? -10.922 -21.406 -6.457 1 98.88 88 VAL B C 1
ATOM 3184 O O . VAL B 1 88 ? -12.062 -20.953 -6.355 1 98.88 88 VAL B O 1
ATOM 3187 N N . VAL B 1 89 ? -10.109 -21.484 -5.445 1 98.88 89 VAL B N 1
ATOM 3188 C CA . VAL B 1 89 ? -10.5 -21.109 -4.09 1 98.88 89 VAL B CA 1
ATOM 3189 C C . VAL B 1 89 ? -10.789 -19.609 -4.031 1 98.88 89 VAL B C 1
ATOM 3191 O O . VAL B 1 89 ? -11.797 -19.188 -3.473 1 98.88 89 VAL B O 1
ATOM 3194 N N . ALA B 1 90 ? -9.922 -18.781 -4.586 1 98.88 90 ALA B N 1
ATOM 3195 C CA . ALA B 1 90 ? -10.055 -17.328 -4.547 1 98.88 90 ALA B CA 1
ATOM 3196 C C . ALA B 1 90 ? -11.312 -16.875 -5.285 1 98.88 90 ALA B C 1
ATOM 3198 O O . ALA B 1 90 ? -12.031 -15.992 -4.809 1 98.88 90 ALA B O 1
ATOM 3199 N N . LEU B 1 91 ? -11.555 -17.453 -6.438 1 98.44 91 LEU B N 1
ATOM 3200 C CA . LEU B 1 91 ? -12.719 -17.062 -7.223 1 98.44 91 LEU B CA 1
ATOM 3201 C C . LEU B 1 91 ? -14.016 -17.5 -6.535 1 98.44 91 LEU B C 1
ATOM 3203 O O . LEU B 1 91 ? -15.023 -16.797 -6.613 1 98.44 91 LEU B O 1
ATOM 3207 N N . ALA B 1 92 ? -13.984 -18.656 -5.898 1 98.31 92 ALA B N 1
ATOM 3208 C CA . ALA B 1 92 ? -15.133 -19.062 -5.098 1 98.31 92 ALA B CA 1
ATOM 3209 C C . ALA B 1 92 ? -15.406 -18.078 -3.971 1 98.31 92 ALA B C 1
ATOM 3211 O O . ALA B 1 92 ? -16.562 -17.734 -3.699 1 98.31 92 ALA B O 1
ATOM 3212 N N . ALA B 1 93 ? -14.367 -17.609 -3.357 1 98.19 93 ALA B N 1
ATOM 3213 C CA . ALA B 1 93 ? -14.492 -16.609 -2.301 1 98.19 93 ALA B CA 1
ATOM 3214 C C . ALA B 1 93 ? -15.086 -15.312 -2.842 1 98.19 93 ALA B C 1
ATOM 3216 O O . ALA B 1 93 ? -15.992 -14.727 -2.234 1 98.19 93 ALA B O 1
ATOM 3217 N N . LEU B 1 94 ? -14.609 -14.867 -3.967 1 97.38 94 LEU B N 1
ATOM 3218 C CA . LEU B 1 94 ? -15.109 -13.641 -4.582 1 97.38 94 LEU B CA 1
ATOM 3219 C C . LEU B 1 94 ? -16.594 -13.766 -4.902 1 97.38 94 LEU B C 1
ATOM 3221 O O . LEU B 1 94 ? -17.359 -12.82 -4.703 1 97.38 94 LEU B O 1
ATOM 3225 N N . ASN B 1 95 ? -16.906 -14.898 -5.441 1 96.19 95 ASN B N 1
ATOM 3226 C CA . ASN B 1 95 ? -18.312 -15.117 -5.754 1 96.19 95 ASN B CA 1
ATOM 3227 C C . ASN B 1 95 ? -19.188 -15.047 -4.504 1 96.19 95 ASN B C 1
ATOM 3229 O O . ASN B 1 95 ? -20.281 -14.469 -4.531 1 96.19 95 ASN B O 1
ATOM 3233 N N . ARG B 1 96 ? -18.719 -15.648 -3.455 1 95.75 96 ARG B N 1
ATOM 3234 C CA . ARG B 1 96 ? -19.453 -15.625 -2.195 1 95.75 96 ARG B CA 1
ATOM 3235 C C . ARG B 1 96 ? -19.562 -14.203 -1.646 1 95.75 96 ARG B C 1
ATOM 3237 O O . ARG B 1 96 ? -20.578 -13.836 -1.062 1 95.75 96 ARG B O 1
ATOM 3244 N N . MET B 1 97 ? -18.578 -13.398 -1.801 1 95.69 97 MET B N 1
ATOM 3245 C CA . MET B 1 97 ? -18.531 -12.031 -1.292 1 95.69 97 MET B CA 1
ATOM 3246 C C . MET B 1 97 ? -19.562 -11.148 -1.998 1 95.69 97 MET B C 1
ATOM 3248 O O . MET B 1 97 ? -20.016 -10.156 -1.437 1 95.69 97 MET B O 1
ATOM 3252 N N . ARG B 1 98 ? -19.891 -11.461 -3.191 1 89.94 98 ARG B N 1
ATOM 3253 C CA . ARG B 1 98 ? -20.812 -10.648 -3.986 1 89.94 98 ARG B CA 1
ATOM 3254 C C . ARG B 1 98 ? -22.156 -10.516 -3.297 1 89.94 98 ARG B C 1
ATOM 3256 O O . ARG B 1 98 ? -22.828 -9.484 -3.414 1 89.94 98 ARG B O 1
ATOM 3263 N N . SER B 1 99 ? -22.531 -11.531 -2.588 1 82.44 99 SER B N 1
ATOM 3264 C CA . SER B 1 99 ? -23.844 -11.562 -1.951 1 82.44 99 SER B CA 1
ATOM 3265 C C . SER B 1 99 ? -23.953 -10.516 -0.844 1 82.44 99 SER B C 1
ATOM 3267 O O . SER B 1 99 ? -25.031 -9.984 -0.592 1 82.44 99 SER B O 1
ATOM 3269 N N . GLU B 1 100 ? -22.781 -10.219 -0.249 1 84.38 100 GLU B N 1
ATOM 3270 C CA . GLU B 1 100 ? -22.797 -9.297 0.884 1 84.38 100 GLU B CA 1
ATOM 3271 C C . GLU B 1 100 ? -22.234 -7.938 0.497 1 84.38 100 GLU B C 1
ATOM 3273 O O . GLU B 1 100 ? -22.312 -6.98 1.27 1 84.38 100 GLU B O 1
ATOM 3278 N N . ALA B 1 101 ? -21.688 -7.875 -0.576 1 75.56 101 ALA B N 1
ATOM 3279 C CA . ALA B 1 101 ? -20.875 -6.715 -0.944 1 75.56 101 ALA B CA 1
ATOM 3280 C C . ALA B 1 101 ? -21.734 -5.457 -1.023 1 75.56 101 ALA B C 1
ATOM 3282 O O . ALA B 1 101 ? -21.359 -4.398 -0.52 1 75.56 101 ALA B O 1
ATOM 3283 N N . THR B 1 102 ? -22.859 -5.641 -1.496 1 76.06 102 THR B N 1
ATOM 3284 C CA . THR B 1 102 ? -23.719 -4.477 -1.674 1 76.06 102 THR B CA 1
ATOM 3285 C C . THR B 1 102 ? -24.266 -4 -0.332 1 76.06 102 THR B C 1
ATOM 3287 O O . THR B 1 102 ? -24.297 -2.799 -0.056 1 76.06 102 THR B O 1
ATOM 3290 N N . ALA B 1 103 ? -24.531 -4.887 0.506 1 87.44 103 ALA B N 1
ATOM 3291 C CA . ALA B 1 103 ? -25.109 -4.539 1.804 1 87.44 103 ALA B CA 1
ATOM 3292 C C . ALA B 1 103 ? -24.047 -3.947 2.732 1 87.44 103 ALA B C 1
ATOM 3294 O O . ALA B 1 103 ? -24.297 -2.945 3.406 1 87.44 103 ALA B O 1
ATOM 3295 N N . ALA B 1 104 ? -22.922 -4.414 2.723 1 93.38 104 ALA B N 1
ATOM 3296 C CA . ALA B 1 104 ? -21.859 -3.99 3.641 1 93.38 104 ALA B CA 1
ATOM 3297 C C . ALA B 1 104 ? -21.094 -2.797 3.082 1 93.38 104 ALA B C 1
ATOM 3299 O O . ALA B 1 104 ? -20.609 -1.948 3.838 1 93.38 104 ALA B O 1
ATOM 3300 N N . GLY B 1 105 ? -20.938 -2.693 1.753 1 95.88 105 GLY B N 1
ATOM 3301 C CA . GLY B 1 105 ? -20.188 -1.637 1.087 1 95.88 105 GLY B CA 1
ATOM 3302 C C . GLY B 1 105 ? -18.703 -1.912 1.011 1 95.88 105 GLY B C 1
ATOM 3303 O O . GLY B 1 105 ? -18 -1.348 0.166 1 95.88 105 GLY B O 1
ATOM 3304 N N . ILE B 1 106 ? -18.188 -2.695 1.953 1 97 106 ILE B N 1
ATOM 3305 C CA . ILE B 1 106 ? -16.828 -3.209 1.96 1 97 106 ILE B CA 1
ATOM 3306 C C . ILE B 1 106 ? -16.812 -4.629 2.518 1 97 106 ILE B C 1
ATOM 3308 O O . ILE B 1 106 ? -17.422 -4.906 3.553 1 97 106 ILE B O 1
ATOM 3312 N N . THR B 1 107 ? -16.172 -5.559 1.778 1 97.38 107 THR B N 1
ATOM 3313 C CA . THR B 1 107 ? -16.047 -6.945 2.209 1 97.38 107 THR B CA 1
ATOM 3314 C C . THR B 1 107 ? -14.625 -7.449 2.025 1 97.38 107 THR B C 1
ATOM 3316 O O . THR B 1 107 ? -13.883 -6.934 1.185 1 97.38 107 THR B O 1
ATOM 3319 N N . LEU B 1 108 ? -14.227 -8.375 2.871 1 97.88 108 LEU B N 1
ATOM 3320 C CA . LEU B 1 108 ? -12.883 -8.938 2.885 1 97.88 108 LEU B CA 1
ATOM 3321 C C . LEU B 1 108 ? -12.93 -10.461 2.963 1 97.88 108 LEU B C 1
ATOM 3323 O O . LEU B 1 108 ? -13.711 -11.023 3.738 1 97.88 108 LEU B O 1
ATOM 3327 N N . ALA B 1 109 ? -12.227 -11.109 2.102 1 98.5 109 ALA B N 1
ATOM 3328 C CA . ALA B 1 109 ? -11.969 -12.547 2.236 1 98.5 109 ALA B CA 1
ATOM 3329 C C . ALA B 1 109 ? -10.555 -12.805 2.758 1 98.5 109 ALA B C 1
ATOM 3331 O O . ALA B 1 109 ? -9.578 -12.312 2.189 1 98.5 109 ALA B O 1
ATOM 3332 N N . ALA B 1 110 ? -10.453 -13.492 3.852 1 98.75 110 ALA B N 1
ATOM 3333 C CA . ALA B 1 110 ? -9.188 -13.969 4.398 1 98.75 110 ALA B CA 1
ATOM 3334 C C . ALA B 1 110 ? -8.992 -15.453 4.105 1 98.75 110 ALA B C 1
ATOM 3336 O O . ALA B 1 110 ? -9.719 -16.297 4.645 1 98.75 110 ALA B O 1
ATOM 3337 N N . ILE B 1 111 ? -8.008 -15.773 3.303 1 98.81 111 ILE B N 1
ATOM 3338 C CA . ILE B 1 111 ? -7.863 -17.125 2.764 1 98.81 111 ILE B CA 1
ATOM 3339 C C . ILE B 1 111 ? -6.57 -17.75 3.285 1 98.81 111 ILE B C 1
ATOM 3341 O O . ILE B 1 111 ? -5.508 -17.125 3.236 1 98.81 111 ILE B O 1
ATOM 3345 N N . HIS B 1 112 ? -6.609 -18.922 3.826 1 98.25 112 HIS B N 1
ATOM 3346 C CA . HIS B 1 112 ? -5.457 -19.734 4.195 1 98.25 112 HIS B CA 1
ATOM 3347 C C . HIS B 1 112 ? -5.594 -21.156 3.662 1 98.25 112 HIS B C 1
ATOM 3349 O O . HIS B 1 112 ? -6.66 -21.531 3.172 1 98.25 112 HIS B O 1
ATOM 3355 N N . ASN B 1 113 ? -4.504 -21.891 3.695 1 98.31 113 ASN B N 1
ATOM 3356 C CA . ASN B 1 113 ? -4.52 -23.297 3.279 1 98.31 113 ASN B CA 1
ATOM 3357 C C . ASN B 1 113 ? -4.977 -23.438 1.829 1 98.31 113 ASN B C 1
ATOM 3359 O O . ASN B 1 113 ? -5.812 -24.281 1.521 1 98.31 113 ASN B O 1
ATOM 3363 N N . SER B 1 114 ? -4.473 -22.531 1.014 1 98.38 114 SER B N 1
ATOM 3364 C CA . SER B 1 114 ? -4.727 -22.469 -0.421 1 98.38 114 SER B CA 1
ATOM 3365 C C . SER B 1 114 ? -3.428 -22.312 -1.207 1 98.38 114 SER B C 1
ATOM 3367 O O . SER B 1 114 ? -2.457 -21.734 -0.706 1 98.38 114 SER B O 1
ATOM 3369 N N . ASN B 1 115 ? -3.371 -22.797 -2.426 1 98.5 115 ASN B N 1
ATOM 3370 C CA . ASN B 1 115 ? -2.139 -22.781 -3.209 1 98.5 115 ASN B CA 1
ATOM 3371 C C . ASN B 1 115 ? -1.977 -21.469 -3.965 1 98.5 115 ASN B C 1
ATOM 3373 O O . ASN B 1 115 ? -2.738 -20.516 -3.75 1 98.5 115 ASN B O 1
ATOM 3377 N N . HIS B 1 116 ? -0.941 -21.297 -4.695 1 97.62 116 HIS B N 1
ATOM 3378 C CA . HIS B 1 116 ? -0.478 -20.078 -5.348 1 97.62 116 HIS B CA 1
ATOM 3379 C C . HIS B 1 116 ? -1.575 -19.453 -6.211 1 97.62 116 HIS B C 1
ATOM 3381 O O . HIS B 1 116 ? -2.262 -20.172 -6.949 1 97.62 116 HIS B O 1
ATOM 3387 N N . LEU B 1 117 ? -1.722 -18.172 -6.203 1 98.06 117 LEU B N 1
ATOM 3388 C CA . LEU B 1 117 ? -2.824 -17.469 -6.859 1 98.06 117 LEU B CA 1
ATOM 3389 C C . LEU B 1 117 ? -2.445 -17.078 -8.281 1 98.06 117 LEU B C 1
ATOM 3391 O O . LEU B 1 117 ? -3.318 -16.766 -9.102 1 98.06 117 LEU B O 1
ATOM 3395 N N . GLY B 1 118 ? -1.201 -17 -8.617 1 96.31 118 GLY B N 1
ATOM 3396 C CA . GLY B 1 118 ? -0.789 -16.375 -9.859 1 96.31 118 GLY B CA 1
ATOM 3397 C C . GLY B 1 118 ? -0.784 -14.852 -9.781 1 96.31 118 GLY B C 1
ATOM 3398 O O . GLY B 1 118 ? -0.368 -14.281 -8.773 1 96.31 118 GLY B O 1
ATOM 3399 N N . MET B 1 119 ? -1.15 -14.219 -10.883 1 96.5 119 MET B N 1
ATOM 3400 C CA . MET B 1 119 ? -1.214 -12.758 -10.914 1 96.5 119 MET B CA 1
ATOM 3401 C C . MET B 1 119 ? -2.385 -12.25 -10.078 1 96.5 119 MET B C 1
ATOM 3403 O O . MET B 1 119 ? -3.537 -12.602 -10.336 1 96.5 119 MET B O 1
ATOM 3407 N N . LEU B 1 120 ? -2.096 -11.398 -9.164 1 98.31 120 LEU B N 1
ATOM 3408 C CA . LEU B 1 120 ? -3.156 -10.859 -8.32 1 98.31 120 LEU B CA 1
ATOM 3409 C C . LEU B 1 120 ? -4.066 -9.93 -9.125 1 98.31 120 LEU B C 1
ATOM 3411 O O . LEU B 1 120 ? -5.25 -9.789 -8.805 1 98.31 120 LEU B O 1
ATOM 3415 N N . GLY B 1 121 ? -3.48 -9.336 -10.188 1 98.44 121 GLY B N 1
ATOM 3416 C CA . GLY B 1 121 ? -4.258 -8.461 -11.047 1 98.44 121 GLY B CA 1
ATOM 3417 C C . GLY B 1 121 ? -5.527 -9.102 -11.57 1 98.44 121 GLY B C 1
ATOM 3418 O O . GLY B 1 121 ? -6.535 -8.422 -11.781 1 98.44 121 GLY B O 1
ATOM 3419 N N . HIS B 1 122 ? -5.5 -10.406 -11.727 1 98 122 HIS B N 1
ATOM 3420 C CA . HIS B 1 122 ? -6.633 -11.164 -12.242 1 98 122 HIS B CA 1
ATOM 3421 C C . HIS B 1 122 ? -7.852 -11.016 -11.336 1 98 122 HIS B C 1
ATOM 3423 O O . HIS B 1 122 ? -8.969 -10.797 -11.82 1 98 122 HIS B O 1
ATOM 3429 N N . TYR B 1 123 ? -7.695 -11.062 -10.125 1 98.62 123 TYR B N 1
ATOM 3430 C CA . TYR B 1 123 ? -8.789 -11.07 -9.164 1 98.62 123 TYR B CA 1
ATOM 3431 C C . TYR B 1 123 ? -9.336 -9.664 -8.945 1 98.62 123 TYR B C 1
ATOM 3433 O O . TYR B 1 123 ? -10.547 -9.461 -8.898 1 98.62 123 TYR B O 1
ATOM 3441 N N . VAL B 1 124 ? -8.422 -8.672 -8.82 1 98.75 124 VAL B N 1
ATOM 3442 C CA . VAL B 1 124 ? -8.891 -7.312 -8.578 1 98.75 124 VAL B CA 1
ATOM 3443 C C . VAL B 1 124 ? -9.562 -6.762 -9.828 1 98.75 124 VAL B C 1
ATOM 3445 O O . VAL B 1 124 ? -10.5 -5.969 -9.742 1 98.75 124 VAL B O 1
ATOM 3448 N N . GLU B 1 125 ? -9.141 -7.172 -10.969 1 98.19 125 GLU B N 1
ATOM 3449 C CA . GLU B 1 125 ? -9.828 -6.793 -12.195 1 98.19 125 GLU B CA 1
ATOM 3450 C C . GLU B 1 125 ? -11.258 -7.305 -12.211 1 98.19 125 GLU B C 1
ATOM 3452 O O . GLU B 1 125 ? -12.172 -6.617 -12.68 1 98.19 125 GLU B O 1
ATOM 3457 N N . GLN B 1 126 ? -11.461 -8.5 -11.75 1 97.44 126 GLN B N 1
ATOM 3458 C CA . GLN B 1 126 ? -12.812 -9.047 -11.68 1 97.44 126 GLN B CA 1
ATOM 3459 C C . GLN B 1 126 ? -13.688 -8.242 -10.727 1 97.44 126 GLN B C 1
ATOM 3461 O O . GLN B 1 126 ? -14.859 -8 -11.008 1 97.44 126 GLN B O 1
ATOM 3466 N N . ILE B 1 127 ? -13.125 -7.836 -9.633 1 97.31 127 ILE B N 1
ATOM 3467 C CA . ILE B 1 127 ? -13.859 -6.98 -8.703 1 97.31 127 ILE B CA 1
ATOM 3468 C C . ILE B 1 127 ? -14.219 -5.664 -9.383 1 97.31 127 ILE B C 1
ATOM 3470 O O . ILE B 1 127 ? -15.352 -5.195 -9.281 1 97.31 127 ILE B O 1
ATOM 3474 N N . ALA B 1 128 ? -13.266 -5.09 -10.086 1 97.88 128 ALA B N 1
ATOM 3475 C CA . ALA B 1 128 ? -13.469 -3.807 -10.75 1 97.88 128 ALA B CA 1
ATOM 3476 C C . ALA B 1 128 ? -14.531 -3.916 -11.844 1 97.88 128 ALA B C 1
ATOM 3478 O O . ALA B 1 128 ? -15.273 -2.961 -12.086 1 97.88 128 ALA B O 1
ATOM 3479 N N . GLU B 1 129 ? -14.562 -5.039 -12.508 1 96.06 129 GLU B N 1
ATOM 3480 C CA . GLU B 1 129 ? -15.57 -5.27 -13.547 1 96.06 129 GLU B CA 1
ATOM 3481 C C . GLU B 1 129 ? -16.984 -5.191 -12.969 1 96.06 129 GLU B C 1
ATOM 3483 O O . GLU B 1 129 ? -17.938 -4.914 -13.695 1 96.06 129 GLU B O 1
ATOM 3488 N N . ARG B 1 130 ? -17.078 -5.363 -11.742 1 92.62 130 ARG B N 1
ATOM 3489 C CA . ARG B 1 130 ? -18.375 -5.281 -11.062 1 92.62 130 ARG B CA 1
ATOM 3490 C C . ARG B 1 130 ? -18.625 -3.875 -10.531 1 92.62 130 ARG B C 1
ATOM 3492 O O . ARG B 1 130 ? -19.609 -3.637 -9.836 1 92.62 130 ARG B O 1
ATOM 3499 N N . GLY B 1 131 ? -17.719 -3.008 -10.75 1 94.12 131 GLY B N 1
ATOM 3500 C CA . GLY B 1 131 ? -17.891 -1.612 -10.391 1 94.12 131 GLY B CA 1
ATOM 3501 C C . GLY B 1 131 ? -17.375 -1.284 -9 1 94.12 131 GLY B C 1
ATOM 3502 O O . GLY B 1 131 ? -17.719 -0.249 -8.43 1 94.12 131 GLY B O 1
ATOM 3503 N N . GLN B 1 132 ? -16.609 -2.164 -8.414 1 96.81 132 GLN B N 1
ATOM 3504 C CA . GLN B 1 132 ? -16.047 -1.953 -7.082 1 96.81 132 GLN B CA 1
ATOM 3505 C C . GLN B 1 132 ? -14.523 -1.825 -7.137 1 96.81 132 GLN B C 1
ATOM 3507 O O . GLN B 1 132 ? -13.891 -2.336 -8.062 1 96.81 132 GLN B O 1
ATOM 3512 N N . ILE B 1 133 ? -13.969 -1.13 -6.191 1 98.38 133 ILE B N 1
ATOM 3513 C CA . ILE B 1 133 ? -12.523 -1.102 -6.031 1 98.38 133 ILE B CA 1
ATOM 3514 C C . ILE B 1 133 ? -12.039 -2.426 -5.445 1 98.38 133 ILE B C 1
ATOM 3516 O O . ILE B 1 133 ? -12.617 -2.928 -4.477 1 98.38 133 ILE B O 1
ATOM 3520 N N . GLY B 1 134 ? -11.031 -3.006 -6.098 1 98.62 134 GLY B N 1
ATOM 3521 C CA . GLY B 1 134 ? -10.461 -4.254 -5.613 1 98.62 134 GLY B CA 1
ATOM 3522 C C . GLY B 1 134 ? -9.055 -4.086 -5.051 1 98.62 134 GLY B C 1
ATOM 3523 O O . GLY B 1 134 ? -8.25 -3.336 -5.602 1 98.62 134 GLY B O 1
ATOM 3524 N N . ILE B 1 135 ? -8.742 -4.75 -3.904 1 98.94 135 ILE B N 1
ATOM 3525 C CA . ILE B 1 135 ? -7.402 -4.855 -3.328 1 98.94 135 ILE B CA 1
ATOM 3526 C C . ILE B 1 135 ? -7.078 -6.32 -3.037 1 98.94 135 ILE B C 1
ATOM 3528 O O . ILE B 1 135 ? -7.918 -7.051 -2.506 1 98.94 135 ILE B O 1
ATOM 3532 N N . ALA B 1 136 ? -5.918 -6.723 -3.424 1 98.94 136 ALA B N 1
ATOM 3533 C CA . ALA B 1 136 ? -5.453 -8.078 -3.125 1 98.94 136 ALA B CA 1
ATOM 3534 C C . ALA B 1 136 ? -4.047 -8.047 -2.529 1 98.94 136 ALA B C 1
ATOM 3536 O O . ALA B 1 136 ? -3.191 -7.277 -2.973 1 98.94 136 ALA B O 1
ATOM 3537 N N . LEU B 1 137 ? -3.83 -8.805 -1.513 1 98.88 137 LEU B N 1
ATOM 3538 C CA . LEU B 1 137 ? -2.541 -9.008 -0.858 1 98.88 137 LEU B CA 1
ATOM 3539 C C . LEU B 1 137 ? -2.23 -10.492 -0.718 1 98.88 137 LEU B C 1
ATOM 3541 O O . LEU B 1 137 ? -3.141 -11.312 -0.544 1 98.88 137 LEU B O 1
ATOM 3545 N N . SER B 1 138 ? -0.992 -10.82 -0.801 1 98.69 138 SER B N 1
ATOM 3546 C CA . SER B 1 138 ? -0.565 -12.195 -0.597 1 98.69 138 SER B CA 1
ATOM 3547 C C . SER B 1 138 ? 0.809 -12.258 0.062 1 98.69 138 SER B C 1
ATOM 3549 O O . SER B 1 138 ? 1.515 -11.25 0.134 1 98.69 138 SER B O 1
ATOM 3551 N N . SER B 1 139 ? 1.127 -13.414 0.663 1 98.31 139 SER B N 1
ATOM 3552 C CA . SER B 1 139 ? 2.451 -13.672 1.218 1 98.31 139 SER B CA 1
ATOM 3553 C C . SER B 1 139 ? 3.158 -14.789 0.459 1 98.31 139 SER B C 1
ATOM 3555 O O . SER B 1 139 ? 2.539 -15.492 -0.338 1 98.31 139 SER B O 1
ATOM 3557 N N . SER B 1 140 ? 4.418 -14.898 0.625 1 96.75 140 SER B N 1
ATOM 3558 C CA . SER B 1 140 ? 5.211 -15.938 -0.018 1 96.75 140 SER B CA 1
ATOM 3559 C C . SER B 1 140 ? 6.391 -16.359 0.854 1 96.75 140 SER B C 1
ATOM 3561 O O . SER B 1 140 ? 6.562 -15.836 1.959 1 96.75 140 SER B O 1
ATOM 3563 N N . GLU B 1 141 ? 7.137 -17.328 0.375 1 97.44 141 GLU B N 1
ATOM 3564 C CA . GLU B 1 141 ? 8.367 -17.75 1.039 1 97.44 141 GLU B CA 1
ATOM 3565 C C . GLU B 1 141 ? 9.367 -16.594 1.115 1 97.44 141 GLU B C 1
ATOM 3567 O O . GLU B 1 141 ? 9.273 -15.633 0.347 1 97.44 141 GLU B O 1
ATOM 3572 N N . ALA B 1 142 ? 10.297 -16.766 2.02 1 98.19 142 ALA B N 1
ATOM 3573 C CA . ALA B 1 142 ? 11.305 -15.734 2.234 1 98.19 142 ALA B CA 1
ATOM 3574 C C . ALA B 1 142 ? 12.25 -15.625 1.039 1 98.19 142 ALA B C 1
ATOM 3576 O O . ALA B 1 142 ? 12.914 -16.594 0.675 1 98.19 142 ALA B O 1
ATOM 3577 N N . LEU B 1 143 ? 12.273 -14.414 0.448 1 98.38 143 LEU B N 1
ATOM 3578 C CA . LEU B 1 143 ? 13.156 -14.164 -0.689 1 98.38 143 LEU B CA 1
ATOM 3579 C C . LEU B 1 143 ? 13.805 -12.789 -0.581 1 98.38 143 LEU B C 1
ATOM 3581 O O . LEU B 1 143 ? 14.773 -12.492 -1.286 1 98.38 143 LEU B O 1
ATOM 3585 N N . VAL B 1 144 ? 13.328 -11.93 0.27 1 98.75 144 VAL B N 1
ATOM 3586 C CA . VAL B 1 144 ? 13.719 -10.523 0.302 1 98.75 144 VAL B CA 1
ATOM 3587 C C . VAL B 1 144 ? 14.461 -10.227 1.604 1 98.75 144 VAL B C 1
ATOM 3589 O O . VAL B 1 144 ? 14.031 -10.641 2.682 1 98.75 144 VAL B O 1
ATOM 3592 N N . HIS B 1 145 ? 15.578 -9.523 1.545 1 98.69 145 HIS B N 1
ATOM 3593 C CA . HIS B 1 145 ? 16.25 -9.062 2.754 1 98.69 145 HIS B CA 1
ATOM 3594 C C . HIS B 1 145 ? 15.672 -7.738 3.236 1 98.69 145 HIS B C 1
ATOM 3596 O O . HIS B 1 145 ? 15.164 -6.945 2.436 1 98.69 145 HIS B O 1
ATOM 3602 N N . PRO B 1 146 ? 15.68 -7.441 4.559 1 98.56 146 PRO B N 1
ATOM 3603 C CA . PRO B 1 146 ? 15.25 -6.129 5.043 1 98.56 146 PRO B CA 1
ATOM 3604 C C . PRO B 1 146 ? 16.172 -5 4.586 1 98.56 146 PRO B C 1
ATOM 3606 O O . PRO B 1 146 ? 17.281 -5.262 4.102 1 98.56 146 PRO B O 1
ATOM 3609 N N . TYR B 1 147 ? 15.648 -3.744 4.629 1 98.44 147 TYR B N 1
ATOM 3610 C CA . TYR B 1 147 ? 16.547 -2.604 4.473 1 98.44 147 TYR B CA 1
ATOM 3611 C C . TYR B 1 147 ? 17.641 -2.617 5.535 1 98.44 147 TYR B C 1
ATOM 3613 O O . TYR B 1 147 ? 17.344 -2.672 6.73 1 98.44 147 TYR B O 1
ATOM 3621 N N . GLY B 1 148 ? 18.844 -2.684 5.094 1 97.81 148 GLY B N 1
ATOM 3622 C CA . GLY B 1 148 ? 19.969 -2.76 6.012 1 97.81 148 GLY B CA 1
ATOM 3623 C C . GLY B 1 148 ? 20.344 -4.184 6.391 1 97.81 148 GLY B C 1
ATOM 3624 O O . GLY B 1 148 ? 21.312 -4.406 7.109 1 97.81 148 GLY B O 1
ATOM 3625 N N . GLY B 1 149 ? 19.594 -5.164 5.965 1 98.38 149 GLY B N 1
ATOM 3626 C CA . GLY B 1 149 ? 19.859 -6.566 6.238 1 98.38 149 GLY B CA 1
ATOM 3627 C C . GLY B 1 149 ? 20.484 -7.293 5.062 1 98.38 149 GLY B C 1
ATOM 3628 O O . GLY B 1 149 ? 20.594 -6.734 3.967 1 98.38 149 GLY B O 1
ATOM 3629 N N . THR B 1 150 ? 20.844 -8.617 5.293 1 98.06 150 THR B N 1
ATOM 3630 C CA . THR B 1 150 ? 21.609 -9.281 4.246 1 98.06 150 THR B CA 1
ATOM 3631 C C . THR B 1 150 ? 21 -10.633 3.904 1 98.06 150 THR B C 1
ATOM 3633 O O . THR B 1 150 ? 21.406 -11.281 2.936 1 98.06 150 THR B O 1
ATOM 3636 N N . ARG B 1 151 ? 20.031 -11.102 4.68 1 98 151 ARG B N 1
ATOM 3637 C CA . ARG B 1 151 ? 19.438 -12.414 4.48 1 98 151 ARG B CA 1
ATOM 3638 C C . ARG B 1 151 ? 17.953 -12.297 4.152 1 98 151 ARG B C 1
ATOM 3640 O O . ARG B 1 151 ? 17.281 -11.359 4.594 1 98 151 ARG B O 1
ATOM 3647 N N . ALA B 1 152 ? 17.484 -13.289 3.395 1 98.31 152 ALA B N 1
ATOM 3648 C CA . ALA B 1 152 ? 16.062 -13.32 3.072 1 98.31 152 ALA B CA 1
ATOM 3649 C C . ALA B 1 152 ? 15.227 -13.617 4.312 1 98.31 152 ALA B C 1
ATOM 3651 O O . ALA B 1 152 ? 15.375 -14.672 4.934 1 98.31 152 ALA B O 1
ATOM 3652 N N . VAL B 1 153 ? 14.289 -12.688 4.645 1 98.12 153 VAL B N 1
ATOM 3653 C CA . VAL B 1 153 ? 13.453 -12.914 5.82 1 98.12 153 VAL B CA 1
ATOM 3654 C C . VAL B 1 153 ? 12 -12.555 5.504 1 98.12 153 VAL B C 1
ATOM 3656 O O . VAL B 1 153 ? 11.094 -12.898 6.262 1 98.12 153 VAL B O 1
ATOM 3659 N N . LEU B 1 154 ? 11.719 -11.891 4.395 1 98.31 154 LEU B N 1
ATOM 3660 C CA . LEU B 1 154 ? 10.375 -11.516 3.963 1 98.31 154 LEU B CA 1
ATOM 3661 C C . LEU B 1 154 ? 10.023 -12.203 2.646 1 98.31 154 LEU B C 1
ATOM 3663 O O . LEU B 1 154 ? 10.906 -12.547 1.863 1 98.31 154 LEU B O 1
ATOM 3667 N N . GLY B 1 155 ? 8.758 -12.344 2.406 1 98.19 155 GLY B N 1
ATOM 3668 C CA . GLY B 1 155 ? 8.32 -12.688 1.063 1 98.19 155 GLY B CA 1
ATOM 3669 C C . GLY B 1 155 ? 8.344 -11.516 0.107 1 98.19 155 GLY B C 1
ATOM 3670 O O . GLY B 1 155 ? 8.695 -10.398 0.496 1 98.19 155 GLY B O 1
ATOM 3671 N N . THR B 1 156 ? 7.996 -11.82 -1.162 1 97.62 156 THR B N 1
ATOM 3672 C CA . THR B 1 156 ? 7.832 -10.742 -2.129 1 97.62 156 THR B CA 1
ATOM 3673 C C . THR B 1 156 ? 6.539 -9.977 -1.875 1 97.62 156 THR B C 1
ATOM 3675 O O . THR B 1 156 ? 6.324 -8.898 -2.441 1 97.62 156 THR B O 1
ATOM 3678 N N . ASN B 1 157 ? 5.59 -10.477 -1.084 1 98.12 157 ASN B N 1
ATOM 3679 C CA . ASN B 1 157 ? 4.41 -9.859 -0.482 1 98.12 157 ASN B CA 1
ATOM 3680 C C . ASN B 1 157 ? 3.752 -8.859 -1.427 1 98.12 157 ASN B C 1
ATOM 3682 O O . ASN B 1 157 ? 3.711 -7.664 -1.139 1 98.12 157 ASN B O 1
ATOM 3686 N N . PRO B 1 158 ? 3.129 -9.359 -2.52 1 98.38 158 PRO B N 1
ATOM 3687 C CA . PRO B 1 158 ? 2.574 -8.492 -3.561 1 98.38 158 PRO B CA 1
ATOM 3688 C C . PRO B 1 158 ? 1.292 -7.785 -3.121 1 98.38 158 PRO B C 1
ATOM 3690 O O . PRO B 1 158 ? 0.617 -8.242 -2.197 1 98.38 158 PRO B O 1
ATOM 3693 N N . ILE B 1 159 ? 1.004 -6.703 -3.795 1 98.88 159 ILE B N 1
ATOM 3694 C CA . ILE B 1 159 ? -0.244 -5.961 -3.678 1 98.88 159 ILE B CA 1
ATOM 3695 C C . ILE B 1 159 ? -0.793 -5.648 -5.07 1 98.88 159 ILE B C 1
ATOM 3697 O O . ILE B 1 159 ? -0.035 -5.32 -5.984 1 98.88 159 ILE B O 1
ATOM 3701 N N . ALA B 1 160 ? -2.039 -5.82 -5.234 1 98.94 160 ALA B N 1
ATOM 3702 C CA . ALA B 1 160 ? -2.75 -5.398 -6.441 1 98.94 160 ALA B CA 1
ATOM 3703 C C . ALA B 1 160 ? -3.951 -4.527 -6.09 1 98.94 160 ALA B C 1
ATOM 3705 O O . ALA B 1 160 ? -4.629 -4.766 -5.09 1 98.94 160 ALA B O 1
ATOM 3706 N N . ILE B 1 161 ? -4.199 -3.498 -6.883 1 98.94 161 ILE B N 1
ATOM 3707 C CA . ILE B 1 161 ? -5.32 -2.576 -6.738 1 98.94 161 ILE B CA 1
ATOM 3708 C C . ILE B 1 161 ? -5.969 -2.332 -8.102 1 98.94 161 ILE B C 1
ATOM 3710 O O . ILE B 1 161 ? -5.273 -2.094 -9.086 1 98.94 161 ILE B O 1
ATOM 3714 N N . ALA B 1 162 ? -7.211 -2.451 -8.148 1 98.88 162 ALA B N 1
ATOM 3715 C CA . ALA B 1 162 ? -7.945 -2.059 -9.352 1 98.88 162 ALA B CA 1
ATOM 3716 C C . ALA B 1 162 ? -9.039 -1.048 -9.023 1 98.88 162 ALA B C 1
ATOM 3718 O O . ALA B 1 162 ? -9.789 -1.228 -8.062 1 98.88 162 ALA B O 1
ATOM 3719 N N . VAL B 1 163 ? -9.125 0.008 -9.758 1 98.88 163 VAL B N 1
ATOM 3720 C CA . VAL B 1 163 ? -10.148 1.036 -9.625 1 98.88 163 VAL B CA 1
ATOM 3721 C C . VAL B 1 163 ? -10.914 1.174 -10.938 1 98.88 163 VAL B C 1
ATOM 3723 O O . VAL B 1 163 ? -10.336 1.524 -11.969 1 98.88 163 VAL B O 1
ATOM 3726 N N . PRO B 1 164 ? -12.172 0.921 -10.898 1 98.44 164 PRO B N 1
ATOM 3727 C CA . PRO B 1 164 ? -12.945 1.058 -12.141 1 98.44 164 PRO B CA 1
ATOM 3728 C C . PRO B 1 164 ? -13.125 2.514 -12.562 1 98.44 164 PRO B C 1
ATOM 3730 O O . PRO B 1 164 ? -13.312 3.389 -11.711 1 98.44 164 PRO B O 1
ATOM 3733 N N . THR B 1 165 ? -13.023 2.803 -13.805 1 98.44 165 THR B N 1
ATOM 3734 C CA . THR B 1 165 ? -13.32 4.098 -14.406 1 98.44 165 THR B CA 1
ATOM 3735 C C . THR B 1 165 ? -14.234 3.936 -15.617 1 98.44 165 THR B C 1
ATOM 3737 O O . THR B 1 165 ? -14.602 2.816 -15.977 1 98.44 165 THR B O 1
ATOM 3740 N N . ALA B 1 166 ? -14.633 5.074 -16.266 1 97.94 166 ALA B N 1
ATOM 3741 C CA . ALA B 1 166 ? -15.57 5.051 -17.391 1 97.94 166 ALA B CA 1
ATOM 3742 C C . ALA B 1 166 ? -14.914 4.473 -18.641 1 97.94 166 ALA B C 1
ATOM 3744 O O . ALA B 1 166 ? -15.602 4.023 -19.562 1 97.94 166 ALA B O 1
ATOM 3745 N N . ARG B 1 167 ? -13.57 4.461 -18.719 1 97.12 167 ARG B N 1
ATOM 3746 C CA . ARG B 1 167 ? -12.867 4.016 -19.922 1 97.12 167 ARG B CA 1
ATOM 3747 C C . ARG B 1 167 ? -11.883 2.9 -19.578 1 97.12 167 ARG B C 1
ATOM 3749 O O . ARG B 1 167 ? -10.758 2.887 -20.094 1 97.12 167 ARG B O 1
ATOM 3756 N N . GLY B 1 168 ? -12.336 2.018 -18.641 1 96.69 168 GLY B N 1
ATOM 3757 C CA . GLY B 1 168 ? -11.484 0.915 -18.234 1 96.69 168 GLY B CA 1
ATOM 3758 C C . GLY B 1 168 ? -10.891 1.104 -16.844 1 96.69 168 GLY B C 1
ATOM 3759 O O . GLY B 1 168 ? -10.812 2.229 -16.344 1 96.69 168 GLY B O 1
ATOM 3760 N N . SER B 1 169 ? -10.422 0.028 -16.25 1 98.25 169 SER B N 1
ATOM 3761 C CA . SER B 1 169 ? -9.93 0.086 -14.883 1 98.25 169 SER B CA 1
ATOM 3762 C C . SER B 1 169 ? -8.43 0.363 -14.844 1 98.25 169 SER B C 1
ATOM 3764 O O . SER B 1 169 ? -7.691 -0.075 -15.719 1 98.25 169 SER B O 1
ATOM 3766 N N . LEU B 1 170 ? -8 1.157 -13.898 1 98.81 170 LEU B N 1
ATOM 3767 C CA . LEU B 1 170 ? -6.605 1.11 -13.484 1 98.81 170 LEU B CA 1
ATOM 3768 C C . LEU B 1 170 ? -6.297 -0.202 -12.766 1 98.81 170 LEU B C 1
ATOM 3770 O O . LEU B 1 170 ? -7.023 -0.605 -11.859 1 98.81 170 LEU B O 1
ATOM 3774 N N . VAL B 1 171 ? -5.273 -0.885 -13.156 1 98.75 171 VAL B N 1
ATOM 3775 C CA . VAL B 1 171 ? -4.895 -2.141 -12.516 1 98.75 171 VAL B CA 1
ATOM 3776 C C . VAL B 1 171 ? -3.408 -2.109 -12.156 1 98.75 171 VAL B C 1
ATOM 3778 O O . VAL B 1 171 ? -2.551 -2.09 -13.039 1 98.75 171 VAL B O 1
ATOM 3781 N N . LEU B 1 172 ? -3.143 -2.061 -10.922 1 98.81 172 LEU B N 1
ATOM 3782 C CA . LEU B 1 172 ? -1.797 -2.174 -10.367 1 98.81 172 LEU B CA 1
ATOM 3783 C C . LEU B 1 172 ? -1.556 -3.572 -9.812 1 98.81 172 LEU B C 1
ATOM 3785 O O . LEU B 1 172 ? -2.4 -4.113 -9.094 1 98.81 172 LEU B O 1
ATOM 3789 N N . ASP B 1 173 ? -0.511 -4.176 -10.094 1 98.25 173 ASP B N 1
ATOM 3790 C CA . ASP B 1 173 ? -0.066 -5.461 -9.562 1 98.25 173 ASP B CA 1
ATOM 3791 C C . ASP B 1 173 ? 1.453 -5.496 -9.414 1 98.25 173 ASP B C 1
ATOM 3793 O O . ASP B 1 173 ? 2.18 -5.562 -10.406 1 98.25 173 ASP B O 1
ATOM 3797 N N . LEU B 1 174 ? 1.94 -5.445 -8.164 1 98 174 LEU B N 1
ATOM 3798 C CA . LEU B 1 174 ? 3.387 -5.387 -7.992 1 98 174 LEU B CA 1
ATOM 3799 C C . LEU B 1 174 ? 3.822 -6.18 -6.766 1 98 174 LEU B C 1
ATOM 3801 O O . LEU B 1 174 ? 3.1 -6.23 -5.77 1 98 174 LEU B O 1
ATOM 3805 N N . ALA B 1 175 ? 4.988 -6.758 -6.84 1 98 175 ALA B N 1
ATOM 3806 C CA . ALA B 1 175 ? 5.684 -7.273 -5.664 1 98 175 ALA B CA 1
ATOM 3807 C C . ALA B 1 175 ? 6.391 -6.152 -4.91 1 98 175 ALA B C 1
ATOM 3809 O O . ALA B 1 175 ? 6.621 -5.07 -5.461 1 98 175 ALA B O 1
ATOM 3810 N N . THR B 1 176 ? 6.742 -6.371 -3.648 1 98.38 176 THR B N 1
ATOM 3811 C CA . THR B 1 176 ? 7.461 -5.355 -2.889 1 98.38 176 THR B CA 1
ATOM 3812 C C . THR B 1 176 ? 8.969 -5.602 -2.959 1 98.38 176 THR B C 1
ATOM 3814 O O . THR B 1 176 ? 9.734 -5.008 -2.195 1 98.38 176 THR B O 1
ATOM 3817 N N . SER B 1 177 ? 9.383 -6.531 -3.771 1 98.31 177 SER B N 1
ATOM 3818 C CA . SER B 1 177 ? 10.789 -6.695 -4.133 1 98.31 177 SER B CA 1
ATOM 3819 C C . SER B 1 177 ? 11.133 -5.887 -5.379 1 98.31 177 SER B C 1
ATOM 3821 O O . SER B 1 177 ? 10.25 -5.551 -6.172 1 98.31 177 SER B O 1
ATOM 3823 N N . ILE B 1 178 ? 12.391 -5.625 -5.559 1 97.44 178 ILE B N 1
ATOM 3824 C CA . ILE B 1 178 ? 12.852 -4.793 -6.664 1 97.44 178 ILE B CA 1
ATOM 3825 C C . ILE B 1 178 ? 12.742 -5.574 -7.973 1 97.44 178 ILE B C 1
ATOM 3827 O O . ILE B 1 178 ? 12.391 -5.008 -9.008 1 97.44 178 ILE B O 1
ATOM 3831 N N . VAL B 1 179 ? 12.977 -6.832 -7.863 1 95 179 VAL B N 1
ATOM 3832 C CA . VAL B 1 179 ? 12.852 -7.77 -8.977 1 95 179 VAL B CA 1
ATOM 3833 C C . VAL B 1 179 ? 12.195 -9.062 -8.492 1 95 179 VAL B C 1
ATOM 3835 O O . VAL B 1 179 ? 12.125 -9.312 -7.285 1 95 179 VAL B O 1
ATOM 3838 N N . SER B 1 180 ? 11.656 -9.789 -9.43 1 91.19 180 SER B N 1
ATOM 3839 C CA . SER B 1 180 ? 11.109 -11.094 -9.055 1 91.19 180 SER B CA 1
ATOM 3840 C C . SER B 1 180 ? 12.18 -12.18 -9.109 1 91.19 180 SER B C 1
ATOM 3842 O O . SER B 1 180 ? 13.148 -12.062 -9.859 1 91.19 180 SER B O 1
ATOM 3844 N N . MET B 1 181 ? 11.984 -13.203 -8.344 1 90.25 181 MET B N 1
ATOM 3845 C CA . MET B 1 181 ? 12.898 -14.336 -8.43 1 90.25 181 MET B CA 1
ATOM 3846 C C . MET B 1 181 ? 12.812 -15.008 -9.797 1 90.25 181 MET B C 1
ATOM 3848 O O . MET B 1 181 ? 13.812 -15.508 -10.305 1 90.25 181 MET B O 1
ATOM 3852 N N . GLY B 1 182 ? 11.648 -14.984 -10.414 1 87.12 182 GLY B N 1
ATOM 3853 C CA . GLY B 1 182 ? 11.508 -15.469 -11.773 1 87.12 182 GLY B CA 1
ATOM 3854 C C . GLY B 1 182 ? 12.422 -14.75 -12.758 1 87.12 182 GLY B C 1
ATOM 3855 O O . GLY B 1 182 ? 13.008 -15.383 -13.641 1 87.12 182 GLY B O 1
ATOM 3856 N N . LYS B 1 183 ? 12.508 -13.461 -12.57 1 90 183 LYS B N 1
ATOM 3857 C CA . LYS B 1 183 ? 13.406 -12.688 -13.422 1 90 183 LYS B CA 1
ATOM 3858 C C . LYS B 1 183 ? 14.867 -13.047 -13.156 1 90 183 LYS B C 1
ATOM 3860 O O . LYS B 1 183 ? 15.672 -13.117 -14.086 1 90 183 LYS B O 1
ATOM 3865 N N . VAL B 1 184 ? 15.203 -13.258 -11.938 1 94.62 184 VAL B N 1
ATOM 3866 C CA . VAL B 1 184 ? 16.562 -13.68 -11.594 1 94.62 184 VAL B CA 1
ATOM 3867 C C . VAL B 1 184 ? 16.875 -15.008 -12.281 1 94.62 184 VAL B C 1
ATOM 3869 O O . VAL B 1 184 ? 17.938 -15.164 -12.883 1 94.62 184 VAL B O 1
ATOM 3872 N N . HIS B 1 185 ? 15.969 -15.914 -12.234 1 91.69 185 HIS B N 1
ATOM 3873 C CA . HIS B 1 185 ? 16.141 -17.219 -12.883 1 91.69 185 HIS B CA 1
ATOM 3874 C C . HIS B 1 185 ? 16.297 -17.062 -14.391 1 91.69 185 HIS B C 1
ATOM 3876 O O . HIS B 1 185 ? 17.109 -17.734 -15.016 1 91.69 185 HIS B O 1
ATOM 3882 N N . HIS B 1 186 ? 15.469 -16.219 -14.945 1 88.69 186 HIS B N 1
ATOM 3883 C CA . HIS B 1 186 ? 15.562 -15.93 -16.375 1 88.69 186 HIS B CA 1
ATOM 3884 C C . HIS B 1 186 ? 16.938 -15.398 -16.734 1 88.69 186 HIS B C 1
ATOM 3886 O O . HIS B 1 186 ? 17.531 -15.828 -17.734 1 88.69 186 HIS B O 1
ATOM 3892 N N . HIS B 1 187 ? 17.422 -14.422 -15.969 1 94.31 187 HIS B N 1
ATOM 3893 C CA . HIS B 1 187 ? 18.75 -13.867 -16.188 1 94.31 187 HIS B CA 1
ATOM 3894 C C . HIS B 1 187 ? 19.828 -14.945 -16.078 1 94.31 187 HIS B C 1
ATOM 3896 O O . HIS B 1 187 ? 20.75 -14.992 -16.891 1 94.31 187 HIS B O 1
ATOM 3902 N N . ALA B 1 188 ? 19.672 -15.797 -15.117 1 95 188 ALA B N 1
ATOM 3903 C CA . ALA B 1 188 ? 20.625 -16.891 -14.93 1 95 188 ALA B CA 1
ATOM 3904 C C . ALA B 1 188 ? 20.625 -17.828 -16.125 1 95 188 ALA B C 1
ATOM 3906 O O . ALA B 1 188 ? 21.688 -18.219 -16.609 1 95 188 ALA B O 1
ATOM 3907 N N . ALA B 1 189 ? 19.484 -18.188 -16.609 1 90.25 189 ALA B N 1
ATOM 3908 C CA . ALA B 1 189 ? 19.328 -19.109 -17.719 1 90.25 189 ALA B CA 1
ATOM 3909 C C . ALA B 1 189 ? 19.938 -18.547 -19 1 90.25 189 ALA B C 1
ATOM 3911 O O . ALA B 1 189 ? 20.391 -19.297 -19.875 1 90.25 189 ALA B O 1
ATOM 3912 N N . ASN B 1 190 ? 20 -17.234 -19.078 1 92.62 190 ASN B N 1
ATOM 3913 C CA . ASN B 1 190 ? 20.422 -16.609 -20.312 1 92.62 190 ASN B CA 1
ATOM 3914 C C . ASN B 1 190 ? 21.781 -15.922 -20.172 1 92.62 190 ASN B C 1
ATOM 3916 O O . ASN B 1 190 ? 22.234 -15.234 -21.078 1 92.62 190 ASN B O 1
ATOM 3920 N N . GLY B 1 191 ? 22.297 -15.992 -19.047 1 94.25 191 GLY B N 1
ATOM 3921 C CA . GLY B 1 191 ? 23.625 -15.445 -18.812 1 94.25 191 GLY B CA 1
ATOM 3922 C C . GLY B 1 191 ? 23.641 -13.93 -18.797 1 94.25 191 GLY B C 1
ATOM 3923 O O . GLY B 1 191 ? 24.609 -13.312 -19.266 1 94.25 191 GLY B O 1
ATOM 3924 N N . ILE B 1 192 ? 22.625 -13.289 -18.406 1 96.69 192 ILE B N 1
ATOM 3925 C CA . ILE B 1 192 ? 22.516 -11.836 -18.328 1 96.69 192 ILE B CA 1
ATOM 3926 C C . ILE B 1 192 ? 22.766 -11.375 -16.891 1 96.69 192 ILE B C 1
ATOM 3928 O O . ILE B 1 192 ? 22.125 -11.859 -15.953 1 96.69 192 ILE B O 1
ATOM 3932 N N . PRO B 1 193 ? 23.656 -10.445 -16.703 1 97.88 193 PRO B N 1
ATOM 3933 C CA . PRO B 1 193 ? 23.891 -9.953 -15.352 1 97.88 193 PRO B CA 1
ATOM 3934 C C . PRO B 1 193 ? 22.688 -9.203 -14.773 1 97.88 193 PRO B C 1
ATOM 3936 O O . PRO B 1 193 ? 21.891 -8.641 -15.531 1 97.88 193 PRO B O 1
ATOM 3939 N N . LEU B 1 194 ? 22.578 -9.273 -13.477 1 98.19 194 LEU B N 1
ATOM 3940 C CA . LEU B 1 194 ? 21.594 -8.453 -12.789 1 98.19 194 LEU B CA 1
ATOM 3941 C C . LEU B 1 194 ? 22.062 -7.008 -12.688 1 98.19 194 LEU B C 1
ATOM 3943 O O . LEU B 1 194 ? 23.25 -6.723 -12.852 1 98.19 194 LEU B O 1
ATOM 3947 N N . GLN B 1 195 ? 21.203 -6.105 -12.453 1 97 195 GLN B N 1
ATOM 3948 C CA . GLN B 1 195 ? 21.578 -4.734 -12.133 1 97 195 GLN B CA 1
ATOM 3949 C C . GLN B 1 195 ? 22.141 -4.637 -10.719 1 97 195 GLN B C 1
ATOM 3951 O O . GLN B 1 195 ? 21.781 -5.43 -9.852 1 97 195 GLN B O 1
ATOM 3956 N N . PRO B 1 196 ? 22.953 -3.643 -10.508 1 96.38 196 PRO B N 1
ATOM 3957 C CA . PRO B 1 196 ? 23.453 -3.445 -9.148 1 96.38 196 PRO B CA 1
ATOM 3958 C C . PRO B 1 196 ? 22.328 -3.236 -8.133 1 96.38 196 PRO B C 1
ATOM 3960 O O . PRO B 1 196 ? 21.312 -2.609 -8.453 1 96.38 196 PRO B O 1
ATOM 3963 N N . ASN B 1 197 ? 22.453 -3.801 -6.914 1 95.56 197 ASN B N 1
ATOM 3964 C CA . ASN B 1 197 ? 21.609 -3.598 -5.742 1 95.56 197 ASN B CA 1
ATOM 3965 C C . ASN B 1 197 ? 20.328 -4.43 -5.824 1 95.56 197 ASN B C 1
ATOM 3967 O O . ASN B 1 197 ? 19.484 -4.355 -4.941 1 95.56 197 ASN B O 1
ATOM 3971 N N . TRP B 1 198 ? 20.297 -5.312 -6.863 1 97.88 198 TRP B N 1
ATOM 3972 C CA . TRP B 1 198 ? 19.109 -6.137 -7 1 97.88 198 TRP B CA 1
ATOM 3973 C C . TRP B 1 198 ? 19.125 -7.293 -6.004 1 97.88 198 TRP B C 1
ATOM 3975 O O . TRP B 1 198 ? 18.062 -7.727 -5.531 1 97.88 198 TRP B O 1
ATOM 3985 N N . ALA B 1 199 ? 20.391 -7.742 -5.734 1 98.56 199 ALA B N 1
ATOM 3986 C CA . ALA B 1 199 ? 20.406 -9.008 -5 1 98.56 199 ALA B CA 1
ATOM 3987 C C . ALA B 1 199 ? 21.719 -9.18 -4.234 1 98.56 199 ALA B C 1
ATOM 3989 O O . ALA B 1 199 ? 22.688 -8.453 -4.473 1 98.56 199 ALA B O 1
ATOM 3990 N N . ARG B 1 200 ? 21.656 -10.055 -3.318 1 98.31 200 ARG B N 1
ATOM 3991 C CA . ARG B 1 200 ? 22.797 -10.539 -2.559 1 98.31 200 ARG B CA 1
ATOM 3992 C C . ARG B 1 200 ? 22.969 -12.047 -2.707 1 98.31 200 ARG B C 1
ATOM 3994 O O . ARG B 1 200 ? 21.984 -12.758 -2.961 1 98.31 200 ARG B O 1
ATOM 4001 N N . ASP B 1 201 ? 24.203 -12.516 -2.539 1 98.12 201 ASP B N 1
ATOM 4002 C CA . ASP B 1 201 ? 24.438 -13.953 -2.609 1 98.12 201 ASP B CA 1
ATOM 4003 C C . ASP B 1 201 ? 24.172 -14.625 -1.262 1 98.12 201 ASP B C 1
ATOM 4005 O O . ASP B 1 201 ? 23.719 -13.969 -0.322 1 98.12 201 ASP B O 1
ATOM 4009 N N . ALA B 1 202 ? 24.422 -15.938 -1.188 1 97.38 202 ALA B N 1
ATOM 4010 C CA . ALA B 1 202 ? 24.094 -16.734 -0.008 1 97.38 202 ALA B CA 1
ATOM 4011 C C . ALA B 1 202 ? 24.906 -16.266 1.205 1 97.38 202 ALA B C 1
ATOM 4013 O O . ALA B 1 202 ? 24.484 -16.469 2.348 1 97.38 202 ALA B O 1
ATOM 4014 N N . SER B 1 203 ? 26.031 -15.594 0.98 1 97 203 SER B N 1
ATOM 4015 C CA . SER B 1 203 ? 26.875 -15.109 2.062 1 97 203 SER B CA 1
ATOM 4016 C C . SER B 1 203 ? 26.5 -13.688 2.463 1 97 203 SER B C 1
ATOM 4018 O O . SER B 1 203 ? 27.078 -13.117 3.387 1 97 203 SER B O 1
ATOM 4020 N N . GLY B 1 204 ? 25.516 -13.086 1.752 1 97.25 204 GLY B N 1
ATOM 4021 C CA . GLY B 1 204 ? 25.031 -11.766 2.102 1 97.25 204 GLY B CA 1
ATOM 4022 C C . GLY B 1 204 ? 25.766 -10.648 1.376 1 97.25 204 GLY B C 1
ATOM 4023 O O . GLY B 1 204 ? 25.578 -9.469 1.686 1 97.25 204 GLY B O 1
ATOM 4024 N N . ASN B 1 205 ? 26.578 -10.977 0.403 1 97.69 205 ASN B N 1
ATOM 4025 C CA . ASN B 1 205 ? 27.312 -9.969 -0.362 1 97.69 205 ASN B CA 1
ATOM 4026 C C . ASN B 1 205 ? 26.547 -9.547 -1.61 1 97.69 205 ASN B C 1
ATOM 4028 O O . ASN B 1 205 ? 25.891 -10.375 -2.252 1 97.69 205 ASN B O 1
ATOM 4032 N N . PRO B 1 206 ? 26.672 -8.234 -1.899 1 97.88 206 PRO B N 1
ATOM 4033 C CA . PRO B 1 206 ? 26.047 -7.816 -3.152 1 97.88 206 PRO B CA 1
ATOM 4034 C C . PRO B 1 206 ? 26.578 -8.578 -4.363 1 97.88 206 PRO B C 1
ATOM 4036 O O . PRO B 1 206 ? 27.766 -8.883 -4.434 1 97.88 206 PRO B O 1
ATOM 4039 N N . THR B 1 207 ? 25.703 -8.914 -5.293 1 98.38 207 THR B N 1
ATOM 4040 C CA . THR B 1 207 ? 26.141 -9.633 -6.48 1 98.38 207 THR B CA 1
ATOM 4041 C C . THR B 1 207 ? 25.328 -9.211 -7.703 1 98.38 207 THR B C 1
ATOM 4043 O O . THR B 1 207 ? 24.156 -8.883 -7.582 1 98.38 207 THR B O 1
ATOM 4046 N N . THR B 1 208 ? 25.953 -9.188 -8.836 1 98.38 208 THR B N 1
ATOM 4047 C CA . THR B 1 208 ? 25.281 -9.008 -10.109 1 98.38 208 THR B CA 1
ATOM 4048 C C . THR B 1 208 ? 25.219 -10.32 -10.883 1 98.38 208 THR B C 1
ATOM 4050 O O . THR B 1 208 ? 24.766 -10.359 -12.023 1 98.38 208 THR B O 1
ATOM 4053 N N . ASP B 1 209 ? 25.766 -11.367 -10.242 1 98.25 209 ASP B N 1
ATOM 4054 C CA . ASP B 1 209 ? 25.703 -12.711 -10.812 1 98.25 209 ASP B CA 1
ATOM 4055 C C . ASP B 1 209 ? 24.359 -13.375 -10.492 1 98.25 209 ASP B C 1
ATOM 4057 O O . ASP B 1 209 ? 24.078 -13.711 -9.344 1 98.25 209 ASP B O 1
ATOM 4061 N N . PRO B 1 210 ? 23.594 -13.641 -11.516 1 97.94 210 PRO B N 1
ATOM 4062 C CA . PRO B 1 210 ? 22.25 -14.195 -11.242 1 97.94 210 PRO B CA 1
ATOM 4063 C C . PRO B 1 210 ? 22.312 -15.602 -10.656 1 97.94 210 PRO B C 1
ATOM 4065 O O . PRO B 1 210 ? 21.422 -16 -9.906 1 97.94 210 PRO B O 1
ATOM 4068 N N . THR B 1 211 ? 23.281 -16.359 -10.898 1 97.69 211 THR B N 1
ATOM 4069 C CA . THR B 1 211 ? 23.406 -17.703 -10.359 1 97.69 211 THR B CA 1
ATOM 4070 C C . THR B 1 211 ? 23.641 -17.672 -8.852 1 97.69 211 THR B C 1
ATOM 4072 O O . THR B 1 211 ? 23.078 -18.484 -8.109 1 97.69 211 THR B O 1
ATOM 4075 N N . LEU B 1 212 ? 24.422 -16.75 -8.477 1 97.62 212 LEU B N 1
ATOM 4076 C CA . LEU B 1 212 ? 24.688 -16.594 -7.047 1 97.62 212 LEU B CA 1
ATOM 4077 C C . LEU B 1 212 ? 23.469 -16.047 -6.328 1 97.62 212 LEU B C 1
ATOM 4079 O O . LEU B 1 212 ? 23.219 -16.375 -5.164 1 97.62 212 LEU B O 1
ATOM 4083 N N . ALA B 1 213 ? 22.766 -15.258 -7.023 1 97.75 213 ALA B N 1
ATOM 4084 C CA . ALA B 1 213 ? 21.609 -14.594 -6.441 1 97.75 213 ALA B CA 1
ATOM 4085 C C . ALA B 1 213 ? 20.484 -15.586 -6.176 1 97.75 213 ALA B C 1
ATOM 4087 O O . ALA B 1 213 ? 19.656 -15.375 -5.285 1 97.75 213 ALA B O 1
ATOM 4088 N N . LYS B 1 214 ? 20.406 -16.688 -6.867 1 95.75 214 LYS B N 1
ATOM 4089 C CA . LYS B 1 214 ? 19.344 -17.672 -6.75 1 95.75 214 LYS B CA 1
ATOM 4090 C C . LYS B 1 214 ? 19.25 -18.203 -5.328 1 95.75 214 LYS B C 1
ATOM 4092 O O . LYS B 1 214 ? 18.156 -18.578 -4.867 1 95.75 214 LYS B O 1
ATOM 4097 N N . ASN B 1 215 ? 20.375 -18.25 -4.648 1 94.31 215 ASN B N 1
ATOM 4098 C CA . ASN B 1 215 ? 20.422 -18.828 -3.311 1 94.31 215 ASN B CA 1
ATOM 4099 C C . ASN B 1 215 ? 20.562 -17.75 -2.236 1 94.31 215 ASN B C 1
ATOM 4101 O O . ASN B 1 215 ? 20.859 -18.062 -1.081 1 94.31 215 ASN B O 1
ATOM 4105 N N . GLY B 1 216 ? 20.438 -16.547 -2.615 1 97.44 216 GLY B N 1
ATOM 4106 C CA . GLY B 1 216 ? 20.578 -15.438 -1.687 1 97.44 216 GLY B CA 1
ATOM 4107 C C . GLY B 1 216 ? 19.281 -14.719 -1.392 1 97.44 216 GLY B C 1
ATOM 4108 O O . GLY B 1 216 ? 18.281 -15.352 -1.034 1 97.44 216 GLY B O 1
ATOM 4109 N N . ALA B 1 217 ? 19.375 -13.359 -1.505 1 98.38 217 ALA B N 1
ATOM 4110 C CA . ALA B 1 217 ? 18.203 -12.531 -1.201 1 98.38 217 ALA B CA 1
ATOM 4111 C C . ALA B 1 217 ? 18.078 -11.375 -2.186 1 98.38 217 ALA B C 1
ATOM 4113 O O . ALA B 1 217 ? 19.078 -10.758 -2.559 1 98.38 217 ALA B O 1
ATOM 4114 N N . ILE B 1 218 ? 16.891 -11.172 -2.637 1 98.56 218 ILE B N 1
ATOM 4115 C CA . ILE B 1 218 ? 16.656 -10.008 -3.49 1 98.56 218 ILE B CA 1
ATOM 4116 C C . ILE B 1 218 ? 16.266 -8.805 -2.633 1 98.56 218 ILE B C 1
ATOM 4118 O O . ILE B 1 218 ? 15.852 -8.969 -1.483 1 98.56 218 ILE B O 1
ATOM 4122 N N . ALA B 1 219 ? 16.375 -7.602 -3.143 1 98.69 219 ALA B N 1
ATOM 4123 C CA . ALA B 1 219 ? 16.219 -6.359 -2.395 1 98.69 219 ALA B CA 1
ATOM 4124 C C . ALA B 1 219 ? 14.766 -5.879 -2.445 1 98.69 219 ALA B C 1
ATOM 4126 O O . ALA B 1 219 ? 14.031 -6.195 -3.387 1 98.69 219 ALA B O 1
ATOM 4127 N N . PRO B 1 220 ? 14.32 -5.148 -1.358 1 98.56 220 PRO B N 1
ATOM 4128 C CA . PRO B 1 220 ? 13.055 -4.438 -1.494 1 98.56 220 PRO B CA 1
ATOM 4129 C C . PRO B 1 220 ? 13.117 -3.303 -2.516 1 98.56 220 PRO B C 1
ATOM 4131 O O . PRO B 1 220 ? 14.172 -2.688 -2.697 1 98.56 220 PRO B O 1
ATOM 4134 N N . PHE B 1 221 ? 11.992 -3.023 -3.133 1 98.19 221 PHE B N 1
ATOM 4135 C CA . PHE B 1 221 ? 12 -1.87 -4.023 1 98.19 221 PHE B CA 1
ATOM 4136 C C . PHE B 1 221 ? 12 -0.57 -3.229 1 98.19 221 PHE B C 1
ATOM 4138 O O . PHE B 1 221 ? 11.5 -0.522 -2.105 1 98.19 221 PHE B O 1
ATOM 4145 N N . GLY B 1 222 ? 12.602 0.449 -3.762 1 97.5 222 GLY B N 1
ATOM 4146 C CA . GLY B 1 222 ? 12.5 1.753 -3.125 1 97.5 222 GLY B CA 1
ATOM 4147 C C . GLY B 1 222 ? 13.141 1.794 -1.747 1 97.5 222 GLY B C 1
ATOM 4148 O O . GLY B 1 222 ? 12.711 2.562 -0.884 1 97.5 222 GLY B O 1
ATOM 4149 N N . ASP B 1 223 ? 13.984 0.873 -1.409 1 96.44 223 ASP B N 1
ATOM 4150 C CA . ASP B 1 223 ? 14.781 0.879 -0.184 1 96.44 223 ASP B CA 1
ATOM 4151 C C . ASP B 1 223 ? 13.883 0.772 1.049 1 96.44 223 ASP B C 1
ATOM 4153 O O . ASP B 1 223 ? 13.031 -0.115 1.129 1 96.44 223 ASP B O 1
ATOM 4157 N N . ALA B 1 224 ? 14.016 1.674 1.955 1 97.81 224 ALA B N 1
ATOM 4158 C CA . ALA B 1 224 ? 13.336 1.586 3.246 1 97.81 224 ALA B CA 1
ATOM 4159 C C . ALA B 1 224 ? 11.82 1.628 3.07 1 97.81 224 ALA B C 1
ATOM 4161 O O . ALA B 1 224 ? 11.086 0.972 3.812 1 97.81 224 ALA B O 1
ATOM 4162 N N . LYS B 1 225 ? 11.383 2.393 2.131 1 98.25 225 LYS B N 1
ATOM 4163 C CA . LYS B 1 225 ? 9.938 2.547 1.965 1 98.25 225 LYS B CA 1
ATOM 4164 C C . LYS B 1 225 ? 9.305 1.268 1.427 1 98.25 225 LYS B C 1
ATOM 4166 O O . LYS B 1 225 ? 8.281 0.812 1.939 1 98.25 225 LYS B O 1
ATOM 4171 N N . GLY B 1 226 ? 9.969 0.67 0.425 1 98.56 226 GLY B N 1
ATOM 4172 C CA . GLY B 1 226 ? 9.477 -0.606 -0.068 1 98.56 226 GLY B CA 1
ATOM 4173 C C . GLY B 1 226 ? 9.594 -1.726 0.949 1 98.56 226 GLY B C 1
ATOM 4174 O O . GLY B 1 226 ? 8.703 -2.568 1.061 1 98.56 226 GLY B O 1
ATOM 4175 N N . TYR B 1 227 ? 10.734 -1.732 1.723 1 98.75 227 TYR B N 1
ATOM 4176 C CA . TYR B 1 227 ? 10.883 -2.664 2.836 1 98.75 227 TYR B CA 1
ATOM 4177 C C . TYR B 1 227 ? 9.75 -2.498 3.842 1 98.75 227 TYR B C 1
ATOM 4179 O O . TYR B 1 227 ? 9.133 -3.482 4.262 1 98.75 227 TYR B O 1
ATOM 4187 N N . GLY B 1 228 ? 9.43 -1.263 4.199 1 98.88 228 GLY B N 1
ATOM 4188 C CA . GLY B 1 228 ? 8.352 -0.982 5.133 1 98.88 228 GLY B CA 1
ATOM 4189 C C . GLY B 1 228 ? 7.008 -1.503 4.664 1 98.88 228 GLY B C 1
ATOM 4190 O O . GLY B 1 228 ? 6.27 -2.117 5.434 1 98.88 228 GLY B O 1
ATOM 4191 N N . LEU B 1 229 ? 6.707 -1.258 3.393 1 98.81 229 LEU B N 1
ATOM 4192 C CA . LEU B 1 229 ? 5.453 -1.751 2.828 1 98.81 229 LEU B CA 1
ATOM 4193 C C . LEU B 1 229 ? 5.41 -3.275 2.852 1 98.81 229 LEU B C 1
ATOM 4195 O O . LEU B 1 229 ? 4.398 -3.867 3.236 1 98.81 229 LEU B O 1
ATOM 4199 N N . GLY B 1 230 ? 6.539 -3.9 2.482 1 98.88 230 GLY B N 1
ATOM 4200 C CA . GLY B 1 230 ? 6.617 -5.352 2.428 1 98.88 230 GLY B CA 1
ATOM 4201 C C . GLY B 1 230 ? 6.367 -6.012 3.771 1 98.88 230 GLY B C 1
ATOM 4202 O O . GLY B 1 230 ? 5.613 -6.984 3.859 1 98.88 230 GLY B O 1
ATOM 4203 N N . ILE B 1 231 ? 6.984 -5.52 4.781 1 98.88 231 ILE B N 1
ATOM 4204 C CA . ILE B 1 231 ? 6.844 -6.152 6.086 1 98.88 231 ILE B CA 1
ATOM 4205 C C . ILE B 1 231 ? 5.465 -5.844 6.664 1 98.88 231 ILE B C 1
ATOM 4207 O O . ILE B 1 231 ? 4.871 -6.68 7.352 1 98.88 231 ILE B O 1
ATOM 4211 N N . ALA B 1 232 ? 4.898 -4.652 6.371 1 98.88 232 ALA B N 1
ATOM 4212 C CA . ALA B 1 232 ? 3.529 -4.367 6.785 1 98.88 232 ALA B CA 1
ATOM 4213 C C . ALA B 1 232 ? 2.547 -5.348 6.152 1 98.88 232 ALA B C 1
ATOM 4215 O O . ALA B 1 232 ? 1.645 -5.855 6.828 1 98.88 232 ALA B O 1
ATOM 4216 N N . ILE B 1 233 ? 2.719 -5.645 4.902 1 98.88 233 ILE B N 1
ATOM 4217 C CA . ILE B 1 233 ? 1.844 -6.578 4.207 1 98.88 233 ILE B CA 1
ATOM 4218 C C . ILE B 1 233 ? 2.023 -7.98 4.781 1 98.88 233 ILE B C 1
ATOM 4220 O O . ILE B 1 233 ? 1.052 -8.719 4.949 1 98.88 233 ILE B O 1
ATOM 4224 N N . GLU B 1 234 ? 3.291 -8.367 5.117 1 98.88 234 GLU B N 1
ATOM 4225 C CA . GLU B 1 234 ? 3.568 -9.648 5.754 1 98.88 234 GLU B CA 1
ATOM 4226 C C . GLU B 1 234 ? 2.715 -9.844 7.008 1 98.88 234 GLU B C 1
ATOM 4228 O O . GLU B 1 234 ? 2.02 -10.852 7.141 1 98.88 234 GLU B O 1
ATOM 4233 N N . LEU B 1 235 ? 2.713 -8.859 7.844 1 98.88 235 LEU B N 1
ATOM 4234 C CA . LEU B 1 235 ? 1.977 -8.945 9.102 1 98.88 235 LEU B CA 1
ATOM 4235 C C . LEU B 1 235 ? 0.473 -8.867 8.852 1 98.88 235 LEU B C 1
ATOM 4237 O O . LEU B 1 235 ? -0.305 -9.562 9.508 1 98.88 235 LEU B O 1
ATOM 4241 N N . LEU B 1 236 ? 0.089 -7.973 7.98 1 98.81 236 LEU B N 1
ATOM 4242 C CA . LEU B 1 236 ? -1.324 -7.777 7.676 1 98.81 236 LEU B CA 1
ATOM 4243 C C . LEU B 1 236 ? -1.954 -9.07 7.172 1 98.81 236 LEU B C 1
ATOM 4245 O O . LEU B 1 236 ? -3.012 -9.484 7.656 1 98.81 236 LEU B O 1
ATOM 4249 N N . VAL B 1 237 ? -1.29 -9.734 6.258 1 98.81 237 VAL B N 1
ATOM 4250 C CA . VAL B 1 237 ? -1.823 -10.969 5.684 1 98.81 237 VAL B CA 1
ATOM 4251 C C . VAL B 1 237 ? -1.896 -12.047 6.758 1 98.81 237 VAL B C 1
ATOM 4253 O O . VAL B 1 237 ? -2.932 -12.695 6.93 1 98.81 237 VAL B O 1
ATOM 4256 N N . ALA B 1 238 ? -0.801 -12.219 7.477 1 98.69 238 ALA B N 1
ATOM 4257 C CA . ALA B 1 238 ? -0.8 -13.211 8.547 1 98.69 238 ALA B CA 1
ATOM 4258 C C . ALA B 1 238 ? -1.833 -12.867 9.617 1 98.69 238 ALA B C 1
ATOM 4260 O O . ALA B 1 238 ? -2.504 -13.758 10.156 1 98.69 238 ALA B O 1
ATOM 4261 N N . GLY B 1 239 ? -1.958 -11.602 9.938 1 98.62 239 GLY B N 1
ATOM 4262 C CA . GLY B 1 239 ? -2.898 -11.141 10.945 1 98.62 239 GLY B CA 1
ATOM 4263 C C . GLY B 1 239 ? -4.348 -11.375 10.562 1 98.62 239 GLY B C 1
ATOM 4264 O O . GLY B 1 239 ? -5.195 -11.594 11.43 1 98.62 239 GLY B O 1
ATOM 4265 N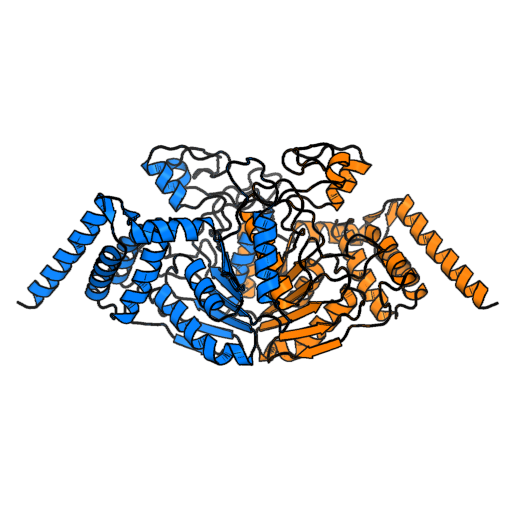 N . LEU B 1 240 ? -4.656 -11.367 9.312 1 98.56 240 LEU B N 1
ATOM 4266 C CA . LEU B 1 240 ? -6.035 -11.477 8.852 1 98.56 240 LEU B CA 1
ATOM 4267 C C . LEU B 1 240 ? -6.383 -12.922 8.508 1 98.56 240 LEU B C 1
ATOM 4269 O O . LEU B 1 240 ? -7.508 -13.367 8.742 1 98.56 240 LEU B O 1
ATOM 4273 N N . ALA B 1 241 ? -5.414 -13.648 7.957 1 98.31 241 ALA B N 1
ATOM 4274 C CA . ALA B 1 241 ? -5.699 -14.992 7.461 1 98.31 241 ALA B CA 1
ATOM 4275 C C . ALA B 1 241 ? -5.27 -16.047 8.469 1 98.31 241 ALA B C 1
ATOM 4277 O O . ALA B 1 241 ? -5.609 -17.219 8.328 1 98.31 241 ALA B O 1
ATOM 4278 N N . GLY B 1 242 ? -4.496 -15.625 9.477 1 97.69 242 GLY B N 1
ATOM 4279 C CA . GLY B 1 242 ? -3.941 -16.594 10.414 1 97.69 242 GLY B CA 1
ATOM 4280 C C . GLY B 1 242 ? -2.881 -17.484 9.789 1 97.69 242 GLY B C 1
ATOM 4281 O O . GLY B 1 242 ? -2.648 -18.594 10.266 1 97.69 242 GLY B O 1
ATOM 4282 N N . SER B 1 243 ? -2.268 -17.109 8.727 1 97.75 243 SER B N 1
ATOM 4283 C CA . SER B 1 243 ? -1.3 -17.891 7.961 1 97.75 243 SER B CA 1
ATOM 4284 C C . SER B 1 243 ? 0.099 -17.766 8.555 1 97.75 243 SER B C 1
ATOM 4286 O O . SER B 1 243 ? 0.294 -17.094 9.57 1 97.75 243 SER B O 1
ATOM 4288 N N . ALA B 1 244 ? 1.028 -18.5 7.969 1 97.88 244 ALA B N 1
ATOM 4289 C CA . ALA B 1 244 ? 2.42 -18.469 8.406 1 97.88 244 ALA B CA 1
ATOM 4290 C C . ALA B 1 244 ? 3.092 -17.156 8.008 1 97.88 244 ALA B C 1
ATOM 4292 O O . ALA B 1 244 ? 2.562 -16.406 7.18 1 97.88 244 ALA B O 1
ATOM 4293 N N . LEU B 1 245 ? 4.176 -16.891 8.656 1 98.25 245 LEU B N 1
ATOM 4294 C CA . LEU B 1 245 ? 5.062 -15.781 8.305 1 98.25 245 LEU B CA 1
ATOM 4295 C C . LEU B 1 245 ? 6.375 -16.297 7.727 1 98.25 245 LEU B C 1
ATOM 4297 O O . LEU B 1 245 ? 6.867 -17.344 8.148 1 98.25 245 LEU B O 1
ATOM 4301 N N . ALA B 1 246 ? 6.914 -15.57 6.773 1 97.56 246 ALA B N 1
ATOM 4302 C CA . ALA B 1 246 ? 8.227 -15.938 6.25 1 97.56 246 ALA B CA 1
ATOM 4303 C C . ALA B 1 246 ? 9.281 -15.914 7.355 1 97.56 246 ALA B C 1
ATOM 4305 O O . ALA B 1 246 ? 9.289 -15.016 8.195 1 97.56 246 ALA B O 1
ATOM 4306 N N . PRO B 1 247 ? 10.117 -16.938 7.465 1 97.31 247 PRO B N 1
ATOM 4307 C CA . PRO B 1 247 ? 10.484 -17.953 6.473 1 97.31 247 PRO B CA 1
ATOM 4308 C C . PRO B 1 247 ? 9.719 -19.25 6.652 1 97.31 247 PRO B C 1
ATOM 4310 O O . PRO B 1 247 ? 10.039 -20.25 6.004 1 97.31 247 PRO B O 1
ATOM 4313 N N . ALA B 1 248 ? 8.727 -19.25 7.441 1 97.94 248 ALA B N 1
ATOM 4314 C CA . ALA B 1 248 ? 7.957 -20.469 7.688 1 97.94 248 ALA B CA 1
ATOM 4315 C C . ALA B 1 248 ? 6.895 -20.672 6.613 1 97.94 248 ALA B C 1
ATOM 4317 O O . ALA B 1 248 ? 6.195 -21.688 6.605 1 97.94 248 ALA B O 1
ATOM 4318 N N . VAL B 1 249 ? 6.727 -19.719 5.734 1 98.12 249 VAL B N 1
ATOM 4319 C CA . VAL B 1 249 ? 5.852 -19.906 4.582 1 98.12 249 VAL B CA 1
ATOM 4320 C C . VAL B 1 249 ? 6.488 -20.891 3.607 1 98.12 249 VAL B C 1
ATOM 4322 O O . VAL B 1 249 ? 7.617 -20.688 3.158 1 98.12 249 VAL B O 1
ATOM 4325 N N . LEU B 1 250 ? 5.773 -21.891 3.252 1 97.69 250 LEU B N 1
ATOM 4326 C CA . LEU B 1 250 ? 6.25 -22.938 2.371 1 97.69 250 LEU B CA 1
ATOM 4327 C C . LEU B 1 250 ? 5.191 -23.297 1.329 1 97.69 250 LEU B C 1
ATOM 4329 O O . LEU B 1 250 ? 4.023 -22.938 1.477 1 97.69 250 LEU B O 1
ATOM 4333 N N . GLY B 1 251 ? 5.637 -23.938 0.26 1 95.94 251 GLY B N 1
ATOM 4334 C CA . GLY B 1 251 ? 4.707 -24.594 -0.657 1 95.94 251 GLY B CA 1
ATOM 4335 C C . GLY B 1 251 ? 4.332 -23.719 -1.837 1 95.94 251 GLY B C 1
ATOM 4336 O O . GLY B 1 251 ? 3.488 -24.094 -2.652 1 95.94 251 GLY B O 1
ATOM 4337 N N . THR B 1 252 ? 4.934 -22.547 -1.928 1 92.69 252 THR B N 1
ATOM 4338 C CA . THR B 1 252 ? 4.648 -21.703 -3.086 1 92.69 252 THR B CA 1
ATOM 4339 C C . THR B 1 252 ? 5.691 -21.922 -4.18 1 92.69 252 THR B C 1
ATOM 4341 O O . THR B 1 252 ? 5.426 -21.672 -5.355 1 92.69 252 THR B O 1
ATOM 4344 N N . LEU B 1 253 ? 6.859 -22.422 -3.834 1 88.94 253 LEU B N 1
ATOM 4345 C CA . LEU B 1 253 ? 7.988 -22.453 -4.758 1 88.94 253 LEU B CA 1
ATOM 4346 C C . LEU B 1 253 ? 8.438 -23.875 -5.035 1 88.94 253 LEU B C 1
ATOM 4348 O O . LEU B 1 253 ? 9.344 -24.109 -5.836 1 88.94 253 LEU B O 1
ATOM 4352 N N . ASP B 1 254 ? 7.781 -24.828 -4.457 1 89.94 254 ASP B N 1
ATOM 4353 C CA . ASP B 1 254 ? 8.227 -26.203 -4.578 1 89.94 254 ASP B CA 1
ATOM 4354 C C . ASP B 1 254 ? 7.035 -27.156 -4.672 1 89.94 254 ASP B C 1
ATOM 4356 O O . ASP B 1 254 ? 5.879 -26.734 -4.645 1 89.94 254 ASP B O 1
ATOM 4360 N N . ALA B 1 255 ? 7.344 -28.359 -4.871 1 96.12 255 ALA B N 1
ATOM 4361 C CA . ALA B 1 255 ? 6.344 -29.422 -4.832 1 96.12 255 ALA B CA 1
ATOM 4362 C C . ALA B 1 255 ? 6.641 -30.422 -3.709 1 96.12 255 ALA B C 1
ATOM 4364 O O . ALA B 1 255 ? 6.582 -31.625 -3.914 1 96.12 255 ALA B O 1
ATOM 4365 N N . GLU B 1 256 ? 6.969 -29.828 -2.557 1 96.56 256 GLU B N 1
ATOM 4366 C CA . GLU B 1 256 ? 7.379 -30.703 -1.455 1 96.56 256 GLU B CA 1
ATOM 4367 C C . GLU B 1 256 ? 6.547 -30.422 -0.203 1 96.56 256 GLU B C 1
ATOM 4369 O O . GLU B 1 256 ? 6.18 -31.359 0.518 1 96.56 256 GLU B O 1
ATOM 4374 N N . ALA B 1 257 ? 6.254 -29.219 0.02 1 97.62 257 ALA B N 1
ATOM 4375 C CA . ALA B 1 257 ? 5.574 -28.844 1.261 1 97.62 257 ALA B CA 1
ATOM 4376 C C . ALA B 1 257 ? 4.129 -28.438 0.996 1 97.62 257 ALA B C 1
ATOM 4378 O O . ALA B 1 257 ? 3.805 -27.953 -0.087 1 97.62 257 ALA B O 1
ATOM 4379 N N . VAL B 1 258 ? 3.289 -28.641 2.016 1 98 258 VAL B N 1
ATOM 4380 C CA . VAL B 1 258 ? 1.939 -28.078 1.969 1 98 258 VAL B CA 1
ATOM 4381 C C . VAL B 1 258 ? 2.004 -26.562 1.948 1 98 258 VAL B C 1
ATOM 4383 O O . VAL B 1 258 ? 2.807 -25.953 2.664 1 98 258 VAL B O 1
ATOM 4386 N N . CYS B 1 259 ? 1.212 -26 1.109 1 98.44 259 CYS B N 1
ATOM 4387 C CA . CYS B 1 259 ? 1.209 -24.547 1.021 1 98.44 259 CYS B CA 1
ATOM 4388 C C . CYS B 1 259 ? 0.514 -23.922 2.227 1 98.44 259 CYS B C 1
ATOM 4390 O O . CYS B 1 259 ? -0.64 -24.25 2.516 1 98.44 259 CYS B O 1
ATOM 4392 N N . ASN B 1 260 ? 1.201 -23 2.936 1 98.31 260 ASN B N 1
ATOM 4393 C CA . ASN B 1 260 ? 0.63 -22.438 4.152 1 98.31 260 ASN B CA 1
ATOM 4394 C C . ASN B 1 260 ? 0.665 -20.906 4.129 1 98.31 260 ASN B C 1
ATOM 4396 O O . ASN B 1 260 ? 0.638 -20.266 5.18 1 98.31 260 ASN B O 1
ATOM 4400 N N . LYS B 1 261 ? 0.744 -20.297 2.916 1 98.31 261 LYS B N 1
ATOM 4401 C CA . LYS B 1 261 ? 0.687 -18.859 2.732 1 98.31 261 LYS B CA 1
ATOM 4402 C C . LYS B 1 261 ? -0.719 -18.328 2.998 1 98.31 261 LYS B C 1
ATOM 4404 O O . LYS B 1 261 ? -1.642 -19.094 3.262 1 98.31 261 LYS B O 1
ATOM 4409 N N . GLY B 1 262 ? -0.904 -16.969 2.998 1 98.69 262 GLY B N 1
ATOM 4410 C CA . GLY B 1 262 ? -2.195 -16.312 3.123 1 98.69 262 GLY B CA 1
ATOM 4411 C C . GLY B 1 262 ? -2.504 -15.375 1.972 1 98.69 262 GLY B C 1
ATOM 4412 O O . GLY B 1 262 ? -1.592 -14.891 1.293 1 98.69 262 GLY B O 1
ATOM 4413 N N . ASP B 1 263 ? -3.818 -15.172 1.729 1 98.88 263 ASP B N 1
ATOM 4414 C CA . ASP B 1 263 ? -4.305 -14.25 0.714 1 98.88 263 ASP B CA 1
ATOM 4415 C C . ASP B 1 263 ? -5.465 -13.406 1.248 1 98.88 263 ASP B C 1
ATOM 4417 O O . ASP B 1 263 ? -6.32 -13.914 1.976 1 98.88 263 ASP B O 1
ATOM 4421 N N . ILE B 1 264 ? -5.441 -12.148 0.877 1 98.94 264 ILE B N 1
ATOM 4422 C CA . ILE B 1 264 ? -6.516 -11.227 1.241 1 98.94 264 ILE B CA 1
ATOM 4423 C C . ILE B 1 264 ? -7.117 -10.609 -0.02 1 98.94 264 ILE B C 1
ATOM 4425 O O . ILE B 1 264 ? -6.391 -10.141 -0.896 1 98.94 264 ILE B O 1
ATOM 4429 N N . LEU B 1 265 ? -8.398 -10.648 -0.151 1 98.75 265 LEU B N 1
ATOM 4430 C CA . LEU B 1 265 ? -9.156 -9.945 -1.186 1 98.75 265 LEU B CA 1
ATOM 4431 C C . LEU B 1 265 ? -10.148 -8.977 -0.565 1 98.75 265 LEU B C 1
ATOM 4433 O O . LEU B 1 265 ? -10.922 -9.352 0.323 1 98.75 265 LEU B O 1
ATOM 4437 N N . ILE B 1 266 ? -10.148 -7.754 -0.999 1 98.56 266 ILE B N 1
ATOM 4438 C CA . ILE B 1 266 ? -11.062 -6.734 -0.502 1 98.56 266 ILE B CA 1
ATOM 4439 C C . ILE B 1 266 ? -11.836 -6.121 -1.669 1 98.56 266 ILE B C 1
ATOM 4441 O O . ILE B 1 266 ? -11.25 -5.801 -2.707 1 98.56 266 ILE B O 1
ATOM 4445 N N . ALA B 1 267 ? -13.078 -6 -1.548 1 98.06 267 ALA B N 1
ATOM 4446 C CA . ALA B 1 267 ? -13.953 -5.301 -2.486 1 98.06 267 ALA B CA 1
ATOM 4447 C C . ALA B 1 267 ? -14.656 -4.125 -1.81 1 98.06 267 ALA B C 1
ATOM 4449 O O . ALA B 1 267 ? -15.219 -4.273 -0.727 1 98.06 267 ALA B O 1
ATOM 4450 N N . ILE B 1 268 ? -14.641 -2.938 -2.439 1 97.81 268 ILE B N 1
ATOM 4451 C CA . ILE B 1 268 ? -15.172 -1.732 -1.815 1 97.81 268 ILE B CA 1
ATOM 4452 C C . ILE B 1 268 ? -16.062 -0.987 -2.809 1 97.81 268 ILE B C 1
ATOM 4454 O O . ILE B 1 268 ? -15.641 -0.686 -3.928 1 97.81 268 ILE B O 1
ATOM 4458 N N . ASP B 1 269 ? -17.219 -0.611 -2.379 1 96.62 269 ASP B N 1
ATOM 4459 C CA . ASP B 1 269 ? -18.094 0.199 -3.217 1 96.62 269 ASP B CA 1
ATOM 4460 C C . ASP B 1 269 ? -17.547 1.612 -3.387 1 96.62 269 ASP B C 1
ATOM 4462 O O . ASP B 1 269 ? -17.031 2.201 -2.434 1 96.62 269 ASP B O 1
ATOM 4466 N N . MET B 1 270 ? -17.719 2.15 -4.5 1 95.94 270 MET B N 1
ATOM 4467 C CA . MET B 1 270 ? -17.297 3.525 -4.746 1 95.94 270 MET B CA 1
ATOM 4468 C C . MET B 1 270 ? -18.281 4.52 -4.145 1 95.94 270 MET B C 1
ATOM 4470 O O . MET B 1 270 ? -19.422 4.156 -3.834 1 95.94 270 MET B O 1
ATOM 4474 N N . ALA B 1 271 ? -17.812 5.766 -4.035 1 94.19 271 ALA B N 1
ATOM 4475 C CA . ALA B 1 271 ? -18.688 6.84 -3.582 1 94.19 271 ALA B CA 1
ATOM 4476 C C . ALA B 1 271 ? -19.797 7.105 -4.598 1 94.19 271 ALA B C 1
ATOM 4478 O O . ALA B 1 271 ? -19.625 6.883 -5.797 1 94.19 271 ALA B O 1
ATOM 4479 N N . ALA B 1 272 ? -20.922 7.527 -4.035 1 87.12 272 ALA B N 1
ATOM 4480 C CA . ALA B 1 272 ? -22 7.996 -4.918 1 87.12 272 ALA B CA 1
ATOM 4481 C C . ALA B 1 272 ? -21.781 9.453 -5.312 1 87.12 272 ALA B C 1
ATOM 4483 O O . ALA B 1 272 ? -22.094 10.367 -4.539 1 87.12 272 ALA B O 1
ATOM 4484 N N . ALA B 1 273 ? -21.016 9.734 -6.191 1 87.88 273 ALA B N 1
ATOM 4485 C CA . ALA B 1 273 ? -20.766 11.086 -6.672 1 87.88 273 ALA B CA 1
ATOM 4486 C C . ALA B 1 273 ? -21.062 11.211 -8.164 1 87.88 273 ALA B C 1
ATOM 4488 O O . ALA B 1 273 ? -20.828 10.273 -8.93 1 87.88 273 ALA B O 1
ATOM 4489 N N . PRO B 1 274 ? -21.625 12.344 -8.484 1 88.5 274 PRO B N 1
ATOM 4490 C CA . PRO B 1 274 ? -21.922 12.523 -9.906 1 88.5 274 PRO B CA 1
ATOM 4491 C C . PRO B 1 274 ? -20.672 12.422 -10.789 1 88.5 274 PRO B C 1
ATOM 4493 O O . PRO B 1 274 ? -19.625 12.977 -10.453 1 88.5 274 PRO B O 1
ATOM 4496 N N . ASP B 1 275 ? -20.734 11.672 -11.844 1 95.38 275 ASP B N 1
ATOM 4497 C CA . ASP B 1 275 ? -19.734 11.578 -12.898 1 95.38 275 ASP B CA 1
ATOM 4498 C C . ASP B 1 275 ? -18.391 11.102 -12.352 1 95.38 275 ASP B C 1
ATOM 4500 O O . ASP B 1 275 ? -17.328 11.469 -12.867 1 95.38 275 ASP B O 1
ATOM 4504 N N . LEU B 1 276 ? -18.453 10.461 -11.227 1 97.31 276 LEU B N 1
ATOM 4505 C CA . LEU B 1 276 ? -17.219 10.023 -10.586 1 97.31 276 LEU B CA 1
ATOM 4506 C C . LEU B 1 276 ? -16.375 9.18 -11.531 1 97.31 276 LEU B C 1
ATOM 4508 O O . LEU B 1 276 ? -15.18 9.445 -11.719 1 97.31 276 LEU B O 1
ATOM 4512 N N . SER B 1 277 ? -16.984 8.188 -12.211 1 97.56 277 SER B N 1
ATOM 4513 C CA . SER B 1 277 ? -16.266 7.289 -13.109 1 97.56 277 SER B CA 1
ATOM 4514 C C . SER B 1 277 ? -15.625 8.055 -14.258 1 97.56 277 SER B C 1
ATOM 4516 O O . SER B 1 277 ? -14.523 7.723 -14.695 1 97.56 277 SER B O 1
ATOM 4518 N N . GLU B 1 278 ? -16.297 9.07 -14.742 1 98.25 278 GLU B N 1
ATOM 4519 C CA . GLU B 1 278 ? -15.766 9.906 -15.82 1 98.25 278 GLU B CA 1
ATOM 4520 C C . GLU B 1 278 ? -14.602 10.758 -15.328 1 98.25 278 GLU B C 1
ATOM 4522 O O . GLU B 1 278 ? -13.602 10.914 -16.031 1 98.25 278 GLU B O 1
ATOM 4527 N N . ARG B 1 279 ? -14.766 11.312 -14.148 1 98.25 279 ARG B N 1
ATOM 4528 C CA . ARG B 1 279 ? -13.703 12.133 -13.57 1 98.25 279 ARG B CA 1
ATOM 4529 C C . ARG B 1 279 ? -12.422 11.32 -13.383 1 98.25 279 ARG B C 1
ATOM 4531 O O . ARG B 1 279 ? -11.328 11.812 -13.633 1 98.25 279 ARG B O 1
ATOM 4538 N N . LEU B 1 280 ? -12.602 10.086 -12.961 1 98.75 280 LEU B N 1
ATOM 4539 C CA . LEU B 1 280 ? -11.445 9.219 -12.789 1 98.75 280 LEU B CA 1
ATOM 4540 C C . LEU B 1 280 ? -10.797 8.906 -14.133 1 98.75 280 LEU B C 1
ATOM 4542 O O . LEU B 1 280 ? -9.57 8.93 -14.25 1 98.75 280 LEU B O 1
ATOM 4546 N N . ALA B 1 281 ? -11.594 8.641 -15.117 1 98.69 281 ALA B N 1
ATOM 4547 C CA . ALA B 1 281 ? -11.07 8.375 -16.453 1 98.69 281 ALA B CA 1
ATOM 4548 C C . ALA B 1 281 ? -10.352 9.602 -17.016 1 98.69 281 ALA B C 1
ATOM 4550 O O . ALA B 1 281 ? -9.273 9.477 -17.609 1 98.69 281 ALA B O 1
ATOM 4551 N N . ASP B 1 282 ? -10.961 10.773 -16.844 1 98.69 282 ASP B N 1
ATOM 4552 C CA . ASP B 1 282 ? -10.367 12.023 -17.312 1 98.69 282 ASP B CA 1
ATOM 4553 C C . ASP B 1 282 ? -9.016 12.273 -16.641 1 98.69 282 ASP B C 1
ATOM 4555 O O . ASP B 1 282 ? -8.086 12.766 -17.297 1 98.69 282 ASP B O 1
ATOM 4559 N N . TYR B 1 283 ? -8.961 11.977 -15.438 1 98.75 283 TYR B N 1
ATOM 4560 C CA . TYR B 1 283 ? -7.711 12.156 -14.719 1 98.75 283 TYR B CA 1
ATOM 4561 C C . TYR B 1 283 ? -6.613 11.281 -15.305 1 98.75 283 TYR B C 1
ATOM 4563 O O . TYR B 1 283 ? -5.473 11.727 -15.469 1 98.75 283 TYR B O 1
ATOM 4571 N N . LEU B 1 284 ? -6.922 9.984 -15.539 1 98.88 284 LEU B N 1
ATOM 4572 C CA . LEU B 1 284 ? -5.938 9.086 -16.125 1 98.88 284 LEU B CA 1
ATOM 4573 C C . LEU B 1 284 ? -5.488 9.586 -17.5 1 98.88 284 LEU B C 1
ATOM 4575 O O . LEU B 1 284 ? -4.305 9.508 -17.828 1 98.88 284 LEU B O 1
ATOM 4579 N N . ASP B 1 285 ? -6.402 10.109 -18.312 1 98.75 285 ASP B N 1
ATOM 4580 C CA . ASP B 1 285 ? -6.051 10.688 -19.594 1 98.75 285 ASP B CA 1
ATOM 4581 C C . ASP B 1 285 ? -5.141 11.906 -19.422 1 98.75 285 ASP B C 1
ATOM 4583 O O . ASP B 1 285 ? -4.191 12.086 -20.188 1 98.75 285 ASP B O 1
ATOM 4587 N N . PHE B 1 286 ? -5.496 12.742 -18.438 1 98.75 286 PHE B N 1
ATOM 4588 C CA . PHE B 1 286 ? -4.68 13.906 -18.109 1 98.75 286 PHE B CA 1
ATOM 4589 C C . PHE B 1 286 ? -3.254 13.492 -17.781 1 98.75 286 PHE B C 1
ATOM 4591 O O . PHE B 1 286 ? -2.295 14.078 -18.281 1 98.75 286 PHE B O 1
ATOM 4598 N N . VAL B 1 287 ? -3.07 12.422 -17 1 98.75 287 VAL B N 1
ATOM 4599 C CA . VAL B 1 287 ? -1.752 11.938 -16.609 1 98.75 287 VAL B CA 1
ATOM 4600 C C . VAL B 1 287 ? -1.005 11.422 -17.844 1 98.75 287 VAL B C 1
ATOM 4602 O O . VAL B 1 287 ? 0.178 11.711 -18.016 1 98.75 287 VAL B O 1
ATOM 4605 N N . ARG B 1 288 ? -1.678 10.648 -18.672 1 98.31 288 ARG B N 1
ATOM 4606 C CA . ARG B 1 288 ? -1.078 10.109 -19.891 1 98.31 288 ARG B CA 1
ATOM 4607 C C . ARG B 1 288 ? -0.553 11.227 -20.781 1 98.31 288 ARG B C 1
ATOM 4609 O O . ARG B 1 288 ? 0.432 11.047 -21.5 1 98.31 288 ARG B O 1
ATOM 4616 N N . SER B 1 289 ? -1.158 12.359 -20.734 1 97.81 289 SER B N 1
ATOM 4617 C CA . SER B 1 289 ? -0.848 13.461 -21.641 1 97.81 289 SER B CA 1
ATOM 4618 C C . SER B 1 289 ? 0.249 14.352 -21.062 1 97.81 289 SER B C 1
ATOM 4620 O O . SER B 1 289 ? 0.687 15.305 -21.703 1 97.81 289 SER B O 1
ATOM 4622 N N . SER B 1 290 ? 0.674 14.094 -19.875 1 97.5 290 SER B N 1
ATOM 4623 C CA . SER B 1 290 ? 1.714 14.914 -19.266 1 97.5 290 SER B CA 1
ATOM 4624 C C . SER B 1 290 ? 3.01 14.852 -20.062 1 97.5 290 SER B C 1
ATOM 4626 O O . SER B 1 290 ? 3.301 13.836 -20.703 1 97.5 290 SER B O 1
ATOM 4628 N N . PRO B 1 291 ? 3.867 15.961 -20.031 1 97.62 291 PRO B N 1
ATOM 4629 C CA . PRO B 1 291 ? 5.129 15.945 -20.781 1 97.62 291 PRO B CA 1
ATOM 4630 C C . PRO B 1 291 ? 6.062 14.82 -20.328 1 97.62 291 PRO B C 1
ATOM 4632 O O . PRO B 1 291 ? 6.34 14.688 -19.141 1 97.62 291 PRO B O 1
ATOM 4635 N N . ALA B 1 292 ? 6.535 14.078 -21.297 1 98 292 ALA B N 1
ATOM 4636 C CA . ALA B 1 292 ? 7.414 12.945 -21.031 1 98 292 ALA B CA 1
ATOM 4637 C C . ALA B 1 292 ? 8.883 13.367 -21.062 1 98 292 ALA B C 1
ATOM 4639 O O . ALA B 1 292 ? 9.242 14.328 -21.75 1 98 292 ALA B O 1
ATOM 4640 N N . ILE B 1 293 ? 9.695 12.641 -20.328 1 96.75 293 ILE B N 1
ATOM 4641 C CA . ILE B 1 293 ? 11.141 12.82 -20.391 1 96.75 293 ILE B CA 1
ATOM 4642 C C . ILE B 1 293 ? 11.633 12.562 -21.812 1 96.75 293 ILE B C 1
ATOM 4644 O O . ILE B 1 293 ? 12.422 13.336 -22.359 1 96.75 293 ILE B O 1
ATOM 4648 N N . ASP B 1 294 ? 11.195 11.477 -22.391 1 95.81 294 ASP B N 1
ATOM 4649 C CA . ASP B 1 294 ? 11.438 11.078 -23.781 1 95.81 294 ASP B CA 1
ATOM 4650 C C . ASP B 1 294 ? 10.141 11.109 -24.594 1 95.81 294 ASP B C 1
ATOM 4652 O O . ASP B 1 294 ? 9.266 10.266 -24.406 1 95.81 294 ASP B O 1
ATOM 4656 N N . PRO B 1 295 ? 10.102 11.977 -25.516 1 93.19 295 PRO B N 1
ATOM 4657 C CA . PRO B 1 295 ? 8.867 12.086 -26.297 1 93.19 295 PRO B CA 1
ATOM 4658 C C . PRO B 1 295 ? 8.516 10.789 -27.016 1 93.19 295 PRO B C 1
ATOM 4660 O O . PRO B 1 295 ? 7.344 10.547 -27.328 1 93.19 295 PRO B O 1
ATOM 4663 N N . GLY B 1 296 ? 9.453 9.977 -27.266 1 94.94 296 GLY B N 1
ATOM 4664 C CA . GLY B 1 296 ? 9.219 8.695 -27.906 1 94.94 296 GLY B CA 1
ATOM 4665 C C . GLY B 1 296 ? 8.656 7.648 -26.969 1 94.94 296 GLY B C 1
ATOM 4666 O O . GLY B 1 296 ? 8.25 6.57 -27.422 1 94.94 296 GLY B O 1
ATOM 4667 N N . ARG B 1 297 ? 8.547 7.961 -25.719 1 96.12 297 ARG B N 1
ATOM 4668 C CA . ARG B 1 297 ? 7.984 7.09 -24.688 1 96.12 297 ARG B CA 1
ATOM 4669 C C . ARG B 1 297 ? 6.98 7.84 -23.828 1 96.12 297 ARG B C 1
ATOM 4671 O O . ARG B 1 297 ? 7.297 8.227 -22.688 1 96.12 297 ARG B O 1
ATOM 4678 N N . PRO B 1 298 ? 5.828 7.91 -24.266 1 97.19 298 PRO B N 1
ATOM 4679 C CA . PRO B 1 298 ? 4.805 8.656 -23.531 1 97.19 298 PRO B CA 1
ATOM 4680 C C . PRO B 1 298 ? 4.555 8.094 -22.141 1 97.19 298 PRO B C 1
ATOM 4682 O O . PRO B 1 298 ? 4.785 6.91 -21.891 1 97.19 298 PRO B O 1
ATOM 4685 N N . VAL B 1 299 ? 4.059 8.953 -21.25 1 98.38 299 VAL B N 1
ATOM 4686 C CA . VAL B 1 299 ? 3.699 8.562 -19.891 1 98.38 299 VAL B CA 1
ATOM 4687 C C . VAL B 1 299 ? 2.57 7.531 -19.938 1 98.38 299 VAL B C 1
ATOM 4689 O O . VAL B 1 299 ? 1.623 7.672 -20.719 1 98.38 299 VAL B O 1
ATOM 4692 N N . ALA B 1 300 ? 2.746 6.492 -19.172 1 98.5 300 ALA B N 1
ATOM 4693 C CA . ALA B 1 300 ? 1.728 5.449 -19.062 1 98.5 300 ALA B CA 1
ATOM 4694 C C . ALA B 1 300 ? 1.189 5.359 -17.641 1 98.5 300 ALA B C 1
ATOM 4696 O O . ALA B 1 300 ? 1.812 5.863 -16.703 1 98.5 300 ALA B O 1
ATOM 4697 N N . VAL B 1 301 ? 0.024 4.805 -17.5 1 98.56 301 VAL B N 1
ATOM 4698 C CA . VAL B 1 301 ? -0.528 4.492 -16.188 1 98.56 301 VAL B CA 1
ATOM 4699 C C . VAL B 1 301 ? -0.567 2.979 -15.992 1 98.56 301 VAL B C 1
ATOM 4701 O O . VAL B 1 301 ? -0.534 2.219 -16.953 1 98.56 301 VAL B O 1
ATOM 4704 N N . PRO B 1 302 ? -0.623 2.531 -14.734 1 98.31 302 PRO B N 1
ATOM 4705 C CA . PRO B 1 302 ? -0.65 1.089 -14.477 1 98.31 302 PRO B CA 1
ATOM 4706 C C . PRO B 1 302 ? -1.748 0.371 -15.258 1 98.31 302 PRO B C 1
ATOM 4708 O O . PRO B 1 302 ? -2.898 0.815 -15.266 1 98.31 302 PRO B O 1
ATOM 4711 N N . GLY B 1 303 ? -1.37 -0.724 -15.875 1 97.5 303 GLY B N 1
ATOM 4712 C CA . GLY B 1 303 ? -2.311 -1.506 -16.656 1 97.5 303 GLY B CA 1
ATOM 4713 C C . GLY B 1 303 ? -2.17 -1.283 -18.156 1 97.5 303 GLY B C 1
ATOM 4714 O O . GLY B 1 303 ? -2.549 -2.143 -18.953 1 97.5 303 GLY B O 1
ATOM 4715 N N . ASP B 1 304 ? -1.631 -0.126 -18.625 1 98 304 ASP B N 1
ATOM 4716 C CA . ASP B 1 304 ? -1.523 0.211 -20.047 1 98 304 ASP B CA 1
ATOM 4717 C C . ASP B 1 304 ? -0.645 -0.796 -20.781 1 98 304 ASP B C 1
ATOM 4719 O O . ASP B 1 304 ? -1.038 -1.324 -21.828 1 98 304 ASP B O 1
ATOM 4723 N N . GLY B 1 305 ? 0.554 -1.033 -20.234 1 97.12 305 GLY B N 1
ATOM 4724 C CA . GLY B 1 305 ? 1.464 -1.972 -20.875 1 97.12 305 GLY B CA 1
ATOM 4725 C C . GLY B 1 305 ? 0.887 -3.369 -21 1 97.12 305 GLY B C 1
ATOM 4726 O O . GLY B 1 305 ? 0.966 -3.984 -22.062 1 97.12 305 GLY B O 1
ATOM 4727 N N . ALA B 1 306 ? 0.311 -3.867 -19.953 1 97.38 306 ALA B N 1
ATOM 4728 C CA . ALA B 1 306 ? -0.288 -5.199 -19.953 1 97.38 306 ALA B CA 1
ATOM 4729 C C . ALA B 1 306 ? -1.423 -5.293 -20.969 1 97.38 306 ALA B C 1
ATOM 4731 O O . ALA B 1 306 ? -1.558 -6.301 -21.656 1 97.38 306 ALA B O 1
ATOM 4732 N N . ARG B 1 307 ? -2.275 -4.301 -21.016 1 97.12 307 ARG B N 1
ATOM 4733 C CA . ARG B 1 307 ? -3.393 -4.289 -21.953 1 97.12 307 ARG B CA 1
ATOM 4734 C C . ARG B 1 307 ? -2.898 -4.355 -23.406 1 97.12 307 ARG B C 1
ATOM 4736 O O . ARG B 1 307 ? -3.445 -5.102 -24.219 1 97.12 307 ARG B O 1
ATOM 4743 N N . LYS B 1 308 ? -1.909 -3.564 -23.688 1 97.44 308 LYS B N 1
ATOM 4744 C CA . LYS B 1 308 ? -1.347 -3.551 -25.031 1 97.44 308 LYS B CA 1
ATOM 4745 C C . LYS B 1 308 ? -0.764 -4.914 -25.391 1 97.44 308 LYS B C 1
ATOM 4747 O O . LYS B 1 308 ? -0.995 -5.418 -26.5 1 97.44 308 LYS B O 1
ATOM 4752 N N . ARG B 1 309 ? 0.006 -5.496 -24.469 1 97.94 309 ARG B N 1
ATOM 4753 C CA . ARG B 1 309 ? 0.59 -6.812 -24.703 1 97.94 309 ARG B CA 1
ATOM 4754 C C . ARG B 1 309 ? -0.494 -7.867 -24.891 1 97.94 309 ARG B C 1
ATOM 4756 O O . ARG B 1 309 ? -0.388 -8.727 -25.75 1 97.94 309 ARG B O 1
ATOM 4763 N N . ARG B 1 310 ? -1.472 -7.801 -24.078 1 98.06 310 ARG B N 1
ATOM 4764 C CA . ARG B 1 310 ? -2.561 -8.766 -24.141 1 98.06 310 ARG B CA 1
ATOM 4765 C C . ARG B 1 310 ? -3.254 -8.727 -25.5 1 98.06 310 ARG B C 1
ATOM 4767 O O . ARG B 1 310 ? -3.531 -9.773 -26.094 1 98.06 310 ARG B O 1
ATOM 4774 N N . GLU B 1 311 ? -3.566 -7.559 -25.938 1 97.81 311 GLU B N 1
ATOM 4775 C CA . GLU B 1 311 ? -4.234 -7.379 -27.234 1 97.81 311 GLU B CA 1
ATOM 4776 C C . GLU B 1 311 ? -3.395 -7.949 -28.375 1 97.81 311 GLU B C 1
ATOM 4778 O O . GLU B 1 311 ? -3.914 -8.656 -29.234 1 97.81 311 GLU B O 1
ATOM 4783 N N . CYS B 1 312 ? -2.141 -7.703 -28.344 1 97.94 312 CYS B N 1
ATOM 4784 C CA . CYS B 1 312 ? -1.236 -8.203 -29.375 1 97.94 312 CYS B CA 1
ATOM 4785 C C . CYS B 1 312 ? -1.149 -9.727 -29.328 1 97.94 312 CYS B C 1
ATOM 4787 O O . CYS B 1 312 ? -1.236 -10.391 -30.359 1 97.94 312 CYS B O 1
ATOM 4789 N N . ALA B 1 313 ? -1.032 -10.242 -28.172 1 98.06 313 ALA B N 1
ATOM 4790 C CA . ALA B 1 313 ? -0.874 -11.68 -27.984 1 98.06 313 ALA B CA 1
ATOM 4791 C C . ALA B 1 313 ? -2.158 -12.422 -28.344 1 98.06 313 ALA B C 1
ATOM 4793 O O . ALA B 1 313 ? -2.109 -13.539 -28.859 1 98.06 313 ALA B O 1
ATOM 4794 N N . ALA B 1 314 ? -3.27 -11.859 -28.062 1 97.5 314 ALA B N 1
ATOM 4795 C CA . ALA B 1 314 ? -4.547 -12.477 -28.391 1 97.5 314 ALA B CA 1
ATOM 4796 C C . ALA B 1 314 ? -4.676 -12.672 -29.906 1 97.5 314 ALA B C 1
ATOM 4798 O O . ALA B 1 314 ? -5.281 -13.648 -30.359 1 97.5 314 ALA B O 1
ATOM 4799 N N . LEU B 1 315 ? -4.086 -11.797 -30.656 1 97.19 315 LEU B N 1
ATOM 4800 C CA . LEU B 1 315 ? -4.18 -11.828 -32.094 1 97.19 315 LEU B CA 1
ATOM 4801 C C . LEU B 1 315 ? -3.07 -12.68 -32.719 1 97.19 315 LEU B C 1
ATOM 4803 O O . LEU B 1 315 ? -3.312 -13.461 -33.625 1 97.19 315 LEU B O 1
ATOM 4807 N N . LYS B 1 316 ? -1.876 -12.578 -32.156 1 97.56 316 LYS B N 1
ATOM 4808 C CA . LYS B 1 316 ? -0.703 -13.156 -32.812 1 97.56 316 LYS B CA 1
ATOM 4809 C C . LYS B 1 316 ? -0.184 -14.367 -32.062 1 97.56 316 LYS B C 1
ATOM 4811 O O . LYS B 1 316 ? 0.707 -15.078 -32.531 1 97.56 316 LYS B O 1
ATOM 4816 N N . GLY B 1 317 ? -0.743 -14.57 -30.953 1 97.88 317 GLY B N 1
ATOM 4817 C CA . GLY B 1 317 ? -0.176 -15.578 -30.062 1 97.88 317 GLY B CA 1
ATOM 4818 C C . GLY B 1 317 ? 0.966 -15.055 -29.219 1 97.88 317 GLY B C 1
ATOM 4819 O O . GLY B 1 317 ? 1.314 -13.875 -29.297 1 97.88 317 GLY B O 1
ATOM 4820 N N . PHE B 1 318 ? 1.438 -15.828 -28.312 1 97.94 318 PHE B N 1
ATOM 4821 C CA . PHE B 1 318 ? 2.555 -15.461 -27.453 1 97.94 318 PHE B CA 1
ATOM 4822 C C . PHE B 1 318 ? 3.643 -16.531 -27.484 1 97.94 318 PHE B C 1
ATOM 4824 O O . PHE B 1 318 ? 3.381 -17.672 -27.859 1 97.94 318 PHE B O 1
ATOM 4831 N N . ASP B 1 319 ? 4.867 -16.156 -27.203 1 96.06 319 ASP B N 1
ATOM 4832 C CA . ASP B 1 319 ? 6.023 -17.047 -27.25 1 96.06 319 ASP B CA 1
ATOM 4833 C C . ASP B 1 319 ? 6.082 -17.953 -26.016 1 96.06 319 ASP B C 1
ATOM 4835 O O . ASP B 1 319 ? 5.867 -17.484 -24.906 1 96.06 319 ASP B O 1
ATOM 4839 N N . VAL B 1 320 ? 6.262 -19.188 -26.219 1 95.69 320 VAL B N 1
ATOM 4840 C CA . VAL B 1 320 ? 6.516 -20.172 -25.172 1 95.69 320 VAL B CA 1
ATOM 4841 C C . VAL B 1 320 ? 7.816 -20.922 -25.469 1 95.69 320 VAL B C 1
ATOM 4843 O O . VAL B 1 320 ? 8.125 -21.203 -26.625 1 95.69 320 VAL B O 1
ATOM 4846 N N . ASP B 1 321 ? 8.57 -21.109 -24.422 1 92.12 321 ASP B N 1
ATOM 4847 C CA . ASP B 1 321 ? 9.773 -21.922 -24.578 1 92.12 321 ASP B CA 1
ATOM 4848 C C . ASP B 1 321 ? 9.453 -23.266 -25.234 1 92.12 321 ASP B C 1
ATOM 4850 O O . ASP B 1 321 ? 8.555 -23.984 -24.781 1 92.12 321 ASP B O 1
ATOM 4854 N N . ASP B 1 322 ? 10.227 -23.703 -26.266 1 94.25 322 ASP B N 1
ATOM 4855 C CA . ASP B 1 322 ? 9.969 -24.922 -27.016 1 94.25 322 ASP B CA 1
ATOM 4856 C C . ASP B 1 322 ? 10.055 -26.156 -26.109 1 94.25 322 ASP B C 1
ATOM 4858 O O . ASP B 1 322 ? 9.25 -27.078 -26.234 1 94.25 322 ASP B O 1
ATOM 4862 N N . ARG B 1 323 ? 10.984 -26.172 -25.312 1 94.19 323 ARG B N 1
ATOM 4863 C CA . ARG B 1 323 ? 11.18 -27.312 -24.438 1 94.19 323 ARG B CA 1
ATOM 4864 C C . ARG B 1 323 ? 9.992 -27.469 -23.484 1 94.19 323 ARG B C 1
ATOM 4866 O O . ARG B 1 323 ? 9.516 -28.594 -23.266 1 94.19 323 ARG B O 1
ATOM 4873 N N . LEU B 1 324 ? 9.555 -26.359 -22.969 1 94.06 324 LEU B N 1
ATOM 4874 C CA . LEU B 1 324 ? 8.406 -26.406 -22.078 1 94.06 324 LEU B CA 1
ATOM 4875 C C . LEU B 1 324 ? 7.16 -26.906 -22.797 1 94.06 324 LEU B C 1
ATOM 4877 O O . LEU B 1 324 ? 6.445 -27.766 -22.281 1 94.06 324 LEU B O 1
ATOM 4881 N N . TRP B 1 325 ? 6.895 -26.422 -23.953 1 95.56 325 TRP B N 1
ATOM 4882 C CA . TRP B 1 325 ? 5.707 -26.797 -24.719 1 95.56 325 TRP B CA 1
ATOM 4883 C C . TRP B 1 325 ? 5.723 -28.297 -25.047 1 95.56 325 TRP B C 1
ATOM 4885 O O . TRP B 1 325 ? 4.703 -28.969 -24.922 1 95.56 325 TRP B O 1
ATOM 4895 N N . THR B 1 326 ? 6.852 -28.781 -25.438 1 94.75 326 THR B N 1
ATOM 4896 C CA . THR B 1 326 ? 7.008 -30.188 -25.766 1 94.75 326 THR B CA 1
ATOM 4897 C C . THR B 1 326 ? 6.801 -31.062 -24.531 1 94.75 326 THR B C 1
ATOM 4899 O O . THR B 1 326 ? 6.098 -32.062 -24.594 1 94.75 326 THR B O 1
ATOM 4902 N N . GLU B 1 327 ? 7.402 -30.609 -23.5 1 93.94 327 GLU B N 1
ATOM 4903 C CA . GLU B 1 327 ? 7.258 -31.344 -22.25 1 93.94 327 GLU B CA 1
ATOM 4904 C C . GLU B 1 327 ? 5.789 -31.438 -21.844 1 93.94 327 GLU B C 1
ATOM 4906 O O . GLU B 1 327 ? 5.328 -32.5 -21.422 1 93.94 327 GLU B O 1
ATOM 4911 N N . LEU B 1 328 ? 5.066 -30.406 -21.938 1 95.31 328 LEU B N 1
ATOM 4912 C CA . LEU B 1 328 ? 3.66 -30.375 -21.531 1 95.31 328 LEU B CA 1
ATOM 4913 C C . LEU B 1 328 ? 2.818 -31.25 -22.453 1 95.31 328 LEU B C 1
ATOM 4915 O O . LEU B 1 328 ? 1.897 -31.938 -21.984 1 95.31 328 LEU B O 1
ATOM 4919 N N . ASN B 1 329 ? 3.146 -31.281 -23.672 1 93.94 329 ASN B N 1
ATOM 4920 C CA . ASN B 1 329 ? 2.42 -32.125 -24.625 1 93.94 329 ASN B CA 1
ATOM 4921 C C . ASN B 1 329 ? 2.699 -33.625 -24.375 1 93.94 329 ASN B C 1
ATOM 4923 O O . ASN B 1 329 ? 1.82 -34.469 -24.562 1 93.94 329 ASN B O 1
ATOM 4927 N N . GLU B 1 330 ? 3.875 -33.875 -23.969 1 92.5 330 GLU B N 1
ATOM 4928 C CA . GLU B 1 330 ? 4.238 -35.25 -23.688 1 92.5 330 GLU B CA 1
ATOM 4929 C C . GLU B 1 330 ? 3.51 -35.781 -22.453 1 92.5 330 GLU B C 1
ATOM 4931 O O . GLU B 1 330 ? 3.156 -36.969 -22.375 1 92.5 330 GLU B O 1
ATOM 4936 N N . LEU B 1 331 ? 3.342 -34.938 -21.531 1 90.19 331 LEU B N 1
ATOM 4937 C CA . LEU B 1 331 ? 2.611 -35.312 -20.312 1 90.19 331 LEU B CA 1
ATOM 4938 C C . LEU B 1 331 ? 1.163 -35.656 -20.656 1 90.19 331 LEU B C 1
ATOM 4940 O O . LEU B 1 331 ? 0.565 -36.5 -20 1 90.19 331 LEU B O 1
ATOM 4944 N N . THR B 1 332 ? 0.587 -35.062 -21.578 1 82.75 332 THR B N 1
ATOM 4945 C CA . THR B 1 332 ? -0.78 -35.344 -22 1 82.75 332 THR B CA 1
ATOM 4946 C C . THR B 1 332 ? -0.881 -36.719 -22.625 1 82.75 332 THR B C 1
ATOM 4948 O 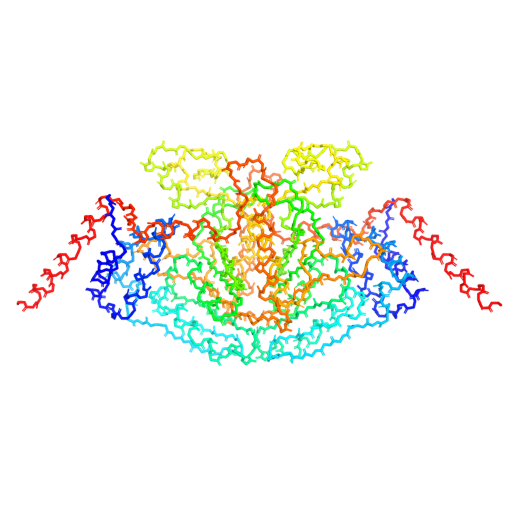O . THR B 1 332 ? -1.829 -37.469 -22.359 1 82.75 332 THR B O 1
ATOM 4951 N N . ALA B 1 333 ? 0.085 -37.094 -23.438 1 75.19 333 ALA B N 1
ATOM 4952 C CA . ALA B 1 333 ? 0.107 -38.375 -24.109 1 75.19 333 ALA B CA 1
ATOM 4953 C C . ALA B 1 333 ? 0.268 -39.5 -23.094 1 75.19 333 ALA B C 1
ATOM 4955 O O . ALA B 1 333 ? -0.371 -40.562 -23.219 1 75.19 333 ALA B O 1
ATOM 4956 N N . ALA B 1 334 ? 1.048 -39.25 -22.141 1 73.25 334 ALA B N 1
ATOM 4957 C CA . ALA B 1 334 ? 1.275 -40.281 -21.109 1 73.25 334 ALA B CA 1
ATOM 4958 C C . ALA B 1 334 ? 0.02 -40.469 -20.266 1 73.25 334 ALA B C 1
ATOM 4960 O O . ALA B 1 334 ? -0.305 -41.625 -19.906 1 73.25 334 ALA B O 1
ATOM 4961 N N . SER B 1 335 ? -0.588 -39.344 -20.047 1 69.25 335 SER B N 1
ATOM 4962 C CA . SER B 1 335 ? -1.816 -39.438 -19.266 1 69.25 335 SER B CA 1
ATOM 4963 C C . SER B 1 335 ? -2.906 -40.156 -20.031 1 69.25 335 SER B C 1
ATOM 4965 O O . SER B 1 335 ? -3.646 -40.969 -19.438 1 69.25 335 SER B O 1
ATOM 4967 N N . GLN B 1 336 ? -2.914 -39.938 -21.281 1 60.03 336 GLN B N 1
ATOM 4968 C CA . GLN B 1 336 ? -3.871 -40.656 -22.125 1 60.03 336 GLN B CA 1
ATOM 4969 C C . GLN B 1 336 ? -3.533 -42.125 -22.203 1 60.03 336 GLN B C 1
ATOM 4971 O O . GLN B 1 336 ? -4.426 -43 -22.156 1 60.03 336 GLN B O 1
ATOM 4976 N N . ALA B 1 337 ? -2.248 -42.375 -22.25 1 58.66 337 ALA B N 1
ATOM 4977 C CA . ALA B 1 337 ? -1.792 -43.781 -22.312 1 58.66 337 ALA B CA 1
ATOM 4978 C C . ALA B 1 337 ? -2.092 -44.5 -21 1 58.66 337 ALA B C 1
ATOM 4980 O O . ALA B 1 337 ? -2.508 -45.656 -21.016 1 58.66 337 ALA B O 1
ATOM 4981 N N . PHE B 1 338 ? -1.895 -43.656 -20.078 1 54.78 338 PHE B N 1
ATOM 4982 C CA . PHE B 1 338 ? -2.178 -44.219 -18.766 1 54.78 338 PHE B CA 1
ATOM 4983 C C . PHE B 1 338 ? -3.668 -44.5 -18.594 1 54.78 338 PHE B C 1
ATOM 4985 O O . PHE B 1 338 ? -4.066 -45.531 -18.062 1 54.78 338 PHE B O 1
ATOM 4992 N N . GLN B 1 339 ? -4.441 -43.562 -19.031 1 54.91 339 GLN B N 1
ATOM 4993 C CA . GLN B 1 339 ? -5.891 -43.75 -18.969 1 54.91 339 GLN B CA 1
ATOM 4994 C C . GLN B 1 339 ? -6.352 -44.875 -19.859 1 54.91 339 GLN B C 1
ATOM 4996 O O . GLN B 1 339 ? -7.234 -45.656 -19.484 1 54.91 339 GLN B O 1
ATOM 5001 N N . GLN B 1 340 ? -5.711 -45 -21.031 1 54.09 340 GLN B N 1
ATOM 5002 C CA . GLN B 1 340 ? -6.043 -46.094 -21.938 1 54.09 340 GLN B CA 1
ATOM 5003 C C . GLN B 1 340 ? -5.523 -47.406 -21.422 1 54.09 340 GLN B C 1
ATOM 5005 O O . GLN B 1 340 ? -6.16 -48.469 -21.609 1 54.09 340 GLN B O 1
ATOM 5010 N N . GLY B 1 341 ? -4.367 -47.188 -20.781 1 50.91 341 GLY B N 1
ATOM 5011 C CA . GLY B 1 341 ? -3.848 -48.406 -20.203 1 50.91 341 GLY B CA 1
ATOM 5012 C C . GLY B 1 341 ? -4.691 -48.938 -19.047 1 50.91 341 GLY B C 1
ATOM 5013 O O . GLY B 1 341 ? -4.82 -50.125 -18.844 1 50.91 341 GLY B O 1
ATOM 5014 N N . TYR B 1 342 ? -5.289 -48.062 -18.344 1 51.34 342 TYR B N 1
ATOM 5015 C CA . TYR B 1 342 ? -6.168 -48.469 -17.266 1 51.34 342 TYR B CA 1
ATOM 5016 C C . TYR B 1 342 ? -7.523 -48.938 -17.797 1 51.34 342 TYR B C 1
ATOM 5018 O O . TYR B 1 342 ? -8.297 -49.562 -17.094 1 51.34 342 TYR B O 1
ATOM 5026 N N . MET B 1 343 ? -7.828 -48.406 -18.922 1 45.97 343 MET B N 1
ATOM 5027 C CA . MET B 1 343 ? -9.094 -48.812 -19.516 1 45.97 343 MET B CA 1
ATOM 5028 C C . MET B 1 343 ? -8.953 -50.188 -20.203 1 45.97 343 MET B C 1
ATOM 5030 O O . MET B 1 343 ? -9.945 -50.812 -20.562 1 45.97 343 MET B O 1
ATOM 5034 N N . GLN B 1 344 ? -7.703 -50.719 -20.312 1 41.09 344 GLN B N 1
ATOM 5035 C CA . GLN B 1 344 ? -7.562 -52.062 -20.844 1 41.09 344 GLN B CA 1
ATOM 5036 C C . GLN B 1 344 ? -7.398 -53.094 -19.719 1 41.09 344 GLN B C 1
ATOM 5038 O O . GLN B 1 344 ? -6.688 -52.844 -18.734 1 41.09 344 GLN B O 1
#

Sequence (688 aa):
MRVSEASAMTLVGKLLEGRNVPSRQARQQALVLVEAELKGHPSHGLQRLPRILARIDRGLIDPTTMGSSHWRSGAVLEVDGKKGLGPVVALAALNRMRSEATAAGITLAAIHNSNHLGMLGHYVEQIAERGQIGIALSSSEALVHPYGGTRAVLGTNPIAIAVPTARGSLVLDLATSIVSMGKVHHHAANGIPLQPNWARDASGNPTTDPTLAKNGAIAPFGDAKGYGLGIAIELLVAGLAGSALAPAVLGTLDAEAVCNKGDILIAIDMAAAPDLSERLADYLDFVRSSPAIDPGRPVAVPGDGARKRRECAALKGFDVDDRLWTELNELTAASQAFQQGYMQMRVSEASAMTLVGKLLEGRNVPSRQARQQALVLVEAELKGHPSHGLQRLPRILARIDRGLIDPTTMGSSHWRSGAVLEVDGKKGLGPVVALAALNRMRSEATAAGITLAAIHNSNHLGMLGHYVEQIAERGQIGIALSSSEALVHPYGGTRAVLGTNPIAIAVPTARGSLVLDLATSIVSMGKVHHHAANGIPLQPNWARDASGNPTTDPTLAKNGAIAPFGDAKGYGLGIAIELLVAGLAGSALAPAVLGTLDAEAVCNKGDILIAIDMAAAPDLSERLADYLDFVRSSPAIDPGRPVAVPGDGARKRRECAALKGFDVDDRLWTELNELTAASQAFQQGYMQ

Organism: NCBI:txid484088

Secondary structure (DSSP, 8-state):
-EE-HHHHHHHHHHHHHTTT--HHHHHHHHHHHHHHHHTT-GGGTGGGHHHHHHHHHTTSS-SS---EEEESSSSEEEEEEEEE-HHHHHHHHHHHHHHHHHHHSEEEEEEEEE-----THHHHHHHHHTTEEEEEEE--SS-BPPTTB-S--B----EEEEE--BTB-EEEEE-SBSS-HHHHHHHHHHTPPPPTTSEE-TTS-EE--HHHHTTSEEPBTTHHHHHHHHHHHHHHHHHHH----TTS--SSS-SSS----EEEEEEEEPP--TTHHHHHHHHHHHHHTSPBSSTTS----TTHHHHHHHHHHHHH-EE--HHHHHHHHHHHHHHHHHHHHHH-/-EE-HHHHHHHHHHHHHTTT--HHHHHHHHHHHHHHHHTT-GGGTGGGHHHHHHHHHTTSS-SS---EEEESSSSEEEEEEEEE-HHHHHHHHHHHHHHHHHHHSEEEEEEEEE-----THHHHHHHHHTTEEEEEEE--SS-BPPTTB-S--B----EEEEE--BTB-EEEEE-SBSS-HHHHHHHHHHTPPPPTTSEE-TTS-EE--HHHHTTSEEPBTTHHHHHHHHHHHHHHHHHHH----TTS--SSS-SSS----EEEEEEEEPP--TTHHHHHHHHHHHHHTSPBSSTTS----TTHHHHHHHHHHHHH-EE--HHHHHHHHHHHHHHHHHHHHHH-

Radius of gyration: 26.07 Å; Cα contacts (8 Å, |Δi|>4): 1658; chains: 2; bounding box: 52×99×61 Å

InterPro domains:
  IPR003767 Malate/L-lactate dehydrogenase-like [PF02615] (5-329)
  IPR003767 Malate/L-lactate dehydrogenase-like [PTHR11091] (2-333)
  IPR036111 Malate/L-sulfolactate/L-lactate dehydrogenase-like superfamily [SSF89733] (1-333)
  IPR043143 Malate/L-sulfolactate/L-lactate dehydrogenase-like, NADPH binding domain [G3DSA:3.30.1370.60] (65-272)
  IPR043144 Malate/L-sulfolactate/L-lactate dehydrogenase-like, alpha-helical domain [G3DSA:1.10.1530.10] (10-277)

pLDDT: mean 95.43, std 8.09, range [40.25, 98.94]

Solvent-accessible surface area (backbone atoms only — not comparable to full-atom values): 32474 Å² total; per-residue (Å²): 79,74,41,44,65,67,59,50,44,51,53,47,28,51,52,37,38,72,62,59,16,47,68,71,52,20,46,48,46,28,46,52,23,50,49,23,40,29,38,69,35,48,76,40,8,70,74,40,45,65,52,54,52,48,17,41,76,70,63,47,27,34,54,70,49,50,42,49,73,48,68,78,33,69,22,28,35,40,31,43,13,66,28,5,49,17,44,36,24,53,52,47,50,53,59,60,44,58,78,45,28,72,58,15,28,34,31,35,39,24,29,17,36,29,36,65,62,59,57,53,42,63,58,16,44,55,36,16,74,72,61,17,34,10,39,31,40,37,49,36,41,42,36,19,19,50,52,52,32,31,49,43,47,33,29,42,23,34,44,17,41,13,42,50,30,68,79,53,58,43,38,36,63,46,55,27,29,60,59,55,69,60,55,38,51,52,25,40,76,67,70,40,70,48,58,84,77,42,24,13,20,70,87,39,42,79,41,39,49,26,68,49,32,73,64,27,11,32,26,32,24,46,45,60,61,23,28,40,52,23,54,50,42,43,51,50,34,22,41,43,28,56,28,46,52,41,65,69,15,38,29,73,87,56,69,80,48,63,28,34,26,18,37,36,42,35,41,30,54,55,41,94,43,89,62,46,40,48,52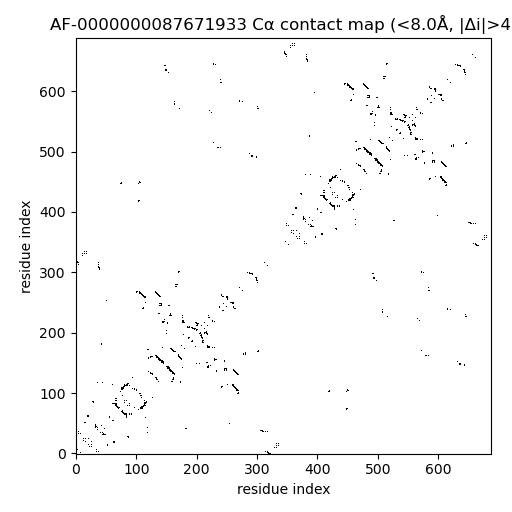,50,33,50,48,54,53,52,54,38,65,41,59,35,74,44,81,91,47,64,24,70,58,52,42,50,68,37,50,54,38,24,57,50,16,67,74,70,21,39,81,44,62,58,68,58,54,51,52,55,53,50,54,43,52,51,49,48,47,49,53,51,52,67,71,97,79,73,42,44,63,66,60,51,44,52,53,47,27,51,51,36,39,72,62,60,17,46,66,71,52,20,46,48,46,28,47,52,22,51,49,24,39,28,38,69,36,49,76,40,7,70,75,41,46,67,51,54,52,49,18,40,76,69,62,50,28,35,54,69,48,50,41,48,72,50,69,79,33,68,22,28,34,40,31,44,13,65,30,5,49,16,43,38,22,53,50,46,50,52,60,60,44,56,77,45,29,73,58,16,30,34,30,36,38,23,29,17,36,29,37,65,62,60,57,52,43,61,58,17,45,54,36,17,74,72,61,18,36,10,37,31,39,38,48,37,41,40,37,19,18,52,52,51,32,30,48,43,47,32,28,42,23,32,44,18,40,12,44,49,30,67,80,54,56,43,38,35,64,46,56,28,30,60,60,55,69,58,54,38,50,51,26,39,77,66,72,39,70,49,58,85,76,42,23,14,19,70,87,38,43,80,40,39,49,25,69,49,32,74,64,28,11,32,24,31,24,44,44,60,62,23,28,41,52,23,53,51,42,43,51,51,35,22,41,42,28,55,27,46,53,41,65,69,15,38,29,72,87,55,69,79,48,64,29,33,25,17,36,35,42,34,42,30,53,55,42,95,44,87,62,45,38,49,52,51,33,51,48,54,53,53,55,37,67,40,59,32,74,44,80,92,47,64,25,70,56,52,42,51,66,36,51,54,38,26,56,50,18,68,74,71,21,39,80,42,61,56,68,58,55,52,52,55,54,49,51,44,52,50,48,49,46,48,51,50,52,68,71,96